Protein AF-A0A7J3U585-F1 (afdb_monomer)

Mean predicted aligned error: 8.25 Å

Solvent-accessible surface area (backbone atoms only — not comparable to full-atom values): 34153 Å² total; per-residue (Å²): 134,62,57,58,41,41,47,62,63,80,45,92,69,81,43,78,47,71,68,51,44,17,52,74,71,71,50,56,66,86,88,65,71,84,74,54,84,87,72,52,59,100,45,72,67,41,52,50,38,51,52,51,52,53,53,33,52,50,50,47,40,60,58,49,44,60,36,47,47,58,43,27,67,72,39,69,39,57,64,89,54,48,35,78,46,56,58,50,58,47,50,41,48,32,18,45,59,42,20,58,75,73,72,68,51,80,72,45,77,38,31,53,34,72,43,23,69,64,49,64,82,36,50,69,44,47,59,46,26,15,55,41,25,72,76,74,42,53,75,76,43,42,58,49,41,53,58,29,86,79,30,65,76,58,71,49,48,17,55,44,51,22,24,84,85,78,72,37,68,36,52,36,64,64,68,61,47,68,38,30,14,66,76,68,44,71,33,30,42,26,70,31,8,47,28,42,29,42,26,26,92,52,44,51,48,50,43,24,54,46,70,32,35,15,51,84,15,38,47,77,18,41,59,94,48,84,51,75,46,70,24,48,29,56,38,70,44,69,73,62,72,70,65,58,51,29,65,47,82,57,80,55,92,86,59,91,62,44,35,29,37,25,22,35,65,48,93,60,83,11,42,50,24,54,40,47,50,56,54,51,56,50,47,53,50,42,54,58,50,37,75,75,44,58,75,70,59,23,52,51,37,51,43,38,44,54,44,46,51,58,55,49,70,47,61,31,42,67,41,17,58,38,41,81,45,72,34,51,40,62,24,61,59,23,17,24,38,36,26,37,52,50,30,50,54,53,47,51,47,50,51,54,39,47,76,70,56,42,47,63,38,39,28,48,69,47,32,42,29,30,36,19,22,36,15,34,46,69,72,52,17,61,42,64,73,48,86,39,77,74,76,44,66,66,34,56,66,70,61,54,51,53,50,47,50,53,48,27,55,53,51,17,60,78,45,73,25,83,86,53,54,56,48,77,45,80,36,50,25,37,35,35,57,40,73,72,30,35,39,39,36,37,73,54,96,71,36,71,44,77,46,78,44,34,65,67,77,58,47,63,70,42,40,44,45,46,56,55,51,47,51,59,42,50,53,55,35,44,57,78,47,30,48,59,90,47,68,69,58,34,23,53,47,43,55,48,38,49,50,51,44,45,54,52,50,60,76,68,55,70,72,82,81,58,59,73,70,33,52,34,23,46,46,77,44,49,32,41,88,74,48,71,55,40,96,87,67,46,77,25,71,69,21,54,39,32,49,37,43,28,76,74,78,45,84,53,89,55,74,44,55,45,53,21,32,52,34,72,57,60,46,64,91,62,79,85,74,58,78,48,68,79,64,29,61,39,19,52,39,53,53,92,73,59,87,55,78,84,45,46,31,64,68,58,56,54,52,25,36,53,51,46,52,26,64,50,70,68,46,80,86,70,55,101,59,91,80,82,62,78,79,78,76,116

Radius of gyration: 28.23 Å; Cα contacts (8 Å, |Δi|>4): 1096; chains: 1; bounding box: 74×62×76 Å

Sequence (634 aa):
FDTYQAARKFYTLDEYTLGGTAAFLGVNIEGRLNLTPQEMDVDDRTMLYNRQDVLEQEAIAMYLLQQAMPLAFTTGLPFEILLPSGATRMWDYMAMVRAARQKKIMPATCRAFGIASRIGSMGSTKAEIAEAARKEGSKDMMRVAKYGDEMPDWVEYPYLIFDQQTKGIAYHFPGGMTIKPDRDANSHFVPWYEVIVADVGAMYPTILRAVNAGADTVRIAREGEEADDWIWLKKVPEKFMQAGFKMREATEDFIDKGIMIGVKISDESGLVNLAMKGIMNFIGKIKAEMKKAEGEEKRRLAMIYQSLKGARNAGTHGILSAPRVSCRQFNLWGAALITTKGQHILSDTLQILNGRGARVVYGDTDGIYIACSRSASRKLADALGVDAGEEKWIIKPDKALEAIEFCNEKWREELDYREFELEPEEHDAMIFVKHKNYLIFDVKDGKVNMVTKGNNFKGSDKPDIARIVLKDIMLDVLKENASWDGEEEARESVKKSIKRITMEKVASLDIEKFGMDAFTLVQSIQPPSRYKSNPNGSQSVYGKRAEAIESLLGKINVRRKFKFVVTKKPLPGIKNPTKSGVKPIHFMYPIELLKDRNELDMEWYTDLIKNFIQGAFGLPDLDTKEQYGLDRWM

Foldseek 3Di:
DDLLLLCVLQDDFLFSDLQRLCVVVVNADPPADDDDPVRDDPDPSNVVNVVRSVSSVVVSCVVSCLQVVLLCVLQVHDCVDPSNDDLLVSLQSLLVVCCVVPVVDDFFWALLLVLLVPQVVQDQALVSSLVSCVVPNDPRNNSARNDGPSHQPCSNPSCCQAPPPVRHHQWAFDAFDKAKLVPHQVQFLFKFFWKKKQFQLQQQLQLCLLQLQFSVFKDFAFLPDDFPDKFWTQGGDPVVVVSRTDKDFDDDPLDPGGIITGMGGDPDRHSLSVSSVSLVVVLVVLVVVLVVDDDPSVVSSVSNNSSSSVSNNSSGLVSQPRSRDGHRTPDNRSSRSSRRVLSVLVVVLVVLCVVLQWRFNIGDRGITMTRFWQAQDPLLCQLLVHDRDDTHTSHDPVSSVVSQVVSLVVCCVVSVNNPGGRDMDIFRIKHHQTVQWIWTWHADPSHTDIDTTDPLQDDLQFFQLLVVLVVVLVSQLCRQSRGDDDSVVSSVSSLVSSLVSLVVCLVPDPLVPDDPSRQKHKDKAAFLVPDDDDPVRHGDLSSLLNVLVCVVPNGHHGITMFIWGFFPDFRPPDDPQDQALAHRSRRTHGPVPDPDPNRGDSVSVSSNSLVSSCSSNVNQPSDPDDRDDPVVVD

Structure (mmCIF, N/CA/C/O backbone):
data_AF-A0A7J3U585-F1
#
_entry.id   AF-A0A7J3U585-F1
#
loop_
_atom_site.group_PDB
_atom_site.id
_atom_site.type_symbol
_atom_site.label_atom_id
_atom_site.label_alt_id
_atom_site.label_comp_id
_atom_site.label_asym_id
_atom_site.label_entity_id
_atom_site.label_seq_id
_atom_site.pdbx_PDB_ins_code
_atom_site.Cartn_x
_atom_site.Cartn_y
_atom_site.Cartn_z
_atom_site.occupancy
_atom_site.B_iso_or_equiv
_atom_site.auth_seq_id
_atom_site.auth_comp_id
_atom_site.auth_asym_id
_atom_site.auth_atom_id
_atom_site.pdbx_PDB_model_num
ATOM 1 N N . PHE A 1 1 ? 9.612 -27.846 5.583 1.00 89.38 1 PHE A N 1
ATOM 2 C CA . PHE A 1 1 ? 8.660 -26.717 5.546 1.00 89.38 1 PHE A CA 1
ATOM 3 C C . PHE A 1 1 ? 8.821 -25.908 6.825 1.00 89.38 1 PHE A C 1
ATOM 5 O O . PHE A 1 1 ? 8.585 -26.445 7.896 1.00 89.38 1 PHE A O 1
ATOM 12 N N . ASP A 1 2 ? 9.305 -24.670 6.732 1.00 92.00 2 ASP A N 1
ATOM 13 C CA . ASP A 1 2 ? 9.551 -23.808 7.897 1.00 92.00 2 ASP A CA 1
ATOM 14 C C . ASP A 1 2 ? 8.301 -22.949 8.172 1.00 92.00 2 ASP A C 1
ATOM 16 O O . ASP A 1 2 ? 7.977 -22.045 7.394 1.00 92.00 2 ASP A O 1
ATOM 20 N N . THR A 1 3 ? 7.582 -23.252 9.259 1.00 93.19 3 THR A N 1
ATOM 21 C CA . THR A 1 3 ? 6.341 -22.559 9.653 1.00 93.19 3 THR A CA 1
ATOM 22 C C . THR A 1 3 ? 6.581 -21.103 10.036 1.00 93.19 3 THR A C 1
ATOM 24 O O . THR A 1 3 ? 5.725 -20.263 9.767 1.00 93.19 3 THR A O 1
ATOM 27 N N . TYR A 1 4 ? 7.757 -20.765 10.570 1.00 91.56 4 TYR A N 1
ATOM 28 C CA . TYR A 1 4 ? 8.129 -19.389 10.888 1.00 91.56 4 TYR A CA 1
ATOM 29 C C . TYR A 1 4 ? 8.282 -18.556 9.610 1.00 91.56 4 TYR A C 1
ATOM 31 O O . TYR A 1 4 ? 7.716 -17.463 9.501 1.00 91.56 4 TYR A O 1
ATOM 39 N N . GLN A 1 5 ? 8.996 -19.075 8.606 1.00 93.06 5 GLN A N 1
ATOM 40 C CA . GLN A 1 5 ? 9.134 -18.384 7.318 1.00 93.06 5 GLN A CA 1
ATOM 41 C C . GLN A 1 5 ? 7.795 -18.302 6.578 1.00 93.06 5 GLN A C 1
ATOM 43 O O . GLN A 1 5 ? 7.487 -17.265 5.990 1.00 93.06 5 GLN A O 1
ATOM 48 N N . ALA A 1 6 ? 6.977 -19.357 6.635 1.00 93.38 6 ALA A N 1
ATOM 49 C CA . ALA A 1 6 ? 5.643 -19.347 6.044 1.00 93.38 6 ALA A CA 1
ATOM 50 C C . ALA A 1 6 ? 4.718 -18.320 6.712 1.00 93.38 6 ALA A C 1
ATOM 52 O O . ALA A 1 6 ? 4.112 -17.508 6.013 1.00 93.38 6 ALA A O 1
ATOM 53 N N . ALA A 1 7 ? 4.667 -18.273 8.044 1.00 92.50 7 ALA A N 1
ATOM 54 C CA . ALA A 1 7 ? 3.859 -17.298 8.768 1.00 92.50 7 ALA A CA 1
ATOM 55 C C . ALA A 1 7 ? 4.276 -15.862 8.416 1.00 92.50 7 ALA A C 1
ATOM 57 O O . ALA A 1 7 ? 3.423 -15.029 8.123 1.00 92.50 7 ALA A O 1
ATOM 58 N N . ARG A 1 8 ? 5.583 -15.581 8.334 1.00 89.62 8 ARG A N 1
ATOM 59 C CA . ARG A 1 8 ? 6.107 -14.266 7.917 1.00 89.62 8 ARG A CA 1
ATOM 60 C C . ARG A 1 8 ? 5.810 -13.898 6.467 1.00 89.62 8 ARG A C 1
ATOM 62 O O . ARG A 1 8 ? 5.813 -12.714 6.137 1.00 89.62 8 ARG A O 1
ATOM 69 N N . LYS A 1 9 ? 5.622 -14.888 5.592 1.00 90.31 9 LYS A N 1
ATOM 70 C CA . LYS A 1 9 ? 5.304 -14.662 4.179 1.00 90.31 9 LYS A CA 1
ATOM 71 C C . LYS A 1 9 ? 3.864 -14.191 3.995 1.00 90.31 9 LYS A C 1
ATOM 73 O O . LYS A 1 9 ? 3.620 -13.348 3.135 1.00 90.31 9 LYS A O 1
ATOM 78 N N . PHE A 1 10 ? 2.940 -14.746 4.776 1.00 88.19 10 PHE A N 1
ATOM 79 C CA . PHE A 1 10 ? 1.502 -14.542 4.589 1.00 88.19 10 PHE A CA 1
ATOM 80 C C . PHE A 1 10 ? 0.869 -13.596 5.607 1.00 88.19 10 PHE A C 1
ATOM 82 O O . PHE A 1 10 ? -0.153 -12.981 5.309 1.00 88.19 10 PHE A O 1
ATOM 89 N N . TYR A 1 11 ? 1.481 -13.431 6.779 1.00 86.69 11 TYR A N 1
ATOM 90 C CA . TYR A 1 11 ? 0.903 -12.683 7.885 1.00 86.69 11 TYR A CA 1
ATOM 91 C C . TYR A 1 11 ? 1.859 -11.645 8.452 1.00 86.69 11 TYR A C 1
ATOM 93 O O . TYR A 1 11 ? 3.078 -11.789 8.411 1.00 86.69 11 TYR A O 1
ATOM 101 N N . THR A 1 12 ? 1.274 -10.591 9.021 1.00 81.25 12 THR A N 1
ATOM 102 C CA . THR A 1 12 ? 1.983 -9.616 9.852 1.00 81.25 12 THR A CA 1
ATOM 103 C C . THR A 1 12 ? 1.554 -9.834 11.296 1.00 81.25 12 THR A C 1
ATOM 105 O O . THR A 1 12 ? 0.574 -9.249 11.743 1.00 81.25 12 THR A O 1
ATOM 108 N N . LEU A 1 13 ? 2.263 -10.716 12.003 1.00 79.06 13 LEU A N 1
ATOM 109 C CA . LEU A 1 13 ? 1.930 -11.097 13.376 1.00 79.06 13 LEU A CA 1
ATOM 110 C C . LEU A 1 13 ? 2.667 -10.263 14.425 1.00 79.06 13 LEU A C 1
ATOM 112 O O . LEU A 1 13 ? 3.769 -9.735 14.202 1.00 79.06 13 LEU A O 1
ATOM 116 N N . ASP A 1 14 ? 2.056 -10.191 15.603 1.00 67.38 14 ASP A N 1
ATOM 117 C CA . ASP A 1 14 ? 2.628 -9.613 16.818 1.00 67.38 14 ASP A CA 1
ATOM 118 C C . ASP A 1 14 ? 3.685 -10.488 17.474 1.00 67.38 14 ASP A C 1
ATOM 120 O O . ASP A 1 14 ? 4.517 -9.990 18.216 1.00 67.38 14 ASP A O 1
ATOM 124 N N . GLU A 1 15 ? 3.752 -11.762 17.139 1.00 73.00 15 GLU A N 1
ATOM 125 C CA . GLU A 1 15 ? 4.887 -12.622 17.424 1.00 73.00 15 GLU A CA 1
ATOM 126 C C . GLU A 1 15 ? 4.826 -13.822 16.483 1.00 73.00 15 GLU A C 1
ATOM 128 O O . GLU A 1 15 ? 3.757 -14.209 16.025 1.00 73.00 15 GLU A O 1
ATOM 133 N N . TYR A 1 16 ? 5.987 -14.389 16.171 1.00 83.56 16 TYR A N 1
ATOM 134 C CA . TYR A 1 16 ? 6.099 -15.588 15.334 1.00 83.56 16 TYR A CA 1
ATOM 135 C C . TYR A 1 16 ? 6.640 -16.765 16.153 1.00 83.56 16 TYR A C 1
ATOM 137 O O . TYR A 1 16 ? 7.357 -17.617 15.633 1.00 83.56 16 TYR A O 1
ATOM 145 N N . THR A 1 17 ? 6.378 -16.759 17.462 1.00 84.38 17 THR A N 1
ATOM 146 C CA . THR A 1 17 ? 6.597 -17.921 18.329 1.00 84.38 17 THR A CA 1
ATOM 147 C C . THR A 1 17 ? 5.601 -19.017 17.947 1.00 84.38 17 THR A C 1
ATOM 149 O O . THR A 1 17 ? 4.585 -18.737 17.300 1.00 84.38 17 THR A O 1
ATOM 152 N N . LEU A 1 18 ? 5.885 -20.263 18.335 1.00 87.00 18 LEU A N 1
ATOM 153 C CA . LEU A 1 18 ? 4.995 -21.388 18.054 1.00 87.00 18 LEU A CA 1
ATOM 154 C C . LEU A 1 18 ? 3.594 -21.136 18.634 1.00 87.00 18 LEU A C 1
ATOM 156 O O . LEU A 1 18 ? 2.630 -21.060 17.878 1.00 87.00 18 LEU A O 1
ATOM 160 N N . GLY A 1 19 ? 3.514 -20.867 19.942 1.00 83.56 19 GLY A N 1
ATOM 161 C CA . GLY A 1 19 ? 2.247 -20.587 20.623 1.00 83.56 19 GLY A CA 1
ATOM 162 C C . GLY A 1 19 ? 1.527 -19.343 20.091 1.00 83.56 19 GLY A C 1
ATOM 163 O O . GLY A 1 19 ? 0.316 -19.375 19.891 1.00 83.56 19 GLY A O 1
ATOM 164 N N . GLY A 1 20 ? 2.255 -18.266 19.776 1.00 81.88 20 GLY A N 1
ATOM 165 C CA . GLY A 1 20 ? 1.643 -17.059 19.215 1.00 81.88 20 GLY A CA 1
ATOM 166 C C . GLY A 1 20 ? 1.058 -17.272 17.816 1.00 81.88 20 GLY A C 1
ATOM 167 O O . GLY A 1 20 ? -0.018 -16.762 17.501 1.00 81.88 20 GLY A O 1
ATOM 168 N N . THR A 1 21 ? 1.723 -18.085 16.992 1.00 89.81 21 THR A N 1
ATOM 169 C CA . THR A 1 21 ? 1.209 -18.470 15.670 1.00 89.81 21 THR A CA 1
ATOM 170 C C . THR A 1 21 ? 0.021 -19.427 15.798 1.00 89.81 21 THR A C 1
ATOM 172 O O . THR A 1 21 ? -0.971 -19.251 15.092 1.00 89.81 21 THR A O 1
ATOM 175 N N . ALA A 1 22 ? 0.084 -20.396 16.719 1.00 89.25 22 ALA A N 1
ATOM 176 C CA . ALA A 1 22 ? -1.003 -21.338 16.981 1.00 89.25 22 ALA A CA 1
ATOM 177 C C . ALA A 1 22 ? -2.280 -20.613 17.428 1.00 89.25 22 ALA A C 1
ATOM 179 O O . ALA A 1 22 ? -3.349 -20.844 16.865 1.00 89.25 22 ALA A O 1
ATOM 180 N N . ALA A 1 23 ? -2.157 -19.680 18.376 1.00 84.69 23 ALA A N 1
ATOM 181 C CA . ALA A 1 23 ? -3.274 -18.881 18.871 1.00 84.69 23 ALA A CA 1
ATOM 182 C C . ALA A 1 23 ? -3.882 -17.994 17.774 1.00 84.69 23 ALA A C 1
ATOM 184 O O . ALA A 1 23 ? -5.100 -17.945 17.628 1.00 84.69 23 ALA A O 1
ATOM 185 N N . PHE A 1 24 ? -3.049 -17.339 16.953 1.00 85.69 24 PHE A N 1
ATOM 186 C CA . PHE A 1 24 ? -3.532 -16.527 15.828 1.00 85.69 24 PHE A CA 1
ATOM 187 C C . PHE A 1 24 ? -4.348 -17.347 14.819 1.00 85.69 24 PHE A C 1
ATOM 189 O O . PHE A 1 24 ? -5.358 -16.871 14.301 1.00 85.69 24 PHE A O 1
ATOM 196 N N . LEU A 1 25 ? -3.913 -18.575 14.537 1.00 88.06 25 LEU A N 1
ATOM 197 C CA . LEU A 1 25 ? -4.603 -19.473 13.613 1.00 88.06 25 LEU A CA 1
ATOM 198 C C . LEU A 1 25 ? -5.779 -20.224 14.260 1.00 88.06 25 LEU A C 1
ATOM 200 O O . LEU A 1 25 ? -6.534 -20.876 13.539 1.00 88.06 25 LEU A O 1
ATOM 204 N N . GLY A 1 26 ? -5.953 -20.125 15.583 1.00 87.56 26 GLY A N 1
ATOM 205 C CA . GLY A 1 26 ? -6.977 -20.855 16.334 1.00 87.56 26 GLY A CA 1
ATOM 206 C C . GLY A 1 26 ? -6.727 -22.364 16.387 1.00 87.56 26 GLY A C 1
ATOM 207 O O . GLY A 1 26 ? -7.676 -23.140 16.347 1.00 87.56 26 GLY A O 1
ATOM 208 N N . VAL A 1 27 ? -5.457 -22.778 16.416 1.00 88.88 27 VAL A N 1
ATOM 209 C CA . VAL A 1 27 ? -5.022 -24.190 16.449 1.00 88.88 27 VAL A CA 1
ATOM 210 C C . VAL A 1 27 ? -4.200 -24.528 17.697 1.00 88.88 27 VAL A C 1
ATOM 212 O O . VAL A 1 27 ? -3.494 -25.533 17.730 1.00 88.88 27 VAL A O 1
ATOM 215 N N . ASN A 1 28 ? -4.243 -23.665 18.713 1.00 87.44 28 ASN A N 1
ATOM 216 C CA . ASN A 1 28 ? -3.561 -23.890 19.983 1.00 87.44 28 ASN A CA 1
ATOM 217 C C . ASN A 1 28 ? -4.185 -25.053 20.764 1.00 87.44 28 ASN A C 1
ATOM 219 O O . ASN A 1 28 ? -5.383 -25.321 20.669 1.00 87.44 28 ASN A O 1
ATOM 223 N N . ILE A 1 29 ? -3.368 -25.709 21.583 1.00 87.94 29 ILE A N 1
ATOM 224 C CA . ILE A 1 29 ? -3.806 -26.830 22.420 1.00 87.94 29 ILE A CA 1
ATOM 225 C C . ILE A 1 29 ? -4.372 -26.302 23.743 1.00 87.94 29 ILE A C 1
ATOM 227 O O . ILE A 1 29 ? -3.768 -25.448 24.397 1.00 87.94 29 ILE A O 1
ATOM 231 N N . GLU A 1 30 ? -5.533 -26.810 24.153 1.00 85.44 30 GLU A N 1
ATOM 232 C CA . GLU A 1 30 ? -6.112 -26.513 25.465 1.00 85.44 30 GLU A CA 1
ATOM 233 C C . GLU A 1 30 ? -5.232 -27.092 26.587 1.00 85.44 30 GLU A C 1
ATOM 235 O O . GLU A 1 30 ? -4.750 -28.221 26.497 1.00 85.44 30 GLU A O 1
ATOM 240 N N . GLY A 1 31 ? -4.980 -26.310 27.641 1.00 82.94 31 GLY A N 1
ATOM 241 C CA . GLY A 1 31 ? -4.105 -26.736 28.741 1.00 82.94 31 GLY A CA 1
ATOM 242 C C . GLY A 1 31 ? -2.624 -26.848 28.358 1.00 82.94 31 GLY A C 1
ATOM 243 O O . GLY A 1 31 ? -1.883 -27.631 28.956 1.00 82.94 31 GLY A O 1
ATOM 244 N N . ARG A 1 32 ? -2.178 -26.091 27.347 1.00 82.88 32 ARG A N 1
ATOM 245 C CA . ARG A 1 32 ? -0.777 -26.067 26.919 1.00 82.88 32 ARG A CA 1
ATOM 246 C C . ARG A 1 32 ? 0.176 -25.728 28.065 1.00 82.88 32 ARG A C 1
ATOM 248 O O . ARG A 1 32 ? 0.066 -24.678 28.701 1.00 82.88 32 ARG A O 1
ATOM 255 N N . LEU A 1 33 ? 1.154 -26.605 28.269 1.00 86.31 33 LEU A N 1
ATOM 256 C CA . LEU A 1 33 ? 2.268 -26.373 29.173 1.00 86.31 33 LEU A CA 1
ATOM 257 C C . LEU A 1 33 ? 3.195 -25.314 28.575 1.00 86.31 33 LEU A C 1
ATOM 259 O O . LEU A 1 33 ? 3.492 -25.328 27.383 1.00 86.31 33 LEU A O 1
ATOM 263 N N . ASN A 1 34 ? 3.678 -24.413 29.422 1.00 82.81 34 ASN A N 1
ATOM 264 C CA . ASN A 1 34 ? 4.747 -23.483 29.089 1.00 82.81 34 ASN A CA 1
ATOM 265 C C . ASN A 1 34 ? 5.865 -23.719 30.097 1.00 82.81 34 ASN A C 1
ATOM 267 O O . ASN A 1 34 ? 5.655 -23.510 31.289 1.00 82.81 34 ASN A O 1
ATOM 271 N N . LEU A 1 35 ? 7.008 -24.208 29.620 1.00 79.19 35 LEU A N 1
ATOM 272 C CA . LEU A 1 35 ? 8.178 -24.477 30.450 1.00 79.19 35 LEU A CA 1
ATOM 273 C C . LEU A 1 35 ? 9.300 -23.519 30.062 1.00 79.19 35 LEU A C 1
ATOM 275 O O . LEU A 1 35 ? 9.616 -23.348 28.882 1.00 79.19 35 LEU A O 1
ATOM 279 N N . THR A 1 36 ? 9.918 -22.899 31.056 1.00 76.44 36 THR A N 1
ATOM 280 C CA . THR A 1 36 ? 11.198 -22.207 30.899 1.00 76.44 36 THR A CA 1
ATOM 281 C C . THR A 1 36 ? 12.340 -23.226 30.822 1.00 76.44 36 THR A C 1
ATOM 283 O O . THR A 1 36 ? 12.191 -24.344 31.316 1.00 76.44 36 THR A O 1
ATOM 286 N N . PRO A 1 37 ? 13.511 -22.879 30.253 1.00 79.31 37 PRO A N 1
ATOM 287 C CA . PRO A 1 37 ? 14.656 -23.793 30.217 1.00 79.31 37 PRO A CA 1
ATOM 288 C C . PRO A 1 37 ? 15.079 -24.339 31.590 1.00 79.31 37 PRO A C 1
ATOM 290 O O . PRO A 1 37 ? 15.661 -25.412 31.655 1.00 79.31 37 PRO A O 1
ATOM 293 N N . GLN A 1 38 ? 14.803 -23.608 32.675 1.00 82.69 38 GLN A N 1
ATOM 294 C CA . GLN A 1 38 ? 15.085 -24.021 34.052 1.00 82.69 38 GLN A CA 1
ATOM 295 C C . GLN A 1 38 ? 14.053 -25.007 34.616 1.00 82.69 38 GLN A C 1
ATOM 297 O O . GLN A 1 38 ? 14.359 -25.720 35.564 1.00 82.69 38 GLN A O 1
ATOM 302 N N . GLU A 1 39 ? 12.838 -25.024 34.066 1.00 81.75 39 GLU A N 1
ATOM 303 C CA . GLU A 1 39 ? 11.774 -25.962 34.440 1.00 81.75 39 GLU A CA 1
ATOM 304 C C . GLU A 1 39 ? 11.808 -27.255 33.619 1.00 81.75 39 GLU A C 1
ATOM 306 O O . GLU A 1 39 ? 11.045 -28.172 33.914 1.00 81.75 39 GLU A O 1
ATOM 311 N N . MET A 1 40 ? 12.638 -27.311 32.573 1.00 88.69 40 MET A N 1
ATOM 312 C CA . MET A 1 40 ? 12.808 -28.498 31.740 1.00 88.69 40 MET A CA 1
ATOM 313 C C . MET A 1 40 ? 13.749 -29.497 32.416 1.00 88.69 40 MET A C 1
ATOM 315 O O . MET A 1 40 ? 14.848 -29.135 32.836 1.00 88.69 40 MET A O 1
ATOM 319 N N . ASP A 1 41 ? 13.335 -30.760 32.445 1.00 93.06 41 ASP A N 1
ATOM 320 C CA . ASP A 1 41 ? 14.110 -31.892 32.959 1.00 93.06 41 ASP A CA 1
ATOM 321 C C . ASP A 1 41 ? 13.852 -33.143 32.094 1.00 93.06 41 ASP A C 1
ATOM 323 O O . ASP A 1 41 ? 13.056 -33.123 31.152 1.00 93.06 41 ASP A O 1
ATOM 327 N N . VAL A 1 42 ? 14.533 -34.252 32.367 1.00 92.56 42 VAL A N 1
ATOM 328 C CA . VAL A 1 42 ? 14.285 -35.538 31.697 1.00 92.56 42 VAL A CA 1
ATOM 329 C C . VAL A 1 42 ? 13.113 -36.253 32.380 1.00 92.56 42 VAL A C 1
ATOM 331 O O . VAL A 1 42 ? 13.292 -37.256 33.068 1.00 92.56 42 VAL A O 1
ATOM 334 N N . ASP A 1 43 ? 11.906 -35.711 32.207 1.00 94.19 43 ASP A N 1
ATOM 335 C CA . ASP A 1 43 ? 10.684 -36.178 32.868 1.00 94.19 43 ASP A CA 1
ATOM 336 C C . ASP A 1 43 ? 9.438 -36.171 31.957 1.00 94.19 43 ASP A C 1
ATOM 338 O O . ASP A 1 43 ? 9.429 -35.630 30.845 1.00 94.19 43 ASP A O 1
ATOM 342 N N . ASP A 1 44 ? 8.346 -36.775 32.440 1.00 95.88 44 ASP A N 1
ATOM 343 C CA . ASP A 1 44 ? 7.083 -36.869 31.695 1.00 95.88 44 ASP A CA 1
ATOM 344 C C . ASP A 1 44 ? 6.462 -35.494 31.408 1.00 95.88 44 ASP A C 1
ATOM 346 O O . ASP A 1 44 ? 5.780 -35.314 30.395 1.00 95.88 44 ASP A O 1
ATOM 350 N N . ARG A 1 45 ? 6.716 -34.500 32.269 1.00 94.69 45 ARG A N 1
ATOM 351 C CA . ARG A 1 45 ? 6.219 -33.128 32.096 1.00 94.69 45 ARG A CA 1
ATOM 352 C C . ARG A 1 45 ? 6.869 -32.471 30.882 1.00 94.69 45 ARG A C 1
ATOM 354 O O . ARG A 1 45 ? 6.168 -31.890 30.051 1.00 94.69 45 ARG A O 1
ATOM 361 N N . THR A 1 46 ? 8.184 -32.593 30.752 1.00 94.75 46 THR A N 1
ATOM 362 C CA . THR A 1 46 ? 8.947 -32.058 29.620 1.00 94.75 46 THR A CA 1
ATOM 363 C C . THR A 1 46 ? 8.636 -32.828 28.339 1.00 94.75 46 THR A C 1
ATOM 365 O O . THR A 1 46 ? 8.480 -32.224 27.274 1.00 94.75 46 THR A O 1
ATOM 368 N N . MET A 1 47 ? 8.436 -34.146 28.432 1.00 95.81 47 MET A N 1
ATOM 369 C CA . MET A 1 47 ? 7.982 -34.956 27.296 1.00 95.81 47 MET A CA 1
ATOM 370 C C . MET A 1 47 ? 6.580 -34.557 26.817 1.00 95.81 47 MET A C 1
ATOM 372 O O . MET A 1 47 ? 6.355 -34.462 25.607 1.00 95.81 47 MET A O 1
ATOM 376 N N . LEU A 1 48 ? 5.648 -34.268 27.731 1.00 94.69 48 LEU A N 1
ATOM 377 C CA . LEU A 1 48 ? 4.315 -33.767 27.389 1.00 94.69 48 LEU A CA 1
ATOM 378 C C . LEU A 1 48 ? 4.379 -32.380 26.737 1.00 94.69 48 LEU A C 1
ATOM 380 O O . LEU A 1 48 ? 3.728 -32.167 25.714 1.00 94.69 48 LEU A O 1
ATOM 384 N N . TYR A 1 49 ? 5.187 -31.464 27.278 1.00 92.44 49 TYR A N 1
ATOM 385 C CA . TYR A 1 49 ? 5.435 -30.147 26.680 1.00 92.44 49 TYR A CA 1
ATOM 386 C C . TYR A 1 49 ? 5.940 -30.265 25.232 1.00 92.44 49 TYR A C 1
ATOM 388 O O . TYR A 1 49 ? 5.360 -29.677 24.320 1.00 92.44 49 TYR A O 1
ATOM 396 N N . ASN A 1 50 ? 6.955 -31.101 24.998 1.00 93.88 50 ASN A N 1
ATOM 397 C CA . ASN A 1 50 ? 7.500 -31.335 23.659 1.00 93.88 50 ASN A CA 1
ATOM 398 C C . ASN A 1 50 ? 6.457 -31.977 22.721 1.00 93.88 50 ASN A C 1
ATOM 400 O O . ASN A 1 50 ? 6.304 -31.577 21.568 1.00 93.88 50 ASN A O 1
ATOM 404 N N . ARG A 1 51 ? 5.652 -32.923 23.220 1.00 95.06 51 ARG A N 1
ATOM 405 C CA . ARG A 1 51 ? 4.550 -33.509 22.441 1.00 95.06 51 ARG A CA 1
ATOM 406 C C . ARG A 1 51 ? 3.537 -32.453 21.997 1.00 95.06 51 ARG A C 1
ATOM 408 O O . ARG A 1 51 ? 3.082 -32.495 20.856 1.00 95.06 51 ARG A O 1
ATOM 415 N N . GLN A 1 52 ? 3.194 -31.514 22.876 1.00 94.25 52 GLN A N 1
ATOM 416 C CA . GLN A 1 52 ? 2.314 -30.393 22.544 1.00 94.25 52 GLN A CA 1
ATOM 417 C C . GLN A 1 52 ? 2.953 -29.458 21.504 1.00 94.25 52 GLN A C 1
ATOM 419 O O . GLN A 1 52 ? 2.257 -29.035 20.584 1.00 94.25 52 GLN A O 1
ATOM 424 N N . ASP A 1 53 ? 4.265 -29.198 21.580 1.00 93.44 53 ASP A N 1
ATOM 425 C CA . ASP A 1 53 ? 4.984 -28.429 20.551 1.00 93.44 53 ASP A CA 1
ATOM 426 C C . ASP A 1 53 ? 4.873 -29.078 19.167 1.00 93.44 53 ASP A C 1
ATOM 428 O O . ASP A 1 53 ? 4.571 -28.402 18.182 1.00 93.44 53 ASP A O 1
ATOM 432 N N . VAL A 1 54 ? 5.074 -30.395 19.082 1.00 94.94 54 VAL A N 1
ATOM 433 C CA . VAL A 1 54 ? 4.961 -31.136 17.816 1.00 94.94 54 VAL A CA 1
ATOM 434 C C . VAL A 1 54 ? 3.545 -31.044 17.242 1.00 94.94 54 VAL A C 1
ATOM 436 O O . VAL A 1 54 ? 3.396 -30.784 16.049 1.00 94.94 54 VAL A O 1
ATOM 439 N N . LEU A 1 55 ? 2.517 -31.203 18.078 1.00 94.50 55 LEU A N 1
ATOM 440 C CA . LEU A 1 55 ? 1.112 -31.134 17.659 1.00 94.50 55 LEU A CA 1
ATOM 441 C C . LEU A 1 55 ? 0.715 -29.732 17.162 1.00 94.50 55 LEU A C 1
ATOM 443 O O . LEU A 1 55 ? 0.075 -29.609 16.117 1.00 94.50 55 LEU A O 1
ATOM 447 N N . GLU A 1 56 ? 1.125 -28.663 17.852 1.00 93.88 56 GLU A N 1
ATOM 448 C CA . GLU A 1 56 ? 0.887 -27.294 17.369 1.00 93.88 56 GLU A CA 1
ATOM 449 C C . GLU A 1 56 ? 1.637 -27.021 16.064 1.00 93.88 56 GLU A C 1
ATOM 451 O O . GLU A 1 56 ? 1.086 -26.425 15.136 1.00 93.88 56 GLU A O 1
ATOM 456 N N . GLN A 1 57 ? 2.888 -27.476 15.969 1.00 95.31 57 GLN A N 1
ATOM 457 C CA . GLN A 1 57 ? 3.707 -27.305 14.774 1.00 95.31 57 GLN A CA 1
ATOM 458 C C . GLN A 1 57 ? 3.094 -28.026 13.567 1.00 95.31 57 GLN A C 1
ATOM 460 O O . GLN A 1 57 ? 3.088 -27.468 12.466 1.00 95.31 57 GLN A O 1
ATOM 465 N N . GLU A 1 58 ? 2.551 -29.230 13.760 1.00 95.31 58 GLU A N 1
ATOM 466 C CA . GLU A 1 58 ? 1.809 -29.975 12.740 1.00 95.31 58 GLU A CA 1
ATOM 467 C C . GLU A 1 58 ? 0.555 -29.210 12.295 1.00 95.31 58 GLU A C 1
ATOM 469 O O . GLU A 1 58 ? 0.367 -28.980 11.096 1.00 95.31 58 GLU A O 1
ATOM 474 N N . ALA A 1 59 ? -0.264 -28.742 13.240 1.00 92.62 59 ALA A N 1
ATOM 475 C CA . ALA A 1 59 ? -1.493 -28.014 12.933 1.00 92.62 59 ALA A CA 1
ATOM 476 C C . ALA A 1 59 ? -1.219 -26.702 12.173 1.00 92.62 59 ALA A C 1
ATOM 478 O O . ALA A 1 59 ? -1.866 -26.408 11.160 1.00 92.62 59 ALA A O 1
ATOM 479 N N . ILE A 1 60 ? -0.205 -25.941 12.600 1.00 94.81 60 ILE A N 1
ATOM 480 C CA . ILE A 1 60 ? 0.252 -24.733 11.901 1.00 94.81 60 ILE A CA 1
ATOM 481 C C . ILE A 1 60 ? 0.757 -25.083 10.498 1.00 94.81 60 ILE A C 1
ATOM 483 O O . ILE A 1 60 ? 0.425 -24.386 9.534 1.00 94.81 60 ILE A O 1
ATOM 487 N N . ALA A 1 61 ? 1.557 -26.143 10.356 1.00 95.25 61 ALA A N 1
ATOM 488 C CA . ALA A 1 61 ? 2.075 -26.563 9.059 1.00 95.25 61 ALA A CA 1
ATOM 489 C C . ALA A 1 61 ? 0.937 -26.903 8.091 1.00 95.25 61 ALA A C 1
ATOM 491 O O . ALA A 1 61 ? 0.932 -26.395 6.969 1.00 95.25 61 ALA A O 1
ATOM 492 N N . MET A 1 62 ? -0.058 -27.674 8.533 1.00 91.19 62 MET A N 1
ATOM 493 C CA . MET A 1 62 ? -1.228 -28.027 7.723 1.00 91.19 62 MET A CA 1
ATOM 494 C C . MET A 1 62 ? -2.013 -26.799 7.267 1.00 91.19 62 MET A C 1
ATOM 496 O O . MET A 1 62 ? -2.424 -26.725 6.107 1.00 91.19 62 MET A O 1
ATOM 500 N N . TYR A 1 63 ? -2.173 -25.806 8.141 1.00 89.56 63 TYR A N 1
ATOM 501 C CA . TYR A 1 63 ? -2.835 -24.554 7.788 1.00 89.56 63 TYR A CA 1
ATOM 502 C C . TYR A 1 63 ? -2.032 -23.763 6.743 1.00 89.56 63 TYR A C 1
ATOM 504 O O . TYR A 1 63 ? -2.552 -23.366 5.697 1.00 89.56 63 TYR A O 1
ATOM 512 N N . LEU A 1 64 ? -0.741 -23.538 6.999 1.00 92.38 64 LEU A N 1
ATOM 513 C CA . LEU A 1 64 ? 0.112 -22.710 6.143 1.00 92.38 64 LEU A CA 1
ATOM 514 C C . LEU A 1 64 ? 0.425 -23.375 4.797 1.00 92.38 64 LEU A C 1
ATOM 516 O O . LEU A 1 64 ? 0.626 -22.671 3.805 1.00 92.38 64 LEU A O 1
ATOM 520 N N . LEU A 1 65 ? 0.427 -24.708 4.722 1.00 91.88 65 LEU A N 1
ATOM 521 C CA . LEU A 1 65 ? 0.588 -25.444 3.466 1.00 91.88 65 LEU A CA 1
ATOM 522 C C . LEU A 1 65 ? -0.523 -25.117 2.463 1.00 91.88 65 LEU A C 1
ATOM 524 O O . LEU A 1 65 ? -0.232 -24.983 1.274 1.00 91.88 65 LEU A O 1
ATOM 528 N N . GLN A 1 66 ? -1.760 -24.903 2.921 1.00 85.94 66 GLN A N 1
ATOM 529 C CA . GLN A 1 66 ? -2.884 -24.540 2.047 1.00 85.94 66 GLN A CA 1
ATOM 530 C C . GLN A 1 66 ? -2.668 -23.196 1.331 1.00 85.94 66 GLN A C 1
ATOM 532 O O . GLN A 1 66 ? -3.157 -23.007 0.221 1.00 85.94 66 GLN A O 1
ATOM 537 N N . GLN A 1 67 ? -1.893 -22.283 1.925 1.00 87.12 67 GLN A N 1
ATOM 538 C CA . GLN A 1 67 ? -1.514 -20.999 1.316 1.00 87.12 67 GLN A CA 1
ATOM 539 C C . GLN A 1 67 ? -0.199 -21.074 0.539 1.00 87.12 67 GLN A C 1
ATOM 541 O O . GLN A 1 67 ? -0.045 -20.472 -0.527 1.00 87.12 67 GLN A O 1
ATOM 546 N N . ALA A 1 68 ? 0.767 -21.828 1.062 1.00 92.25 68 ALA A N 1
ATOM 547 C CA . ALA A 1 68 ? 2.085 -21.953 0.462 1.00 92.25 68 ALA A CA 1
ATOM 548 C C . ALA A 1 68 ? 2.063 -22.752 -0.841 1.00 92.25 68 ALA A C 1
ATOM 550 O O . ALA A 1 68 ? 2.744 -22.361 -1.790 1.00 92.25 68 ALA A O 1
ATOM 551 N N . MET A 1 69 ? 1.294 -23.843 -0.907 1.00 92.12 69 MET A N 1
ATOM 552 C CA . MET A 1 69 ? 1.241 -24.721 -2.080 1.00 92.12 69 MET A CA 1
ATOM 553 C C . MET A 1 69 ? 0.809 -23.989 -3.359 1.00 92.12 69 MET A C 1
ATOM 555 O O . MET A 1 69 ? 1.564 -24.045 -4.330 1.00 92.12 69 MET A O 1
ATOM 559 N N . PRO A 1 70 ? -0.325 -23.258 -3.400 1.00 89.12 70 PRO A N 1
ATOM 560 C CA . PRO A 1 70 ? -0.732 -22.538 -4.6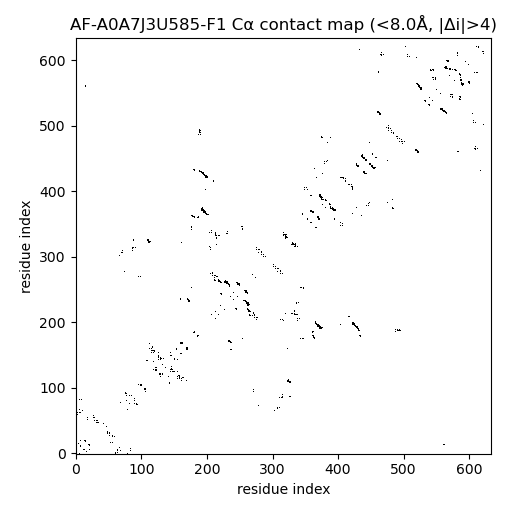07 1.00 89.12 70 PRO A CA 1
ATOM 561 C C . PRO A 1 70 ? 0.332 -21.559 -5.094 1.00 89.12 70 PRO A C 1
ATOM 563 O O . PRO A 1 70 ? 0.597 -21.464 -6.295 1.00 89.12 70 PRO A O 1
ATOM 566 N N . LEU A 1 71 ? 0.981 -20.855 -4.162 1.00 90.62 71 LEU A N 1
ATOM 567 C CA . LEU A 1 71 ? 2.049 -19.927 -4.494 1.00 90.62 71 LEU A CA 1
ATOM 568 C C . LEU A 1 71 ? 3.295 -20.662 -5.018 1.00 90.62 71 LEU A C 1
ATOM 570 O O . LEU A 1 71 ? 3.877 -20.230 -6.011 1.00 90.62 71 LEU A O 1
ATOM 574 N N . ALA A 1 72 ? 3.691 -21.784 -4.416 1.00 92.50 72 ALA A N 1
ATOM 575 C CA . ALA A 1 72 ? 4.807 -22.611 -4.883 1.00 92.50 72 ALA A CA 1
ATOM 576 C C . ALA A 1 72 ? 4.561 -23.179 -6.279 1.00 92.50 72 ALA A C 1
ATOM 578 O O . ALA A 1 72 ? 5.417 -23.027 -7.146 1.00 92.50 72 ALA A O 1
ATOM 579 N N . PHE A 1 73 ? 3.375 -23.727 -6.546 1.00 89.44 73 PHE A N 1
ATOM 580 C CA . PHE A 1 73 ? 3.026 -24.230 -7.875 1.00 89.44 73 PHE A CA 1
ATOM 581 C C . PHE A 1 73 ? 2.962 -23.117 -8.923 1.00 89.44 73 PHE A C 1
ATOM 583 O O . PHE A 1 73 ? 3.479 -23.279 -10.026 1.00 89.44 73 PHE A O 1
ATOM 590 N N . THR A 1 74 ? 2.389 -21.961 -8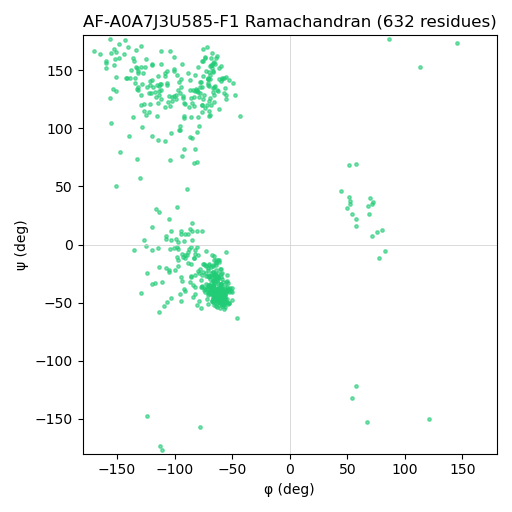.577 1.00 87.19 74 THR A N 1
ATOM 591 C CA . THR A 1 74 ? 2.288 -20.821 -9.504 1.00 87.19 74 THR A CA 1
ATOM 592 C C . THR A 1 74 ? 3.659 -20.240 -9.836 1.00 87.19 74 THR A C 1
ATOM 594 O O . THR A 1 74 ? 3.943 -19.892 -10.986 1.00 87.19 74 THR A O 1
ATOM 597 N N . THR A 1 75 ? 4.520 -20.126 -8.825 1.00 87.50 75 THR A N 1
ATOM 598 C CA . THR A 1 75 ? 5.851 -19.535 -8.984 1.00 87.50 75 THR A CA 1
ATOM 599 C C . THR A 1 75 ? 6.863 -20.528 -9.537 1.00 87.50 75 THR A C 1
ATOM 601 O O . THR A 1 75 ? 7.809 -20.108 -10.191 1.00 87.50 75 THR A O 1
ATOM 604 N N . GLY A 1 76 ? 6.659 -21.827 -9.311 1.00 88.06 76 GLY A N 1
ATOM 605 C CA . GLY A 1 76 ? 7.608 -22.899 -9.604 1.00 88.06 76 GLY A CA 1
ATOM 606 C C . GLY A 1 76 ? 8.763 -22.995 -8.601 1.00 88.06 76 GLY A C 1
ATOM 607 O O . GLY A 1 76 ? 9.735 -23.698 -8.865 1.00 88.06 76 GLY A O 1
ATOM 608 N N . LEU A 1 77 ? 8.700 -22.278 -7.473 1.00 91.44 77 LEU A N 1
ATOM 609 C CA . LEU A 1 77 ? 9.759 -22.276 -6.464 1.00 91.44 77 LEU A CA 1
ATOM 610 C C . LEU A 1 77 ? 9.491 -23.299 -5.350 1.00 91.44 77 LEU A C 1
ATOM 612 O O . LEU A 1 77 ? 8.385 -23.315 -4.805 1.00 91.44 77 LEU A O 1
ATOM 616 N N . PRO A 1 78 ? 10.506 -24.082 -4.932 1.00 93.50 78 PRO A N 1
ATOM 617 C CA . PRO A 1 78 ? 10.392 -24.938 -3.755 1.00 93.50 78 PRO A CA 1
ATOM 618 C C . PRO A 1 78 ? 10.276 -24.085 -2.484 1.00 93.50 78 PRO A C 1
ATOM 620 O O . PRO A 1 78 ? 10.741 -22.938 -2.450 1.00 93.50 78 PRO A O 1
ATOM 623 N N . PHE A 1 79 ? 9.665 -24.627 -1.428 1.00 94.75 79 PHE A N 1
ATOM 624 C CA . PHE A 1 79 ? 9.341 -23.874 -0.209 1.00 94.75 79 PHE A CA 1
ATOM 625 C C . PHE A 1 79 ? 10.565 -23.239 0.457 1.00 94.75 79 PHE A C 1
ATOM 627 O O . PHE A 1 79 ? 10.498 -22.091 0.899 1.00 94.75 79 PHE A O 1
ATOM 634 N N . GLU A 1 80 ? 11.695 -23.943 0.460 1.00 92.56 80 GLU A N 1
ATOM 635 C CA . GLU A 1 80 ? 12.974 -23.512 1.036 1.00 92.56 80 GLU A CA 1
ATOM 636 C C . GLU A 1 80 ? 13.481 -22.221 0.386 1.00 92.56 80 GLU A C 1
ATOM 638 O O . GLU A 1 80 ? 14.186 -21.429 1.010 1.00 92.56 80 GLU A O 1
ATOM 643 N N . ILE A 1 81 ? 13.105 -21.989 -0.875 1.00 92.69 81 ILE A N 1
ATOM 644 C CA . ILE A 1 81 ? 13.414 -20.760 -1.595 1.00 92.69 81 ILE A CA 1
ATOM 645 C C . ILE A 1 81 ? 12.254 -19.775 -1.478 1.00 92.69 81 ILE A C 1
ATOM 647 O O . ILE A 1 81 ? 12.486 -18.608 -1.171 1.00 92.69 81 ILE A O 1
ATOM 651 N N . LEU A 1 82 ? 11.018 -20.204 -1.723 1.00 92.81 82 LEU A N 1
ATOM 652 C CA . LEU A 1 82 ? 9.854 -19.326 -1.832 1.00 92.81 82 LEU A CA 1
ATOM 653 C C . LEU A 1 82 ? 9.551 -18.548 -0.546 1.00 92.81 82 LEU A C 1
ATOM 655 O O . LEU A 1 82 ? 9.322 -17.333 -0.603 1.00 92.81 82 LEU A O 1
ATOM 659 N N . LEU A 1 83 ? 9.508 -19.249 0.589 1.00 93.00 83 LEU A N 1
ATOM 660 C CA . LEU A 1 83 ? 9.061 -18.693 1.865 1.00 93.00 83 LEU A CA 1
ATOM 661 C C . LEU A 1 83 ? 9.987 -17.569 2.366 1.00 93.00 83 LEU A C 1
ATOM 663 O O . LEU A 1 83 ? 9.470 -16.493 2.662 1.00 93.00 83 LEU A O 1
ATOM 667 N N . PRO A 1 84 ? 11.330 -17.714 2.356 1.00 92.06 84 PRO A N 1
ATOM 668 C CA . PRO A 1 84 ? 12.224 -16.617 2.733 1.00 92.06 84 PRO A CA 1
ATOM 669 C C . PRO A 1 84 ? 12.452 -15.578 1.617 1.00 92.06 84 PRO A C 1
ATOM 671 O O . PRO A 1 84 ? 13.088 -14.550 1.855 1.00 92.06 84 PRO A O 1
ATOM 674 N N . SER A 1 85 ? 11.994 -15.821 0.381 1.00 88.19 85 SER A N 1
ATOM 675 C CA . SER A 1 85 ? 12.264 -14.922 -0.750 1.00 88.19 85 SER A CA 1
ATOM 676 C C . SER A 1 85 ? 11.381 -13.674 -0.765 1.00 88.19 85 SER A C 1
ATOM 678 O O . SER A 1 85 ? 10.163 -13.739 -0.592 1.00 88.19 85 SER A O 1
ATOM 680 N N . GLY A 1 86 ? 11.990 -12.535 -1.107 1.00 87.38 86 GLY A N 1
ATOM 681 C CA . GLY A 1 86 ? 11.266 -11.327 -1.507 1.00 87.38 86 GLY A CA 1
ATOM 682 C C . GLY A 1 86 ? 10.631 -11.448 -2.900 1.00 87.38 86 GLY A C 1
ATOM 683 O O . GLY A 1 86 ? 10.918 -12.377 -3.659 1.00 87.38 86 GLY A O 1
ATOM 684 N N . ALA A 1 87 ? 9.792 -10.472 -3.252 1.00 89.25 87 ALA A N 1
ATOM 685 C CA . ALA A 1 87 ? 9.036 -10.454 -4.506 1.00 89.25 87 ALA A CA 1
ATOM 686 C C . ALA A 1 87 ? 9.911 -10.559 -5.763 1.00 89.25 87 ALA A C 1
ATOM 688 O O . ALA A 1 87 ? 9.596 -11.323 -6.671 1.00 89.25 87 ALA A O 1
ATOM 689 N N . THR A 1 88 ? 11.039 -9.849 -5.795 1.00 89.75 88 THR A N 1
ATOM 690 C CA . THR A 1 88 ? 11.927 -9.800 -6.962 1.00 89.75 88 THR A CA 1
ATOM 691 C C . THR A 1 88 ? 12.437 -11.179 -7.369 1.00 89.75 88 THR A C 1
ATOM 693 O O . THR A 1 88 ? 12.399 -11.521 -8.543 1.00 89.75 88 THR A O 1
ATOM 696 N N . ARG A 1 89 ? 12.851 -12.014 -6.407 1.00 89.69 89 ARG A N 1
ATOM 697 C CA . ARG A 1 89 ? 13.360 -13.366 -6.694 1.00 89.69 89 ARG A CA 1
ATOM 698 C C . ARG A 1 89 ? 12.266 -14.296 -7.219 1.00 89.69 89 ARG A C 1
ATOM 700 O O . ARG A 1 89 ? 12.534 -15.133 -8.076 1.00 89.69 89 ARG A O 1
ATOM 707 N N . MET A 1 90 ? 11.052 -14.140 -6.700 1.00 91.69 90 MET A N 1
ATOM 708 C CA . MET A 1 90 ? 9.879 -14.896 -7.129 1.00 91.69 90 MET A CA 1
ATOM 709 C C . MET A 1 90 ? 9.520 -14.579 -8.584 1.00 91.69 90 MET A C 1
ATOM 711 O O . MET A 1 90 ? 9.393 -15.490 -9.400 1.00 91.69 90 MET A O 1
ATOM 715 N N . TRP A 1 91 ? 9.449 -13.292 -8.920 1.00 92.38 91 TRP A N 1
ATOM 716 C CA . TRP A 1 91 ? 9.157 -12.831 -10.276 1.00 92.38 91 TRP A CA 1
ATOM 717 C C . TRP A 1 91 ? 10.271 -13.132 -11.271 1.00 92.38 91 TRP A C 1
ATOM 719 O O . TRP A 1 91 ? 9.984 -13.582 -12.377 1.00 92.38 91 TRP A O 1
ATOM 729 N N . ASP A 1 92 ? 11.532 -12.979 -10.861 1.00 89.75 92 ASP A N 1
ATOM 730 C CA . ASP A 1 92 ? 12.684 -13.415 -11.648 1.00 89.75 92 ASP A CA 1
ATOM 731 C C . ASP A 1 92 ? 12.538 -14.885 -12.047 1.00 89.75 92 ASP A C 1
ATOM 733 O O . ASP A 1 92 ? 12.683 -15.219 -13.217 1.00 89.75 92 ASP A O 1
ATOM 737 N N . TYR A 1 93 ? 12.236 -15.773 -11.094 1.00 90.44 93 TYR A N 1
ATOM 738 C CA . TYR A 1 93 ? 12.113 -17.198 -11.388 1.00 90.44 93 TYR A CA 1
ATOM 739 C C . TYR A 1 93 ? 10.935 -17.486 -12.329 1.00 90.44 93 TYR A C 1
ATOM 741 O O . TYR A 1 93 ? 11.099 -18.197 -13.322 1.00 90.44 93 TYR A O 1
ATOM 749 N N . MET A 1 94 ? 9.773 -16.874 -12.079 1.00 91.12 94 MET A N 1
ATOM 750 C CA . MET A 1 94 ? 8.602 -17.014 -12.949 1.00 91.12 94 MET A CA 1
ATOM 751 C C . MET A 1 94 ? 8.891 -16.580 -14.388 1.00 91.12 94 MET A C 1
ATOM 753 O O . MET A 1 94 ? 8.539 -17.315 -15.316 1.00 91.12 94 MET A O 1
ATOM 757 N N . ALA A 1 95 ? 9.542 -15.427 -14.565 1.00 90.12 95 ALA A N 1
ATOM 758 C CA . ALA A 1 95 ? 9.963 -14.915 -15.864 1.00 90.12 95 ALA A CA 1
ATOM 759 C C . ALA A 1 95 ? 11.013 -15.832 -16.511 1.00 90.12 95 ALA A C 1
ATOM 761 O O . ALA A 1 95 ? 10.903 -16.143 -17.694 1.00 90.12 95 ALA A O 1
ATOM 762 N N . MET A 1 96 ? 11.974 -16.352 -15.740 1.00 88.00 96 MET A N 1
ATOM 763 C CA . MET A 1 96 ? 13.041 -17.225 -16.243 1.00 88.00 96 MET A CA 1
ATOM 764 C C . MET A 1 96 ? 12.547 -18.560 -16.797 1.00 88.00 96 MET A C 1
ATOM 766 O O . MET A 1 96 ? 13.081 -19.035 -17.798 1.00 88.00 96 MET A O 1
ATOM 770 N N . VAL A 1 97 ? 11.505 -19.151 -16.208 1.00 87.19 97 VAL A N 1
ATOM 771 C CA . VAL A 1 97 ? 10.878 -20.356 -16.777 1.00 87.19 97 VAL A CA 1
ATOM 772 C C . VAL A 1 97 ? 10.347 -20.076 -18.189 1.00 87.19 97 VAL A C 1
ATOM 774 O O . VAL A 1 97 ? 10.479 -20.918 -19.077 1.00 87.19 97 VAL A O 1
ATOM 777 N N . ARG A 1 98 ? 9.781 -18.885 -18.428 1.00 88.81 98 ARG A N 1
ATOM 778 C CA . ARG A 1 98 ? 9.309 -18.476 -19.762 1.00 88.81 98 ARG A CA 1
ATOM 779 C C . ARG A 1 98 ? 10.479 -18.084 -20.660 1.00 88.81 98 ARG A C 1
ATOM 781 O O . ARG A 1 98 ? 10.462 -18.435 -21.833 1.00 88.81 98 ARG A O 1
ATOM 788 N N . ALA A 1 99 ? 11.520 -17.465 -20.104 1.00 86.81 99 ALA A N 1
ATOM 789 C CA . ALA A 1 99 ? 12.745 -17.116 -20.818 1.00 86.81 99 ALA A CA 1
ATOM 790 C C . ALA A 1 99 ? 13.373 -18.349 -21.463 1.00 86.81 99 ALA A C 1
ATOM 792 O O . ALA A 1 99 ? 13.604 -18.360 -22.666 1.00 86.81 99 ALA A O 1
ATOM 793 N N . ALA A 1 100 ? 13.547 -19.420 -20.685 1.00 86.19 100 ALA A N 1
ATOM 794 C CA . ALA A 1 100 ? 14.135 -20.665 -21.161 1.00 86.19 100 ALA A CA 1
ATOM 795 C C . ALA A 1 100 ? 13.248 -21.394 -22.183 1.00 86.19 100 ALA A C 1
ATOM 797 O O . ALA A 1 100 ? 13.762 -21.952 -23.149 1.00 86.19 100 ALA A O 1
ATOM 798 N N . ARG A 1 101 ? 11.921 -21.408 -21.980 1.00 86.81 101 ARG A N 1
ATOM 799 C CA . ARG A 1 101 ? 11.000 -22.198 -22.820 1.00 86.81 101 ARG A CA 1
ATOM 800 C C . ARG A 1 101 ? 10.526 -21.482 -24.083 1.00 86.81 101 ARG A C 1
ATOM 802 O O . ARG A 1 101 ? 10.251 -22.166 -25.059 1.00 86.81 101 ARG A O 1
ATOM 809 N N . GLN A 1 102 ? 10.383 -20.158 -24.052 1.00 85.62 102 GLN A N 1
ATOM 810 C CA . GLN A 1 102 ? 9.737 -19.392 -25.126 1.00 85.62 102 GLN A CA 1
ATOM 811 C C . GLN A 1 102 ? 10.736 -18.550 -25.921 1.00 85.62 102 GLN A C 1
ATOM 813 O O . GLN A 1 102 ? 10.805 -18.699 -27.133 1.00 85.62 102 GLN A O 1
ATOM 818 N N . LYS A 1 103 ? 11.545 -17.719 -25.248 1.00 82.94 103 LYS A N 1
ATOM 819 C CA . LYS A 1 103 ? 12.472 -16.788 -25.924 1.00 82.94 103 LYS A CA 1
ATOM 820 C C . LYS A 1 103 ? 13.914 -17.296 -26.046 1.00 82.94 103 LYS A C 1
ATOM 822 O O . LYS A 1 103 ? 14.700 -16.720 -26.780 1.00 82.94 103 LYS A O 1
ATOM 827 N N . LYS A 1 104 ? 14.272 -18.367 -25.329 1.00 83.88 104 LYS A N 1
ATOM 828 C CA . LYS A 1 104 ? 15.638 -18.917 -25.224 1.00 83.88 104 LYS A CA 1
ATOM 829 C C . LYS A 1 104 ? 16.693 -17.870 -24.822 1.00 83.88 104 LYS A C 1
ATOM 831 O O . LYS A 1 104 ? 17.846 -17.965 -25.227 1.00 83.88 104 LYS A O 1
ATOM 836 N N . ILE A 1 105 ? 16.306 -16.911 -23.977 1.00 80.19 105 ILE A N 1
ATOM 837 C CA . ILE A 1 105 ? 17.198 -15.875 -23.433 1.00 80.19 105 ILE A CA 1
ATOM 838 C C . ILE A 1 105 ? 17.528 -16.137 -21.962 1.00 80.19 105 ILE A C 1
ATOM 840 O O . ILE A 1 105 ? 16.710 -16.673 -21.212 1.00 80.19 105 ILE A O 1
ATOM 844 N N . MET A 1 106 ? 18.724 -15.727 -21.530 1.00 77.12 106 MET A N 1
ATOM 845 C CA . MET A 1 106 ? 19.191 -15.894 -20.149 1.00 77.12 106 MET A CA 1
ATOM 846 C C . MET A 1 106 ? 19.796 -14.590 -19.598 1.00 77.12 106 MET A C 1
ATOM 848 O O . MET A 1 106 ? 21.017 -14.499 -19.446 1.00 77.12 106 MET A O 1
ATOM 852 N N . PRO A 1 107 ? 18.969 -13.574 -19.269 1.00 76.00 107 PRO A N 1
ATOM 853 C CA . PRO A 1 107 ? 19.472 -12.308 -18.752 1.00 76.00 107 PRO A CA 1
ATOM 854 C C . PRO A 1 107 ? 20.286 -12.499 -17.469 1.00 76.00 107 PRO A C 1
ATOM 856 O O . PRO A 1 107 ? 19.962 -13.321 -16.598 1.00 76.00 107 PRO A O 1
ATOM 859 N N . ALA A 1 108 ? 21.354 -11.718 -17.339 1.00 80.69 108 ALA A N 1
ATOM 860 C CA . ALA A 1 108 ? 22.251 -11.793 -16.201 1.00 80.69 108 ALA A CA 1
ATOM 861 C C . ALA A 1 108 ? 21.560 -11.338 -14.909 1.00 80.69 108 ALA A C 1
ATOM 863 O O . ALA A 1 108 ? 20.918 -10.292 -14.857 1.00 80.69 108 ALA A O 1
ATOM 864 N N . THR A 1 109 ? 21.733 -12.098 -13.827 1.00 87.56 109 THR A N 1
ATOM 865 C CA . THR A 1 109 ? 21.329 -11.630 -12.495 1.00 87.56 109 THR A CA 1
ATOM 866 C C . THR A 1 109 ? 22.346 -10.629 -11.984 1.00 87.56 109 THR A C 1
ATOM 868 O O . THR A 1 109 ? 23.515 -10.980 -11.806 1.00 87.56 109 THR A O 1
ATOM 871 N N . CYS A 1 110 ? 21.912 -9.405 -11.701 1.00 89.12 110 CYS A N 1
ATOM 872 C CA . CYS A 1 110 ? 22.802 -8.386 -11.169 1.00 89.12 110 CYS A CA 1
ATOM 873 C C . CYS A 1 110 ? 22.083 -7.373 -10.280 1.00 89.12 110 CYS A C 1
ATOM 875 O O . CYS A 1 110 ? 20.860 -7.267 -10.263 1.00 89.12 110 CYS A O 1
ATOM 877 N N . ARG A 1 111 ? 22.879 -6.611 -9.527 1.00 93.12 111 ARG A N 1
ATOM 878 C CA . ARG A 1 111 ? 22.441 -5.363 -8.897 1.00 93.12 111 ARG A CA 1
ATOM 879 C C . ARG A 1 111 ? 22.859 -4.230 -9.825 1.00 93.12 111 ARG A C 1
ATOM 881 O O . ARG A 1 111 ? 24.029 -3.848 -9.784 1.00 93.12 111 ARG A O 1
ATOM 888 N N . ALA A 1 112 ? 21.941 -3.730 -10.652 1.00 92.69 112 ALA A N 1
ATOM 889 C CA . ALA A 1 112 ? 22.244 -2.741 -11.691 1.00 92.69 112 ALA A CA 1
ATOM 890 C C . ALA A 1 112 ? 23.037 -1.540 -11.144 1.00 92.69 112 ALA A C 1
ATOM 892 O O . ALA A 1 112 ? 24.036 -1.148 -11.732 1.00 92.69 112 ALA A O 1
ATOM 893 N N . PHE A 1 113 ? 22.692 -1.052 -9.947 1.00 93.81 113 PHE A N 1
ATOM 894 C CA . PHE A 1 113 ? 23.405 0.028 -9.255 1.00 93.81 113 PHE A CA 1
ATOM 895 C C . PHE A 1 113 ? 24.895 -0.268 -9.038 1.00 93.81 113 PHE A C 1
ATOM 897 O O . PHE A 1 113 ? 25.747 0.577 -9.292 1.00 93.81 113 PHE A O 1
ATOM 904 N N . GLY A 1 114 ? 25.219 -1.477 -8.568 1.00 92.31 114 GLY A N 1
ATOM 905 C CA . GLY A 1 114 ? 26.600 -1.864 -8.276 1.00 92.31 114 GLY A CA 1
ATOM 906 C C . GLY A 1 114 ? 27.430 -2.156 -9.526 1.00 92.31 114 GLY A C 1
ATOM 907 O O . GLY A 1 114 ? 28.653 -2.066 -9.473 1.00 92.31 114 GLY A O 1
ATOM 908 N N . ILE A 1 115 ? 26.779 -2.514 -10.636 1.00 92.62 115 ILE A N 1
ATOM 909 C CA . ILE A 1 115 ? 27.445 -2.668 -11.934 1.00 92.62 115 ILE A CA 1
ATOM 910 C C . ILE A 1 115 ? 27.667 -1.295 -12.570 1.00 92.62 115 ILE A C 1
ATOM 912 O O . ILE A 1 115 ? 28.797 -0.980 -12.936 1.00 92.62 115 ILE A O 1
ATOM 916 N N . ALA A 1 116 ? 26.628 -0.455 -12.617 1.00 93.00 116 ALA A N 1
ATOM 917 C CA . ALA A 1 116 ? 26.671 0.902 -13.157 1.00 93.00 116 ALA A CA 1
ATOM 918 C C . ALA A 1 116 ? 27.783 1.754 -12.523 1.00 93.00 116 ALA A C 1
ATOM 920 O O . ALA A 1 116 ? 28.487 2.471 -13.230 1.00 93.00 116 ALA A O 1
ATOM 921 N N . SER A 1 117 ? 28.027 1.601 -11.216 1.00 91.88 117 SER A N 1
ATOM 922 C CA . SER A 1 117 ? 29.103 2.317 -10.519 1.00 91.88 117 SER A CA 1
ATOM 923 C C . SER A 1 117 ? 30.525 1.937 -10.959 1.00 91.88 117 SER A C 1
ATOM 925 O O . SER A 1 117 ? 31.476 2.558 -10.494 1.00 91.88 117 SER A O 1
ATOM 927 N N . ARG A 1 118 ? 30.696 0.884 -11.769 1.00 90.00 118 ARG A N 1
ATOM 928 C CA . ARG A 1 118 ? 32.004 0.354 -12.198 1.00 90.00 118 ARG A CA 1
ATOM 929 C C . ARG A 1 118 ? 32.221 0.442 -13.704 1.00 90.00 118 ARG A C 1
ATOM 931 O O . ARG A 1 118 ? 33.350 0.637 -14.125 1.00 90.00 118 ARG A O 1
ATOM 938 N N . ILE A 1 119 ? 31.160 0.309 -14.501 1.00 90.31 119 ILE A N 1
ATOM 939 C CA . ILE A 1 119 ? 31.272 0.280 -15.970 1.00 90.31 119 ILE A CA 1
ATOM 940 C C . ILE A 1 119 ? 31.333 1.669 -16.615 1.00 90.31 119 ILE A C 1
ATOM 942 O O . ILE A 1 119 ? 31.657 1.776 -17.790 1.00 90.31 119 ILE A O 1
ATOM 946 N N . GLY A 1 120 ? 31.051 2.743 -15.870 1.00 81.75 120 GLY A N 1
ATOM 947 C CA . GLY A 1 120 ? 30.965 4.098 -16.431 1.00 81.75 120 GLY A CA 1
ATOM 948 C C . GLY A 1 120 ? 32.248 4.648 -17.068 1.00 81.75 120 G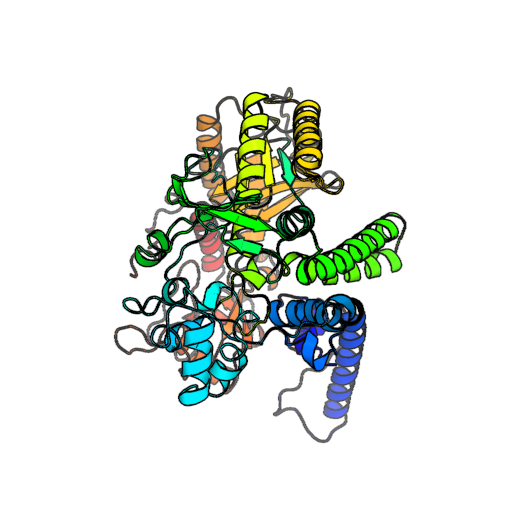LY A C 1
ATOM 949 O O . GLY A 1 120 ? 32.165 5.634 -17.791 1.00 81.75 120 GLY A O 1
ATOM 950 N N . SER A 1 121 ? 33.409 4.033 -16.818 1.00 82.38 121 SER A N 1
ATOM 951 C CA . SER A 1 121 ? 34.700 4.394 -17.424 1.00 82.38 121 SER A CA 1
ATOM 952 C C . SER A 1 121 ? 35.153 3.442 -18.538 1.00 82.38 121 SER A C 1
ATOM 954 O O . SER A 1 121 ? 36.268 3.583 -19.024 1.00 82.38 121 SER A O 1
ATOM 956 N N . MET A 1 122 ? 34.340 2.448 -18.909 1.00 87.56 122 MET A N 1
ATOM 957 C CA . MET A 1 122 ? 34.760 1.328 -19.768 1.00 87.56 122 MET A CA 1
ATOM 958 C C . MET A 1 122 ? 34.394 1.486 -21.247 1.00 87.56 122 MET A C 1
ATOM 960 O O . MET A 1 122 ? 34.719 0.614 -22.044 1.00 87.56 122 MET A O 1
ATOM 964 N N . GLY A 1 123 ? 33.714 2.568 -21.613 1.00 85.50 123 GLY A N 1
ATOM 965 C CA . GLY A 1 123 ? 33.274 2.831 -22.981 1.00 85.50 123 GLY A CA 1
ATOM 966 C C . GLY A 1 123 ? 31.928 3.544 -23.017 1.00 85.50 123 GLY A C 1
ATOM 967 O O . GLY A 1 123 ? 31.285 3.729 -21.979 1.00 85.50 123 GLY A O 1
ATOM 968 N N . SER A 1 124 ? 31.516 3.945 -24.216 1.00 84.56 124 SER A N 1
ATOM 969 C CA . SER A 1 124 ? 30.224 4.599 -24.471 1.00 84.56 124 SER A CA 1
ATOM 970 C C . SER A 1 124 ? 29.238 3.685 -25.198 1.00 84.56 124 SER A C 1
ATOM 972 O O . SER A 1 124 ? 28.034 3.915 -25.129 1.00 84.56 124 SER A O 1
ATOM 974 N N . THR A 1 125 ? 29.728 2.641 -25.871 1.00 88.50 125 THR A N 1
ATOM 975 C CA . THR A 1 125 ? 28.902 1.661 -26.593 1.00 88.50 125 THR A CA 1
ATOM 976 C C . THR A 1 125 ? 28.954 0.295 -25.912 1.00 88.50 125 THR A C 1
ATOM 978 O O . THR A 1 125 ? 29.939 -0.045 -25.244 1.00 88.50 125 THR A O 1
ATOM 981 N N . LYS A 1 126 ? 27.926 -0.544 -26.107 1.00 90.94 126 LYS A N 1
ATOM 982 C CA . LYS A 1 126 ? 27.947 -1.934 -25.604 1.00 90.94 126 LYS A CA 1
ATOM 983 C C . LYS A 1 126 ? 29.180 -2.718 -26.067 1.00 90.94 126 LYS A C 1
ATOM 985 O O . LYS A 1 126 ? 29.703 -3.521 -25.296 1.00 90.94 126 LYS A O 1
ATOM 990 N N . ALA A 1 127 ? 29.647 -2.495 -27.297 1.00 90.88 127 ALA A N 1
ATOM 991 C CA . ALA A 1 127 ? 30.813 -3.174 -27.860 1.00 90.88 127 ALA A CA 1
ATOM 992 C C . ALA A 1 127 ? 32.116 -2.795 -27.134 1.00 90.88 127 ALA A C 1
ATOM 994 O O . ALA A 1 127 ? 32.841 -3.685 -26.683 1.00 90.88 127 ALA A O 1
ATOM 995 N N . GLU A 1 128 ? 32.371 -1.497 -26.948 1.00 91.75 128 GLU A N 1
ATOM 996 C CA . GLU A 1 128 ? 33.538 -0.993 -26.206 1.00 91.75 128 GLU A CA 1
ATOM 997 C C . GLU A 1 128 ? 33.538 -1.501 -24.764 1.00 91.75 128 GLU A C 1
ATOM 999 O O . GLU A 1 128 ? 34.531 -2.055 -24.286 1.00 91.75 128 GLU A O 1
ATOM 1004 N N . ILE A 1 129 ? 32.384 -1.395 -24.096 1.00 92.25 129 ILE A N 1
ATOM 1005 C CA . ILE A 1 129 ? 32.215 -1.865 -22.721 1.00 92.25 129 ILE A CA 1
ATOM 1006 C C . ILE A 1 129 ? 32.460 -3.377 -22.643 1.00 92.25 129 ILE A C 1
ATOM 1008 O O . ILE A 1 129 ? 33.104 -3.835 -21.700 1.00 92.25 129 ILE A O 1
ATOM 1012 N N . ALA A 1 130 ? 32.003 -4.159 -23.632 1.00 92.00 130 ALA A N 1
ATOM 1013 C CA . ALA A 1 130 ? 32.251 -5.601 -23.691 1.00 92.00 130 ALA A CA 1
ATOM 1014 C C . ALA A 1 130 ? 33.738 -5.935 -23.751 1.00 92.00 130 ALA A C 1
ATOM 1016 O O . ALA A 1 130 ? 34.202 -6.853 -23.069 1.00 92.00 130 ALA A O 1
ATOM 1017 N N . GLU A 1 131 ? 34.473 -5.224 -24.600 1.00 92.25 131 GLU A N 1
ATOM 1018 C CA . GLU A 1 131 ? 35.896 -5.450 -24.802 1.00 92.25 131 GLU A CA 1
ATOM 1019 C C . GLU A 1 131 ? 36.698 -5.077 -23.553 1.00 92.25 131 GLU A C 1
ATOM 1021 O O . GLU A 1 131 ? 37.488 -5.891 -23.065 1.00 92.25 131 GLU A O 1
ATOM 1026 N N . ALA A 1 132 ? 36.444 -3.895 -22.988 1.00 91.44 132 ALA A N 1
ATOM 1027 C CA . ALA A 1 132 ? 37.080 -3.441 -21.756 1.00 91.44 132 ALA A CA 1
ATOM 1028 C C . ALA A 1 132 ? 36.761 -4.376 -20.580 1.00 91.44 132 ALA A C 1
ATOM 1030 O O . ALA A 1 132 ? 37.659 -4.796 -19.845 1.00 91.44 132 ALA A O 1
ATOM 1031 N N . ALA A 1 133 ? 35.500 -4.797 -20.443 1.00 90.62 133 ALA A N 1
ATOM 1032 C CA . ALA A 1 133 ? 35.097 -5.739 -19.409 1.00 90.62 133 ALA A CA 1
ATOM 1033 C C . ALA A 1 133 ? 35.836 -7.077 -19.526 1.00 90.62 133 ALA A C 1
ATOM 1035 O O . ALA A 1 133 ? 36.284 -7.606 -18.511 1.00 90.62 133 ALA A O 1
ATOM 1036 N N . ARG A 1 134 ? 36.008 -7.620 -20.739 1.00 89.19 134 ARG A N 1
ATOM 1037 C CA . ARG A 1 134 ? 36.742 -8.883 -20.952 1.00 89.19 134 ARG A CA 1
ATOM 1038 C C . ARG A 1 134 ? 38.208 -8.800 -20.527 1.00 89.19 134 ARG A C 1
ATOM 1040 O O . ARG A 1 134 ? 38.750 -9.825 -20.123 1.00 89.19 134 ARG A O 1
ATOM 1047 N N . LYS A 1 135 ? 38.824 -7.618 -20.607 1.00 88.00 135 LYS A N 1
ATOM 1048 C CA . LYS A 1 135 ? 40.227 -7.389 -20.228 1.00 88.00 135 LYS A CA 1
ATOM 1049 C C . LYS A 1 135 ? 40.393 -7.138 -18.726 1.00 88.00 135 LYS A C 1
ATOM 1051 O O . LYS A 1 135 ? 41.273 -7.726 -18.108 1.00 88.00 135 LYS A O 1
ATOM 1056 N N . GLU A 1 136 ? 39.540 -6.301 -18.135 1.00 85.44 136 GLU A N 1
ATOM 1057 C CA . GLU A 1 136 ? 39.779 -5.714 -16.800 1.00 85.44 136 GLU A CA 1
ATOM 1058 C C . GLU A 1 136 ? 38.617 -5.931 -15.810 1.00 85.44 136 GLU A C 1
ATOM 1060 O O . GLU A 1 136 ? 38.616 -5.446 -14.676 1.00 85.44 136 GLU A O 1
ATOM 1065 N N . GLY A 1 137 ? 37.586 -6.666 -16.222 1.00 81.94 137 GLY A N 1
ATOM 1066 C CA . GLY A 1 137 ? 36.335 -6.778 -15.494 1.00 81.94 137 GLY A CA 1
ATOM 1067 C C . GLY A 1 137 ? 36.328 -7.762 -14.335 1.00 81.94 137 GLY A C 1
ATOM 1068 O O . GLY A 1 137 ? 36.662 -8.938 -14.461 1.00 81.94 137 GLY A O 1
ATOM 1069 N N . SER A 1 138 ? 35.788 -7.314 -13.199 1.00 84.69 138 SER A N 1
ATOM 1070 C CA . SER A 1 138 ? 35.449 -8.216 -12.090 1.00 84.69 138 SER A CA 1
ATOM 1071 C C . SER A 1 138 ? 34.426 -9.286 -12.512 1.00 84.69 138 SER A C 1
ATOM 1073 O O . SER A 1 138 ? 33.580 -9.047 -13.375 1.00 84.69 138 SER A O 1
ATOM 1075 N N . LYS A 1 139 ? 34.431 -10.450 -11.844 1.00 84.38 139 LYS A N 1
ATOM 1076 C CA . LYS A 1 139 ? 33.533 -11.586 -12.147 1.00 84.38 139 LYS A CA 1
ATOM 1077 C C . LYS A 1 139 ? 32.050 -11.201 -12.229 1.00 84.38 139 LYS A C 1
ATOM 1079 O O . LYS A 1 139 ? 31.340 -11.691 -13.101 1.00 84.38 139 LYS A O 1
ATOM 1084 N N . ASP A 1 140 ? 31.582 -10.330 -11.337 1.00 81.69 140 ASP A N 1
ATOM 1085 C CA . ASP A 1 140 ? 30.182 -9.884 -11.322 1.00 81.69 140 ASP A CA 1
ATOM 1086 C C . ASP A 1 140 ? 29.848 -8.938 -12.474 1.00 81.69 140 ASP A C 1
ATOM 1088 O O . ASP A 1 140 ? 28.751 -8.995 -13.022 1.00 81.69 140 ASP A O 1
ATOM 1092 N N . MET A 1 141 ? 30.807 -8.113 -12.883 1.00 85.88 141 MET A N 1
ATOM 1093 C CA . MET A 1 141 ? 30.664 -7.231 -14.034 1.00 85.88 141 MET A CA 1
ATOM 1094 C C . MET A 1 141 ? 30.666 -8.028 -15.334 1.00 85.88 141 MET A C 1
ATOM 1096 O O . MET A 1 141 ? 29.780 -7.852 -16.160 1.00 85.88 141 MET A O 1
ATOM 1100 N N . MET A 1 142 ? 31.570 -9.001 -15.451 1.00 87.44 142 MET A N 1
ATOM 1101 C CA . MET A 1 142 ? 31.650 -9.924 -16.582 1.00 87.44 142 MET A CA 1
ATOM 1102 C C . MET A 1 142 ? 30.394 -10.772 -16.781 1.00 87.44 142 MET A C 1
ATOM 1104 O O . MET A 1 142 ? 30.163 -11.281 -17.871 1.00 87.44 142 MET A O 1
ATOM 1108 N N . ARG A 1 143 ? 29.554 -10.946 -15.759 1.00 85.19 143 ARG A N 1
ATOM 1109 C CA . ARG A 1 143 ? 28.258 -11.620 -15.929 1.00 85.19 143 ARG A CA 1
ATOM 1110 C C . ARG A 1 143 ? 27.269 -10.798 -16.741 1.00 85.19 143 ARG A C 1
ATOM 1112 O O . ARG A 1 143 ? 26.391 -11.399 -17.339 1.00 85.19 143 ARG A O 1
ATOM 1119 N N . VAL A 1 144 ? 27.398 -9.475 -16.737 1.00 86.88 144 VAL A N 1
ATOM 1120 C CA . VAL A 1 144 ? 26.472 -8.545 -17.397 1.00 86.88 144 VAL A CA 1
ATOM 1121 C C . VAL A 1 144 ? 27.109 -7.969 -18.652 1.00 86.88 144 VAL A C 1
ATOM 1123 O O . VAL A 1 144 ? 26.521 -8.017 -19.721 1.00 86.88 144 VAL A O 1
ATOM 1126 N N . ALA A 1 145 ? 28.337 -7.478 -18.526 1.00 85.94 145 ALA A N 1
ATOM 1127 C CA . ALA A 1 145 ? 28.970 -6.579 -19.471 1.00 85.94 145 ALA A CA 1
ATOM 1128 C C . ALA A 1 145 ? 29.911 -7.285 -20.462 1.00 85.94 145 ALA A C 1
ATOM 1130 O O . ALA A 1 145 ? 30.917 -6.709 -20.834 1.00 85.94 145 ALA A O 1
ATOM 1131 N N . LYS A 1 146 ? 29.649 -8.538 -20.874 1.00 83.81 146 LYS A N 1
ATOM 1132 C CA . LYS A 1 146 ? 30.529 -9.267 -21.825 1.00 83.81 146 LYS A CA 1
ATOM 1133 C C . LYS A 1 146 ? 29.875 -9.697 -23.139 1.00 83.81 146 LYS A C 1
ATOM 1135 O O . LYS A 1 146 ? 30.568 -10.265 -23.984 1.00 83.81 146 LYS A O 1
ATOM 1140 N N . TYR A 1 147 ? 28.571 -9.474 -23.295 1.00 82.06 147 TYR A N 1
ATOM 1141 C CA . TYR A 1 147 ? 27.759 -10.048 -24.374 1.00 82.06 147 TYR A CA 1
ATOM 1142 C C . TYR A 1 147 ? 27.425 -9.078 -25.522 1.00 82.06 147 TYR A C 1
ATOM 1144 O O . TYR A 1 147 ? 26.598 -9.407 -26.359 1.00 82.06 147 TYR A O 1
ATOM 1152 N N . GLY A 1 148 ? 28.066 -7.905 -25.591 1.00 83.81 148 GLY A N 1
ATOM 1153 C CA . GLY A 1 148 ? 27.808 -6.923 -26.654 1.00 83.81 148 GLY A CA 1
ATOM 1154 C C . GLY A 1 148 ? 26.335 -6.511 -26.705 1.00 83.81 148 GLY A C 1
ATOM 1155 O O . GLY A 1 148 ? 25.788 -6.050 -25.707 1.00 83.81 148 GLY A O 1
ATOM 1156 N N . ASP A 1 149 ? 25.685 -6.719 -27.845 1.00 80.94 149 ASP A N 1
ATOM 1157 C CA . ASP A 1 149 ? 24.312 -6.265 -28.100 1.00 80.94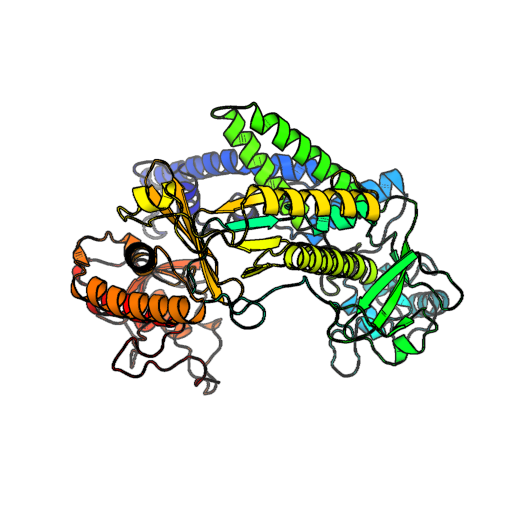 149 ASP A CA 1
ATOM 1158 C C . ASP A 1 149 ? 23.261 -6.892 -27.172 1.00 80.94 149 ASP A C 1
ATOM 1160 O O . ASP A 1 149 ? 22.273 -6.236 -26.833 1.00 80.94 149 ASP A O 1
ATOM 1164 N N . GLU A 1 150 ? 23.508 -8.108 -26.672 1.00 78.12 150 GLU A N 1
ATOM 1165 C CA . GLU A 1 150 ? 22.624 -8.810 -25.725 1.00 78.12 150 GLU A CA 1
ATOM 1166 C C . GLU A 1 150 ? 22.655 -8.216 -24.305 1.00 78.12 150 GLU A C 1
ATOM 1168 O O . GLU A 1 150 ? 21.916 -8.649 -23.414 1.00 78.12 150 GLU A O 1
ATOM 1173 N N . MET A 1 151 ? 23.528 -7.237 -24.048 1.00 86.44 151 MET A N 1
ATOM 1174 C CA . MET A 1 151 ? 23.548 -6.542 -22.767 1.00 86.44 151 MET A CA 1
ATOM 1175 C C . MET A 1 151 ? 22.270 -5.719 -22.555 1.00 86.44 151 MET A C 1
ATOM 1177 O O . MET A 1 151 ? 21.733 -5.149 -23.513 1.00 86.44 151 MET A O 1
ATOM 1181 N N . PRO A 1 152 ? 21.823 -5.561 -21.294 1.00 86.19 152 PRO A N 1
ATOM 1182 C CA . PRO A 1 152 ? 20.760 -4.622 -20.967 1.00 86.19 152 PRO A CA 1
ATOM 1183 C C . PRO A 1 152 ? 21.061 -3.220 -21.500 1.00 86.19 152 PRO A C 1
ATOM 1185 O O . PRO A 1 152 ? 22.197 -2.755 -21.428 1.00 86.19 152 PRO A O 1
ATOM 1188 N N . ASP A 1 153 ? 20.031 -2.532 -21.984 1.00 86.38 153 ASP A N 1
ATOM 1189 C CA . ASP A 1 153 ? 20.166 -1.221 -22.629 1.00 86.38 153 ASP A CA 1
ATOM 1190 C C . ASP A 1 153 ? 20.861 -0.182 -21.732 1.00 86.38 153 ASP A C 1
ATOM 1192 O O . ASP A 1 153 ? 21.713 0.582 -22.176 1.00 86.38 153 ASP A O 1
ATOM 1196 N N . TRP A 1 154 ? 20.611 -0.248 -20.421 1.00 89.81 154 TRP A N 1
ATOM 1197 C CA . TRP A 1 154 ? 21.194 0.677 -19.451 1.00 89.81 154 TRP A CA 1
ATOM 1198 C C . TRP A 1 154 ? 22.710 0.635 -19.308 1.00 89.81 154 TRP A C 1
ATOM 1200 O O . TRP A 1 154 ? 23.286 1.547 -18.709 1.00 89.81 154 TRP A O 1
ATOM 1210 N N . VAL A 1 155 ? 23.361 -0.389 -19.856 1.00 91.00 155 VAL A N 1
ATOM 1211 C CA . VAL A 1 155 ? 24.819 -0.493 -19.862 1.00 91.00 155 VAL A CA 1
ATOM 1212 C C . VAL A 1 155 ? 25.468 0.648 -20.655 1.00 91.00 155 VAL A C 1
ATOM 1214 O O . VAL A 1 155 ? 26.572 1.038 -20.295 1.00 91.00 155 VAL A O 1
ATOM 1217 N N . GLU A 1 156 ? 24.794 1.240 -21.647 1.00 89.94 156 GLU A N 1
ATOM 1218 C CA . GLU A 1 156 ? 25.323 2.390 -22.413 1.00 89.94 156 GLU A CA 1
ATOM 1219 C C . GLU A 1 156 ? 25.218 3.724 -21.662 1.00 89.94 156 GLU A C 1
ATOM 1221 O O . GLU A 1 156 ? 25.945 4.680 -21.932 1.00 89.94 156 GLU A O 1
ATOM 1226 N N . TYR A 1 157 ? 24.329 3.800 -20.674 1.00 91.38 157 TYR A N 1
ATOM 1227 C CA . TYR A 1 157 ? 24.101 5.006 -19.879 1.00 91.38 157 TYR A CA 1
ATOM 1228 C C . TYR A 1 157 ? 24.125 4.705 -18.372 1.00 91.38 157 TYR A C 1
ATOM 1230 O O . TYR A 1 157 ? 23.193 5.033 -17.631 1.00 91.38 157 TYR A O 1
ATOM 1238 N N . PRO A 1 158 ? 25.232 4.140 -17.852 1.00 92.12 158 PRO A N 1
ATOM 1239 C CA . PRO A 1 158 ? 25.332 3.740 -16.449 1.00 92.12 158 PRO A CA 1
ATOM 1240 C C . PRO A 1 158 ? 25.257 4.937 -15.491 1.00 92.12 158 PRO A C 1
ATOM 1242 O O . PRO A 1 158 ? 24.808 4.798 -14.353 1.00 92.12 158 PRO A O 1
ATOM 1245 N N . TYR A 1 159 ? 25.627 6.126 -15.973 1.00 91.75 159 TYR A N 1
ATOM 1246 C CA . TYR A 1 159 ? 25.537 7.398 -15.254 1.00 91.75 159 TYR A CA 1
ATOM 1247 C C . TYR A 1 159 ? 24.095 7.814 -14.924 1.00 91.75 159 TYR A C 1
ATOM 1249 O O . TYR A 1 159 ? 23.883 8.638 -14.040 1.00 91.75 159 TYR A O 1
ATOM 1257 N N . LEU A 1 160 ? 23.092 7.237 -15.593 1.00 92.56 160 LEU A N 1
ATOM 1258 C CA . LEU A 1 160 ? 21.691 7.410 -15.220 1.00 92.56 160 LEU A CA 1
ATOM 1259 C C . LEU A 1 160 ? 21.375 6.682 -13.905 1.00 92.56 160 LEU A C 1
ATOM 1261 O O . LEU A 1 160 ? 20.667 7.202 -13.046 1.00 92.56 160 LEU A O 1
ATOM 1265 N N . ILE A 1 161 ? 21.909 5.473 -13.729 1.00 93.56 161 ILE A N 1
ATOM 1266 C CA . ILE A 1 161 ? 21.633 4.627 -12.560 1.00 93.56 161 ILE A CA 1
ATOM 1267 C C . ILE A 1 161 ? 22.515 5.020 -11.374 1.00 93.56 161 ILE A C 1
ATOM 1269 O O . ILE A 1 161 ? 22.056 4.959 -10.230 1.00 93.56 161 ILE A O 1
ATOM 1273 N N . PHE A 1 162 ? 23.765 5.404 -11.636 1.00 93.69 162 PHE A N 1
ATOM 1274 C CA . PHE A 1 162 ? 24.744 5.769 -10.620 1.00 93.69 162 PHE A CA 1
ATOM 1275 C C . PHE A 1 162 ? 25.340 7.149 -10.897 1.00 93.69 162 PHE A C 1
ATOM 1277 O O . PHE A 1 162 ? 26.074 7.341 -11.864 1.00 93.69 162 PHE A O 1
ATOM 1284 N N . ASP A 1 163 ? 25.073 8.086 -9.995 1.00 90.81 163 ASP A N 1
ATOM 1285 C CA . ASP A 1 163 ? 25.709 9.397 -9.990 1.00 90.81 163 ASP A CA 1
ATOM 1286 C C . ASP A 1 163 ? 27.057 9.329 -9.258 1.00 90.81 163 ASP A C 1
ATOM 1288 O O . ASP A 1 163 ? 27.119 8.985 -8.075 1.00 90.81 163 ASP A O 1
ATOM 1292 N N . GLN A 1 164 ? 28.141 9.688 -9.951 1.00 85.62 164 GLN A N 1
ATOM 1293 C CA . GLN A 1 164 ? 29.489 9.699 -9.381 1.00 85.62 164 GLN A CA 1
ATOM 1294 C C . GLN A 1 164 ? 29.669 10.755 -8.282 1.00 85.62 164 GLN A C 1
ATOM 1296 O O . GLN A 1 164 ? 30.438 10.517 -7.349 1.00 85.62 164 GLN A O 1
ATOM 1301 N N . GLN A 1 165 ? 28.961 11.887 -8.357 1.00 86.62 165 GLN A N 1
ATOM 1302 C CA . GLN A 1 165 ? 29.109 12.986 -7.400 1.00 86.62 165 GLN A CA 1
ATOM 1303 C C . GLN A 1 165 ? 28.405 12.663 -6.082 1.00 86.62 165 GLN A C 1
ATOM 1305 O O . GLN A 1 165 ? 29.021 12.669 -5.017 1.00 86.62 165 GLN A O 1
ATOM 1310 N N . THR A 1 166 ? 27.116 12.326 -6.149 1.00 90.00 166 THR A N 1
ATOM 1311 C CA . THR A 1 166 ? 26.318 12.033 -4.948 1.00 90.00 166 THR A CA 1
ATOM 1312 C C . THR A 1 166 ? 26.469 10.595 -4.452 1.00 90.00 166 THR A C 1
ATOM 1314 O O . THR A 1 166 ? 26.005 10.271 -3.357 1.00 90.00 166 THR A O 1
ATOM 1317 N N . LYS A 1 167 ? 27.090 9.707 -5.247 1.00 89.94 167 LYS A N 1
ATOM 1318 C CA . LYS A 1 167 ? 27.097 8.244 -5.038 1.00 89.94 167 LYS A CA 1
ATOM 1319 C C . LYS A 1 167 ? 25.676 7.674 -4.901 1.00 89.94 167 LYS A C 1
ATOM 1321 O O . LYS A 1 167 ? 25.458 6.657 -4.234 1.00 89.94 167 LYS A O 1
ATOM 1326 N N . GLY A 1 168 ? 24.702 8.362 -5.499 1.00 91.94 168 GLY A N 1
ATOM 1327 C CA . GLY A 1 168 ? 23.271 8.094 -5.425 1.00 91.94 168 GLY A CA 1
ATOM 1328 C C . GLY A 1 168 ? 22.681 7.628 -6.755 1.00 91.94 168 GLY A C 1
ATOM 1329 O O . GLY A 1 168 ? 23.396 7.358 -7.717 1.00 91.94 168 GLY A O 1
ATOM 1330 N N . ILE A 1 169 ? 21.353 7.496 -6.790 1.00 92.56 169 ILE A N 1
ATOM 1331 C CA . ILE A 1 169 ? 20.604 7.265 -8.034 1.00 92.56 169 ILE A CA 1
ATOM 1332 C C . ILE A 1 169 ? 20.455 8.612 -8.750 1.00 92.56 169 ILE A C 1
ATOM 1334 O O . ILE A 1 169 ? 20.067 9.593 -8.115 1.00 92.56 169 ILE A O 1
ATOM 1338 N N . ALA A 1 170 ? 20.765 8.665 -10.048 1.00 92.69 170 ALA A N 1
ATOM 1339 C CA . ALA A 1 170 ? 20.812 9.925 -10.793 1.00 92.69 170 ALA A CA 1
ATOM 1340 C C . ALA A 1 170 ? 19.460 10.333 -11.415 1.00 92.69 170 ALA A C 1
ATOM 1342 O O . ALA A 1 170 ? 19.278 11.498 -11.776 1.00 92.69 170 ALA A O 1
ATOM 1343 N N . TYR A 1 171 ? 18.505 9.400 -11.504 1.00 93.06 171 TYR A N 1
ATOM 1344 C CA . TYR A 1 171 ? 17.153 9.634 -12.016 1.00 93.06 171 TYR A CA 1
ATOM 1345 C C . TYR A 1 171 ? 16.103 9.793 -10.908 1.00 93.06 171 TYR A C 1
ATOM 1347 O O . TYR A 1 171 ? 16.274 9.333 -9.777 1.00 93.06 171 TYR A O 1
ATOM 1355 N N . HIS A 1 172 ? 14.964 10.384 -11.264 1.00 92.00 172 HIS A N 1
ATOM 1356 C CA . HIS A 1 172 ? 13.742 10.340 -10.464 1.00 92.00 172 HIS A CA 1
ATOM 1357 C C . HIS A 1 172 ? 12.555 10.073 -11.388 1.00 92.00 172 HIS A C 1
ATOM 1359 O O . HIS A 1 172 ? 12.189 10.937 -12.181 1.00 92.00 172 HIS A O 1
ATOM 1365 N N . PHE A 1 173 ? 11.971 8.879 -11.289 1.00 87.88 173 PHE A N 1
ATOM 1366 C CA . PHE A 1 173 ? 10.712 8.560 -11.959 1.00 87.88 173 PHE A CA 1
ATOM 1367 C C . PHE A 1 173 ? 9.552 8.723 -10.966 1.00 87.88 173 PHE A C 1
ATOM 1369 O O . PHE A 1 173 ? 9.747 8.502 -9.766 1.00 87.88 173 PHE A O 1
ATOM 1376 N N . PRO A 1 174 ? 8.379 9.168 -11.430 1.00 86.19 174 PRO A N 1
ATOM 1377 C CA . PRO A 1 174 ? 7.231 9.441 -10.580 1.00 86.19 174 PRO A CA 1
ATOM 1378 C C . PRO A 1 174 ? 6.616 8.144 -10.024 1.00 86.19 174 PRO A C 1
ATOM 1380 O O . PRO A 1 174 ? 6.623 7.099 -10.678 1.00 86.19 174 PRO A O 1
ATOM 1383 N N . GLY A 1 175 ? 6.057 8.233 -8.812 1.00 86.19 175 GLY A N 1
ATOM 1384 C CA . GLY A 1 175 ? 5.186 7.198 -8.244 1.00 86.19 175 GLY A CA 1
ATOM 1385 C C . GLY A 1 175 ? 3.768 7.256 -8.825 1.00 86.19 175 GLY A C 1
ATOM 1386 O O . GLY A 1 175 ? 3.566 7.794 -9.909 1.00 86.19 175 GLY A O 1
ATOM 1387 N N . GLY A 1 176 ? 2.777 6.731 -8.101 1.00 86.00 176 GLY A N 1
ATOM 1388 C CA . GLY A 1 176 ? 1.366 6.903 -8.475 1.00 86.00 176 GLY A CA 1
ATOM 1389 C C . GLY A 1 176 ? 0.833 8.303 -8.159 1.00 86.00 176 GLY A C 1
ATOM 1390 O O . GLY A 1 176 ? 1.386 9.002 -7.304 1.00 86.00 176 GLY A O 1
ATOM 1391 N N . MET A 1 177 ? -0.240 8.692 -8.847 1.00 88.75 177 MET A N 1
ATOM 1392 C CA . MET A 1 177 ? -0.975 9.932 -8.587 1.00 88.75 177 MET A CA 1
ATOM 1393 C C . MET A 1 177 ? -1.714 9.834 -7.243 1.00 88.75 177 MET A C 1
ATOM 1395 O O . MET A 1 177 ? -2.149 8.758 -6.847 1.00 88.75 177 MET A O 1
ATOM 1399 N N . THR A 1 178 ? -1.832 10.946 -6.516 1.00 91.25 178 THR A N 1
ATOM 1400 C CA . THR A 1 178 ? -2.606 11.016 -5.265 1.00 91.25 178 THR A CA 1
ATOM 1401 C C . THR A 1 178 ? -3.322 12.351 -5.179 1.00 91.25 178 THR A C 1
ATOM 1403 O O . THR A 1 178 ? -2.711 13.365 -5.510 1.00 91.25 178 THR A O 1
ATOM 1406 N N . ILE A 1 179 ? -4.539 12.365 -4.640 1.00 92.88 179 ILE A N 1
ATOM 1407 C CA . ILE A 1 179 ? -5.299 13.584 -4.343 1.00 92.88 179 ILE A CA 1
ATOM 1408 C C . ILE A 1 179 ? -5.470 13.662 -2.828 1.00 92.88 179 ILE A C 1
ATOM 1410 O O . ILE A 1 179 ? -6.152 12.839 -2.208 1.00 92.88 179 ILE A O 1
ATOM 1414 N N . LYS A 1 180 ? -4.797 14.622 -2.198 1.00 94.56 180 LYS A N 1
ATOM 1415 C CA . LYS A 1 180 ? -4.767 14.772 -0.742 1.00 94.56 180 LYS A CA 1
ATOM 1416 C C . LYS A 1 180 ? -5.987 15.560 -0.262 1.00 94.56 180 LYS A C 1
ATOM 1418 O O . LYS A 1 180 ? -6.256 16.642 -0.786 1.00 94.56 180 LYS A O 1
ATOM 1423 N N . PRO A 1 181 ? -6.678 15.090 0.788 1.00 94.88 181 PRO A N 1
ATOM 1424 C CA . PRO A 1 181 ? -7.906 15.725 1.256 1.00 94.88 181 PRO A CA 1
ATOM 1425 C C . PRO A 1 181 ? -7.653 17.095 1.908 1.00 94.88 181 PRO A C 1
ATOM 1427 O O . PRO A 1 181 ? -8.518 17.963 1.885 1.00 94.88 181 PRO A O 1
ATOM 1430 N N . ASP A 1 182 ? -6.465 17.312 2.473 1.00 92.38 182 ASP A N 1
ATOM 1431 C CA . ASP A 1 182 ? -6.073 18.530 3.193 1.00 92.38 182 ASP A CA 1
ATOM 1432 C C . ASP A 1 182 ? -5.375 19.584 2.320 1.00 92.38 182 ASP A C 1
ATOM 1434 O O . ASP A 1 182 ? -5.147 20.698 2.781 1.00 92.38 182 ASP A O 1
ATOM 1438 N N . ARG A 1 183 ? -4.998 19.243 1.081 1.00 91.69 183 ARG A N 1
ATOM 1439 C CA . ARG A 1 183 ? -4.224 20.139 0.201 1.00 91.69 183 ARG A CA 1
ATOM 1440 C C . ARG A 1 183 ? -4.815 20.300 -1.186 1.00 91.69 183 ARG A C 1
ATOM 1442 O O . ARG A 1 183 ? -4.842 21.413 -1.689 1.00 91.69 183 ARG A O 1
ATOM 1449 N N . ASP A 1 184 ? -5.277 19.199 -1.770 1.00 92.75 184 ASP A N 1
ATOM 1450 C CA . ASP A 1 184 ? -5.649 19.161 -3.182 1.00 92.75 184 ASP A CA 1
ATOM 1451 C C . ASP A 1 184 ? -7.179 19.210 -3.327 1.00 92.75 184 ASP A C 1
ATOM 1453 O O . ASP A 1 184 ? -7.704 20.000 -4.101 1.00 92.75 184 ASP A O 1
ATOM 1457 N N . ALA A 1 185 ? -7.912 18.416 -2.532 1.00 94.31 185 ALA A N 1
ATOM 1458 C CA . ALA A 1 185 ? -9.375 18.317 -2.618 1.00 94.31 185 ALA A CA 1
ATOM 1459 C C . ALA A 1 185 ? -10.147 19.166 -1.593 1.00 94.31 185 ALA A C 1
ATOM 1461 O O . ALA A 1 185 ? -11.369 19.258 -1.698 1.00 94.31 185 ALA A O 1
ATOM 1462 N N . ASN A 1 186 ? -9.477 19.737 -0.585 1.00 95.62 186 ASN A N 1
ATOM 1463 C CA . ASN A 1 186 ? -10.088 20.480 0.530 1.00 95.62 186 ASN A CA 1
ATOM 1464 C C . ASN A 1 186 ? -11.263 19.755 1.237 1.00 95.62 186 ASN A C 1
ATOM 1466 O O . ASN A 1 186 ? -12.187 20.374 1.753 1.00 95.62 186 ASN A O 1
ATOM 1470 N N . SER A 1 187 ? -11.229 18.427 1.273 1.00 96.88 187 SER A N 1
ATOM 1471 C CA . SER A 1 187 ? -12.304 17.544 1.744 1.00 96.88 187 SER A CA 1
ATOM 1472 C C . SER A 1 187 ? -12.096 17.003 3.164 1.00 96.88 187 SER A C 1
ATOM 1474 O O . SER A 1 187 ? -12.927 16.257 3.686 1.00 96.88 187 SER A O 1
ATOM 1476 N N . HIS A 1 188 ? -10.961 17.332 3.784 1.00 96.75 188 HIS A N 1
ATOM 1477 C CA . HIS A 1 188 ? -10.636 16.935 5.150 1.00 96.75 188 HIS A CA 1
ATOM 1478 C C . HIS A 1 188 ? -11.668 17.442 6.175 1.00 96.75 188 HIS A C 1
ATOM 1480 O O . HIS A 1 188 ? -12.170 18.560 6.064 1.00 96.75 188 HIS A O 1
ATOM 1486 N N . PHE A 1 189 ? -11.938 16.620 7.194 1.00 97.38 189 PHE A N 1
ATOM 1487 C CA . PHE A 1 189 ? -12.885 16.853 8.292 1.00 97.38 189 PHE A CA 1
ATOM 1488 C C . PHE A 1 189 ? -14.338 17.114 7.876 1.00 97.38 189 PHE A C 1
ATOM 1490 O O . PHE A 1 189 ? -15.100 17.645 8.667 1.00 97.38 189 PHE A O 1
ATOM 1497 N N . VAL A 1 190 ? -14.754 16.695 6.686 1.00 98.00 190 VAL A N 1
ATOM 1498 C CA . VAL A 1 190 ? -16.165 16.707 6.275 1.00 98.00 190 VAL A CA 1
ATOM 1499 C C . VAL A 1 190 ? -16.685 15.263 6.284 1.00 98.00 190 VAL A C 1
ATOM 1501 O O . VAL A 1 190 ? -15.943 14.370 5.853 1.00 98.00 190 VAL A O 1
ATOM 1504 N N . PRO A 1 191 ? -17.905 14.990 6.789 1.00 97.31 191 PRO A N 1
ATOM 1505 C CA . PRO A 1 191 ? -18.524 13.685 6.640 1.00 97.31 191 PRO A CA 1
ATOM 1506 C C . PRO A 1 191 ? -19.131 13.594 5.241 1.00 97.31 191 PRO A C 1
ATOM 1508 O O . PRO A 1 191 ? -20.098 14.279 4.910 1.00 97.31 191 PRO A O 1
ATOM 1511 N N . TRP A 1 192 ? -18.513 12.774 4.401 1.00 98.00 192 TRP A N 1
ATOM 1512 C CA . TRP A 1 192 ? -18.981 12.501 3.050 1.00 98.00 192 TRP A CA 1
ATOM 1513 C C . TRP A 1 192 ? -19.870 11.271 3.073 1.00 98.00 192 TRP A C 1
ATOM 1515 O O . TRP A 1 192 ? -19.454 10.239 3.596 1.00 98.00 192 TRP A O 1
ATOM 1525 N N . TYR A 1 193 ? -21.071 11.388 2.516 1.00 97.50 193 TYR A N 1
ATOM 1526 C CA . TYR A 1 193 ? -22.078 10.332 2.534 1.00 97.50 193 TYR A CA 1
ATOM 1527 C C . TYR A 1 193 ? -22.245 9.719 1.152 1.00 97.50 193 TYR A C 1
ATOM 1529 O O . TYR A 1 193 ? -22.104 10.429 0.151 1.00 97.50 193 TYR A O 1
ATOM 1537 N N . GLU A 1 194 ? -22.553 8.421 1.117 1.00 96.31 194 GLU A N 1
ATOM 1538 C CA . GLU A 1 194 ? -22.689 7.641 -0.119 1.00 96.31 194 GLU A CA 1
ATOM 1539 C C . GLU A 1 194 ? -21.452 7.834 -1.010 1.00 96.31 194 GLU A C 1
ATOM 1541 O O . GLU A 1 194 ? -21.466 8.527 -2.030 1.00 96.31 194 GLU A O 1
ATOM 1546 N N . VAL A 1 195 ? -20.317 7.313 -0.548 1.00 97.56 195 VAL A N 1
ATOM 1547 C CA . VAL A 1 195 ? -19.035 7.475 -1.234 1.00 97.56 195 VAL A CA 1
ATOM 1548 C C . VAL A 1 195 ? -18.816 6.301 -2.174 1.00 97.56 195 VAL A C 1
ATOM 1550 O O . VAL A 1 195 ? -18.763 5.157 -1.732 1.00 97.56 195 VAL A O 1
ATOM 1553 N N . ILE A 1 196 ? -18.635 6.602 -3.458 1.00 97.25 196 ILE A N 1
ATOM 1554 C CA . ILE A 1 196 ? -18.285 5.620 -4.485 1.00 97.25 196 ILE A CA 1
ATOM 1555 C C . ILE A 1 196 ? -16.799 5.751 -4.789 1.00 97.25 196 ILE A C 1
ATOM 1557 O O . ILE A 1 196 ? -16.299 6.837 -5.091 1.00 97.25 196 ILE A O 1
ATOM 1561 N N . VAL A 1 197 ? -16.082 4.641 -4.712 1.00 95.12 197 VAL A N 1
ATOM 1562 C CA . VAL A 1 197 ? -14.666 4.538 -5.044 1.00 95.12 197 VAL A CA 1
ATOM 1563 C C . VAL A 1 197 ? -14.544 3.865 -6.399 1.00 95.12 197 VAL A C 1
ATOM 1565 O O . VAL A 1 197 ? -14.946 2.722 -6.552 1.00 95.12 197 VAL A O 1
ATOM 1568 N N . ALA A 1 198 ? -13.971 4.558 -7.376 1.00 92.94 198 ALA A N 1
ATOM 1569 C CA . ALA A 1 198 ? -13.561 3.960 -8.640 1.00 92.94 198 ALA A CA 1
ATOM 1570 C C . ALA A 1 198 ? -12.147 3.386 -8.466 1.00 92.94 198 ALA A C 1
ATOM 1572 O O . ALA A 1 198 ? -11.179 4.138 -8.601 1.00 92.94 198 ALA A O 1
ATOM 1573 N N . ASP A 1 199 ? -12.019 2.104 -8.103 1.00 88.69 199 ASP A N 1
ATOM 1574 C CA . ASP A 1 199 ? -10.733 1.441 -7.828 1.00 88.69 199 ASP A CA 1
ATOM 1575 C C . ASP A 1 199 ? -10.329 0.504 -8.968 1.00 88.69 199 ASP A C 1
ATOM 1577 O O . ASP A 1 199 ? -11.066 -0.401 -9.351 1.00 88.69 199 ASP A O 1
ATOM 1581 N N . VAL A 1 200 ? -9.116 0.639 -9.497 1.00 79.81 200 VAL A N 1
ATOM 1582 C CA . VAL A 1 200 ? -8.572 -0.385 -10.391 1.00 79.81 200 VAL A CA 1
ATOM 1583 C C . VAL A 1 200 ? -7.940 -1.470 -9.522 1.00 79.81 200 VAL A C 1
ATOM 1585 O O . VAL A 1 200 ? -6.741 -1.424 -9.226 1.00 79.81 200 VAL A O 1
ATOM 1588 N N . GLY A 1 201 ? -8.710 -2.507 -9.172 1.00 72.12 201 GLY A N 1
ATOM 1589 C CA . GLY A 1 201 ? -8.322 -3.557 -8.208 1.00 72.12 201 GLY A CA 1
ATOM 1590 C C . GLY A 1 201 ? -7.007 -4.315 -8.504 1.00 72.12 201 GLY A C 1
ATOM 1591 O O . GLY A 1 201 ? -6.541 -5.145 -7.701 1.00 72.12 201 GLY A O 1
ATOM 1592 N N . ALA A 1 202 ? -6.387 -4.067 -9.664 1.00 84.62 202 ALA A N 1
ATOM 1593 C CA . ALA A 1 202 ? -5.031 -4.460 -10.037 1.00 84.62 202 ALA A CA 1
ATOM 1594 C C . ALA A 1 202 ? -4.374 -3.486 -11.042 1.00 84.62 202 ALA A C 1
ATOM 1596 O O . ALA A 1 202 ? -3.823 -3.943 -12.043 1.00 84.62 202 ALA A O 1
ATOM 1597 N N . MET A 1 203 ? -4.385 -2.174 -10.784 1.00 90.19 203 MET A N 1
ATOM 1598 C CA . MET A 1 203 ? -3.959 -1.149 -11.752 1.00 90.19 203 MET A CA 1
ATOM 1599 C C . MET A 1 203 ? -2.645 -1.440 -12.479 1.00 90.19 203 MET A C 1
ATOM 1601 O O . MET A 1 203 ? -2.618 -1.628 -13.693 1.00 90.19 203 MET A O 1
ATOM 1605 N N . TYR A 1 204 ? -1.536 -1.526 -11.745 1.00 92.88 204 TYR A N 1
ATOM 1606 C CA . TYR A 1 204 ? -0.231 -1.735 -12.368 1.00 92.88 204 TYR A CA 1
ATOM 1607 C C . TYR A 1 204 ? -0.058 -3.114 -13.016 1.00 92.88 204 TYR A C 1
ATOM 1609 O O . TYR A 1 204 ? 0.549 -3.163 -14.084 1.00 92.88 204 TYR A O 1
ATOM 1617 N N . PRO A 1 205 ? -0.557 -4.231 -12.444 1.00 93.44 205 PRO A N 1
ATOM 1618 C CA . PRO A 1 205 ? -0.606 -5.501 -13.167 1.00 93.44 205 PRO A CA 1
ATOM 1619 C C . PRO A 1 205 ? -1.371 -5.421 -14.496 1.00 93.44 205 PRO A C 1
ATOM 1621 O O . PRO A 1 205 ? -0.883 -5.939 -15.499 1.00 93.44 205 PRO A O 1
ATOM 1624 N N . THR A 1 206 ? -2.525 -4.751 -14.513 1.00 92.69 206 THR A N 1
ATOM 1625 C CA . THR A 1 206 ? -3.362 -4.563 -15.706 1.00 92.69 206 THR A CA 1
ATOM 1626 C C . THR A 1 206 ? -2.656 -3.704 -16.751 1.00 92.69 206 THR A C 1
ATOM 1628 O O . THR A 1 206 ? -2.541 -4.120 -17.899 1.00 92.69 206 THR A O 1
ATOM 1631 N N . ILE A 1 207 ? -2.078 -2.566 -16.354 1.00 94.31 207 ILE A N 1
ATOM 1632 C CA . ILE A 1 207 ? -1.299 -1.708 -17.259 1.00 94.31 207 ILE A CA 1
ATOM 1633 C C . ILE A 1 207 ? -0.104 -2.476 -17.824 1.00 94.31 207 ILE A C 1
ATOM 1635 O O . ILE A 1 207 ? 0.103 -2.472 -19.030 1.00 94.31 207 ILE A O 1
ATOM 1639 N N . LEU A 1 208 ? 0.651 -3.198 -16.985 1.00 95.06 208 LEU A N 1
ATOM 1640 C CA . LEU A 1 208 ? 1.773 -4.030 -17.434 1.00 95.06 208 LEU A CA 1
ATOM 1641 C C . LEU A 1 208 ? 1.339 -5.048 -18.496 1.00 95.06 208 LEU A C 1
ATOM 1643 O O . LEU A 1 208 ? 2.092 -5.320 -19.438 1.00 95.06 208 LEU A O 1
ATOM 1647 N N . ARG A 1 209 ? 0.144 -5.631 -18.333 1.00 94.38 209 ARG A N 1
ATOM 1648 C CA . ARG A 1 209 ? -0.446 -6.561 -19.299 1.00 94.38 209 ARG A CA 1
ATOM 1649 C C . ARG A 1 209 ? -0.791 -5.875 -20.613 1.00 94.38 209 ARG A C 1
ATOM 1651 O O . ARG A 1 209 ? -0.394 -6.412 -21.646 1.00 94.38 209 ARG A O 1
ATOM 1658 N N . ALA A 1 210 ? -1.470 -4.735 -20.542 1.00 94.06 210 ALA A N 1
ATOM 1659 C CA . ALA A 1 210 ? -1.923 -3.964 -21.692 1.00 94.06 210 ALA A CA 1
ATOM 1660 C C . ALA A 1 210 ? -0.749 -3.438 -22.530 1.00 94.06 210 ALA A C 1
ATOM 1662 O O . ALA A 1 210 ? -0.633 -3.758 -23.703 1.00 94.06 210 ALA A O 1
ATOM 1663 N N . VAL A 1 211 ? 0.199 -2.733 -21.906 1.00 94.81 211 VAL A N 1
ATOM 1664 C CA . VAL A 1 211 ? 1.295 -2.049 -22.624 1.00 94.81 211 VAL A CA 1
ATOM 1665 C C . VAL A 1 211 ? 2.532 -2.926 -22.847 1.00 94.81 211 VAL A C 1
ATOM 1667 O O . VAL A 1 211 ? 3.596 -2.437 -23.212 1.00 94.81 211 VAL A O 1
ATOM 1670 N N . ASN A 1 212 ? 2.435 -4.225 -22.551 1.00 95.19 212 ASN A N 1
ATOM 1671 C CA . ASN A 1 212 ? 3.537 -5.182 -22.666 1.00 95.19 212 ASN A CA 1
ATOM 1672 C C . ASN A 1 212 ? 4.841 -4.754 -21.950 1.00 95.19 212 ASN A C 1
ATOM 1674 O O . ASN A 1 212 ? 5.950 -5.016 -22.420 1.00 95.19 212 ASN A O 1
ATOM 1678 N N . ALA A 1 213 ? 4.729 -4.116 -20.780 1.00 94.38 213 ALA A N 1
ATOM 1679 C CA . ALA A 1 213 ? 5.892 -3.613 -20.052 1.00 94.38 213 ALA A CA 1
ATOM 1680 C C . ALA A 1 213 ? 6.757 -4.751 -19.477 1.00 94.38 213 ALA A C 1
ATOM 1682 O O . ALA A 1 213 ? 6.296 -5.608 -18.717 1.00 94.38 213 ALA A O 1
ATOM 1683 N N . GLY A 1 214 ? 8.048 -4.737 -19.802 1.00 91.69 214 GLY A N 1
ATOM 1684 C CA . GLY A 1 214 ? 9.002 -5.763 -19.398 1.00 91.69 214 GLY A CA 1
ATOM 1685 C C . GLY A 1 214 ? 10.443 -5.368 -19.702 1.00 91.69 214 GLY A C 1
ATOM 1686 O O . GLY A 1 214 ? 10.713 -4.413 -20.429 1.00 91.69 214 GLY A O 1
ATOM 1687 N N . ALA A 1 215 ? 11.387 -6.112 -19.123 1.00 89.44 215 ALA A N 1
ATOM 1688 C CA . ALA A 1 215 ? 12.809 -5.839 -19.309 1.00 89.44 215 ALA A CA 1
ATOM 1689 C C . ALA A 1 215 ? 13.299 -6.136 -20.730 1.00 89.44 215 ALA A C 1
ATOM 1691 O O . ALA A 1 215 ? 14.237 -5.491 -21.190 1.00 89.44 215 ALA A O 1
ATOM 1692 N N . ASP A 1 216 ? 12.655 -7.095 -21.392 1.00 89.75 216 ASP A N 1
ATOM 1693 C CA . ASP A 1 216 ? 12.952 -7.575 -22.738 1.00 89.75 216 ASP A CA 1
ATOM 1694 C C . ASP A 1 216 ? 12.075 -6.939 -23.827 1.00 89.75 216 ASP A C 1
ATOM 1696 O O . ASP A 1 216 ? 12.191 -7.316 -24.988 1.00 89.75 216 ASP A O 1
ATOM 1700 N N . THR A 1 217 ? 11.190 -6.005 -23.468 1.00 92.69 217 THR A N 1
ATOM 1701 C CA . THR A 1 217 ? 10.209 -5.426 -24.401 1.00 92.69 217 THR A CA 1
ATOM 1702 C C . THR A 1 217 ? 10.271 -3.917 -24.510 1.00 92.69 217 THR A C 1
ATOM 1704 O O . THR A 1 217 ? 9.862 -3.399 -25.541 1.00 92.69 217 THR A O 1
ATOM 1707 N N . VAL A 1 218 ? 10.777 -3.209 -23.496 1.00 95.00 218 VAL A N 1
ATOM 1708 C CA . VAL A 1 218 ? 10.800 -1.741 -23.487 1.00 95.00 218 VAL A CA 1
ATOM 1709 C C . VAL A 1 218 ? 12.233 -1.224 -23.581 1.00 95.00 218 VAL A C 1
ATOM 1711 O O . VAL A 1 218 ? 13.075 -1.551 -22.738 1.00 95.00 218 VAL A O 1
ATOM 1714 N N . ARG A 1 219 ? 12.493 -0.365 -24.569 1.00 94.06 219 ARG A N 1
ATOM 1715 C CA . ARG A 1 219 ? 13.749 0.392 -24.726 1.00 94.06 219 ARG A CA 1
ATOM 1716 C C . ARG A 1 219 ? 13.466 1.859 -25.031 1.00 94.06 219 ARG A C 1
ATOM 1718 O O . ARG A 1 219 ? 12.344 2.212 -25.377 1.00 94.06 219 ARG A O 1
ATOM 1725 N N . ILE A 1 220 ? 14.482 2.709 -24.950 1.00 94.88 220 ILE A N 1
ATOM 1726 C CA . ILE A 1 220 ? 14.352 4.111 -25.366 1.00 94.88 220 ILE A CA 1
ATOM 1727 C C . ILE A 1 220 ? 14.342 4.210 -26.898 1.00 94.88 220 ILE A C 1
ATOM 1729 O O . ILE A 1 220 ? 15.032 3.445 -27.581 1.00 94.88 220 ILE A O 1
ATOM 1733 N N . ALA A 1 221 ? 13.571 5.159 -27.427 1.00 96.25 221 ALA A N 1
ATOM 1734 C CA . ALA A 1 221 ? 13.604 5.558 -28.829 1.00 96.25 221 ALA A CA 1
ATOM 1735 C C . ALA A 1 221 ? 14.757 6.547 -29.091 1.00 96.25 221 ALA A C 1
ATOM 1737 O O . ALA A 1 221 ? 14.936 7.529 -28.361 1.00 96.25 221 ALA A O 1
ATOM 1738 N N . ARG A 1 222 ? 15.542 6.313 -30.143 1.00 93.69 222 ARG A N 1
ATOM 1739 C CA . ARG A 1 222 ? 16.565 7.263 -30.622 1.00 93.69 222 ARG A CA 1
ATOM 1740 C C . ARG A 1 222 ? 15.894 8.450 -31.328 1.00 93.69 222 ARG A C 1
ATOM 1742 O O . ARG A 1 222 ? 14.750 8.339 -31.757 1.00 93.69 222 ARG A O 1
ATOM 1749 N N . GLU A 1 223 ? 16.595 9.574 -31.483 1.00 91.19 223 GLU A N 1
ATOM 1750 C CA . GLU A 1 223 ? 16.045 10.785 -32.134 1.00 91.19 223 GLU A CA 1
ATOM 1751 C C . GLU A 1 223 ? 15.429 10.530 -33.522 1.00 91.19 223 GLU A C 1
ATOM 1753 O O . GLU A 1 223 ? 14.388 11.101 -33.845 1.00 91.19 223 GLU A O 1
ATOM 1758 N N . GLY A 1 224 ? 16.027 9.634 -34.315 1.00 91.69 224 GLY A N 1
ATOM 1759 C CA . GLY A 1 224 ? 15.537 9.266 -35.648 1.00 91.69 224 GLY A CA 1
ATOM 1760 C C . GLY A 1 224 ? 14.385 8.252 -35.674 1.00 91.69 224 GLY A C 1
ATOM 1761 O O . GLY A 1 224 ? 13.915 7.913 -36.754 1.00 91.69 224 GLY A O 1
ATOM 1762 N N . GLU A 1 225 ? 13.938 7.739 -34.526 1.00 95.88 225 GLU A N 1
ATOM 1763 C CA . GLU A 1 225 ? 12.871 6.736 -34.446 1.00 95.88 225 GLU A CA 1
ATOM 1764 C C . GLU A 1 225 ? 11.523 7.368 -34.072 1.00 95.88 225 GLU A C 1
ATOM 1766 O O . GLU A 1 225 ? 11.445 8.346 -33.325 1.00 95.88 225 GLU A O 1
ATOM 1771 N N . GLU A 1 226 ? 10.419 6.791 -34.540 1.00 95.75 226 GLU A N 1
ATOM 1772 C CA . GLU A 1 226 ? 9.091 7.086 -33.993 1.00 95.75 226 GLU A CA 1
ATOM 1773 C C . GLU A 1 226 ? 8.880 6.325 -32.686 1.00 95.75 226 GLU A C 1
ATOM 1775 O O . GLU A 1 226 ? 9.090 5.112 -32.629 1.00 95.75 226 GLU A O 1
ATOM 1780 N N . ALA A 1 227 ? 8.503 7.054 -31.633 1.00 97.25 227 ALA A N 1
ATOM 1781 C CA . ALA A 1 227 ? 8.219 6.476 -30.328 1.00 97.25 227 ALA A CA 1
ATOM 1782 C C . ALA A 1 227 ? 6.844 5.801 -30.351 1.00 97.25 227 ALA A C 1
ATOM 1784 O O . ALA A 1 227 ? 5.890 6.397 -30.845 1.00 97.25 227 ALA A O 1
ATOM 1785 N N . ASP A 1 228 ? 6.755 4.598 -29.784 1.00 96.94 228 ASP A N 1
ATOM 1786 C CA . ASP A 1 228 ? 5.483 3.880 -29.623 1.00 96.94 228 ASP A CA 1
ATOM 1787 C C . ASP A 1 228 ? 4.682 4.456 -28.450 1.00 96.94 228 ASP A C 1
ATOM 1789 O O . ASP A 1 228 ? 3.457 4.446 -28.452 1.00 96.94 228 ASP A O 1
ATOM 1793 N N . ASP A 1 229 ? 5.385 4.980 -27.442 1.00 96.31 229 ASP A N 1
ATOM 1794 C CA . ASP A 1 229 ? 4.777 5.626 -26.285 1.00 96.31 229 ASP A CA 1
ATOM 1795 C C . ASP A 1 229 ? 5.747 6.608 -25.616 1.00 96.31 229 ASP A C 1
ATOM 1797 O O . ASP A 1 229 ? 6.923 6.710 -25.989 1.00 96.31 229 ASP A O 1
ATOM 1801 N N . TRP A 1 230 ? 5.268 7.309 -24.591 1.00 96.50 230 TRP A N 1
ATOM 1802 C CA . TRP A 1 230 ? 6.044 8.285 -23.836 1.00 96.50 230 TRP A CA 1
ATOM 1803 C C . TRP A 1 230 ? 6.052 7.970 -22.343 1.00 96.50 230 TRP A C 1
ATOM 1805 O O . TRP A 1 230 ? 5.021 7.696 -21.730 1.00 96.50 230 TRP A O 1
ATOM 1815 N N . ILE A 1 231 ? 7.235 8.067 -21.739 1.00 96.31 231 ILE A N 1
ATOM 1816 C CA . ILE A 1 231 ? 7.429 7.898 -20.299 1.00 96.31 231 ILE A CA 1
ATOM 1817 C C . ILE A 1 231 ? 7.876 9.205 -19.663 1.00 96.31 231 ILE A C 1
ATOM 1819 O O . ILE A 1 231 ? 8.663 9.957 -20.237 1.00 96.31 231 ILE A O 1
ATOM 1823 N N . TRP A 1 232 ? 7.420 9.445 -18.443 1.00 95.69 232 TRP A N 1
ATOM 1824 C CA . TRP A 1 232 ? 7.733 10.655 -17.702 1.00 95.69 232 TRP A CA 1
ATOM 1825 C C . TRP A 1 232 ? 8.843 10.416 -16.675 1.00 95.69 232 TRP A C 1
ATOM 1827 O O . TRP A 1 232 ? 8.728 9.537 -15.817 1.00 95.69 232 TRP A O 1
ATOM 1837 N N . LEU A 1 233 ? 9.891 11.247 -16.702 1.00 95.06 233 LEU A N 1
ATOM 1838 C CA . LEU A 1 233 ? 10.884 11.348 -15.630 1.00 95.06 233 LEU A CA 1
ATOM 1839 C C . LEU A 1 233 ? 10.970 12.773 -15.075 1.00 95.06 233 LEU A C 1
ATOM 1841 O O . LEU A 1 233 ? 11.192 13.731 -15.809 1.00 95.06 233 LEU A O 1
ATOM 1845 N N . LYS A 1 234 ? 10.914 12.902 -13.745 1.00 94.12 234 LYS A N 1
ATOM 1846 C CA . LYS A 1 234 ? 11.055 14.177 -13.017 1.00 94.12 234 LYS A CA 1
ATOM 1847 C C . LYS A 1 234 ? 12.484 14.715 -13.009 1.00 94.12 234 LYS A C 1
ATOM 1849 O O . LYS A 1 234 ? 12.699 15.896 -12.746 1.00 94.12 234 LYS A O 1
ATOM 1854 N N . LYS A 1 235 ? 13.467 13.829 -13.176 1.00 92.69 235 LYS A N 1
ATOM 1855 C CA . LYS A 1 235 ? 14.893 14.167 -13.206 1.00 92.69 235 LYS A CA 1
ATOM 1856 C C . LYS A 1 235 ? 15.659 13.135 -14.023 1.00 92.69 235 LYS A C 1
ATOM 1858 O O . LYS A 1 235 ? 15.530 11.936 -13.763 1.00 92.69 235 LYS A O 1
ATOM 1863 N N . VAL A 1 236 ? 16.526 13.627 -14.901 1.00 93.75 236 VAL A N 1
ATOM 1864 C CA . VAL A 1 236 ? 17.596 12.875 -15.565 1.00 93.75 236 VAL A CA 1
ATOM 1865 C C . VAL A 1 236 ? 18.899 13.690 -15.549 1.00 93.75 236 VAL A C 1
ATOM 1867 O O . VAL A 1 236 ? 18.841 14.911 -15.391 1.00 93.75 236 VAL A O 1
ATOM 1870 N N . PRO A 1 237 ? 20.076 13.058 -15.686 1.00 92.62 237 PRO A N 1
ATOM 1871 C CA . PRO A 1 237 ? 21.345 13.767 -15.849 1.00 92.62 237 PRO A CA 1
ATOM 1872 C C . PRO A 1 237 ? 21.435 14.523 -17.179 1.00 92.62 237 PRO A C 1
ATOM 1874 O O . PRO A 1 237 ? 20.954 14.041 -18.198 1.00 92.62 237 PRO A O 1
ATOM 1877 N N . GLU A 1 238 ? 22.161 15.640 -17.206 1.00 91.31 238 GLU A N 1
ATOM 1878 C CA . GLU A 1 238 ? 22.405 16.413 -18.434 1.00 91.31 238 GLU A CA 1
ATOM 1879 C C . GLU A 1 238 ? 23.094 15.593 -19.529 1.00 91.31 238 GLU A C 1
ATOM 1881 O O . GLU A 1 238 ? 22.665 15.602 -20.679 1.00 91.31 238 GLU A O 1
ATOM 1886 N N . LYS A 1 239 ? 24.076 14.767 -19.147 1.00 90.38 239 LYS A N 1
ATOM 1887 C CA . LYS A 1 239 ? 24.730 13.823 -20.063 1.00 90.38 239 LYS A CA 1
ATOM 1888 C C . LYS A 1 239 ? 23.734 12.881 -20.753 1.00 90.38 239 LYS A C 1
ATOM 1890 O O . LYS A 1 239 ? 23.960 12.493 -21.891 1.00 90.38 239 LYS A O 1
ATOM 1895 N N . PHE A 1 240 ? 22.641 12.515 -20.077 1.00 91.56 240 PHE A N 1
ATOM 1896 C CA . PHE A 1 240 ? 21.588 11.686 -20.667 1.00 91.56 240 PHE A CA 1
ATOM 1897 C C . PHE A 1 240 ? 20.760 12.477 -21.688 1.00 91.56 240 PHE A C 1
ATOM 1899 O O . PHE A 1 240 ? 20.412 11.946 -22.736 1.00 91.56 240 PHE A O 1
ATOM 1906 N N . MET A 1 241 ? 20.494 13.759 -21.417 1.00 90.00 241 MET A N 1
ATOM 1907 C CA . MET A 1 241 ? 19.759 14.636 -22.337 1.00 90.00 241 MET A CA 1
ATOM 1908 C C . MET A 1 241 ? 20.511 14.874 -23.656 1.00 90.00 241 MET A C 1
ATOM 1910 O O . MET A 1 241 ? 19.892 15.111 -24.683 1.00 90.00 241 MET A O 1
ATOM 1914 N N . GLN A 1 242 ? 21.839 14.761 -23.640 1.00 90.25 242 GLN A N 1
ATOM 1915 C CA . GLN A 1 242 ? 22.705 14.938 -24.812 1.00 90.25 242 GLN A CA 1
ATOM 1916 C C . GLN A 1 242 ? 22.990 13.624 -25.566 1.00 90.25 242 GLN A C 1
ATOM 1918 O O . GLN A 1 242 ? 23.766 13.617 -26.517 1.00 90.25 242 GLN A O 1
ATOM 1923 N N . ALA A 1 243 ? 22.402 12.497 -25.149 1.00 87.00 243 ALA A N 1
ATOM 1924 C CA . ALA A 1 243 ? 22.739 11.165 -25.663 1.00 87.00 243 ALA A CA 1
ATOM 1925 C C . ALA A 1 243 ? 21.970 10.746 -26.941 1.00 87.00 243 ALA A C 1
ATOM 1927 O O . ALA A 1 243 ? 22.001 9.570 -27.314 1.00 87.00 243 ALA A O 1
ATOM 1928 N N . GLY A 1 244 ? 21.289 11.683 -27.614 1.00 90.38 244 GLY A N 1
ATOM 1929 C CA . GLY A 1 244 ? 20.601 11.436 -28.890 1.00 90.38 244 GLY A CA 1
ATOM 1930 C C . GLY A 1 244 ? 19.321 10.601 -28.762 1.00 90.38 244 GLY A C 1
ATOM 1931 O O . GLY A 1 244 ? 19.037 9.739 -29.602 1.00 90.38 244 GLY A O 1
ATOM 1932 N N . PHE A 1 245 ? 18.563 10.804 -27.681 1.00 94.12 245 PHE A N 1
ATOM 1933 C CA . PHE A 1 245 ? 17.285 10.132 -27.443 1.00 94.12 245 PHE A CA 1
ATOM 1934 C C . PHE A 1 245 ? 16.102 11.028 -27.793 1.00 94.12 245 PHE A C 1
ATOM 1936 O O . PHE A 1 245 ? 16.159 12.247 -27.650 1.00 94.12 245 PHE A O 1
ATOM 1943 N N . LYS A 1 246 ? 14.988 10.418 -28.195 1.00 95.44 246 LYS A N 1
ATOM 1944 C CA . LYS A 1 246 ? 13.758 11.155 -28.466 1.00 95.44 246 LYS A CA 1
ATOM 1945 C C . LY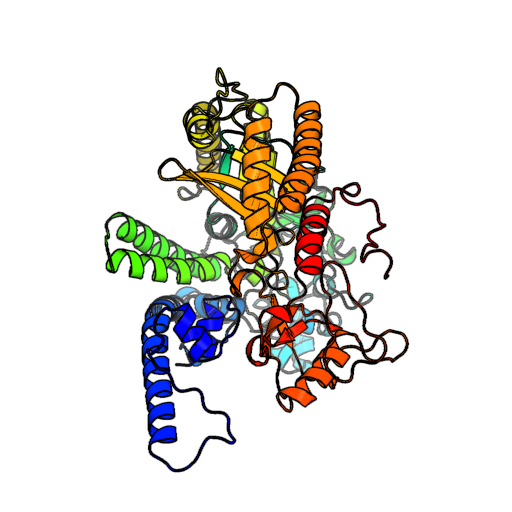S A 1 246 ? 13.168 11.671 -27.158 1.00 95.44 246 LYS A C 1
ATOM 1947 O O . LYS A 1 246 ? 12.710 10.890 -26.325 1.00 95.44 246 LYS A O 1
ATOM 1952 N N . MET A 1 247 ? 13.204 12.984 -26.971 1.00 95.81 247 MET A N 1
ATOM 1953 C CA . MET A 1 247 ? 12.769 13.653 -25.747 1.00 95.81 247 MET A CA 1
ATOM 1954 C C . MET A 1 247 ? 11.972 14.910 -26.081 1.00 95.81 247 MET A C 1
ATOM 1956 O O . MET A 1 247 ? 12.211 15.551 -27.104 1.00 95.81 247 MET A O 1
ATOM 1960 N N . ARG A 1 248 ? 11.032 15.268 -25.209 1.00 94.12 248 ARG A N 1
ATOM 1961 C CA . ARG A 1 248 ? 10.315 16.547 -25.261 1.00 94.12 248 ARG A CA 1
ATOM 1962 C C . ARG A 1 248 ? 10.029 17.066 -23.860 1.00 94.12 248 ARG A C 1
ATOM 1964 O O . ARG A 1 248 ? 10.097 16.319 -22.880 1.00 94.12 248 ARG A O 1
ATOM 1971 N N . GLU A 1 249 ? 9.689 18.345 -23.784 1.00 91.56 249 GLU A N 1
ATOM 1972 C CA . GLU A 1 249 ? 9.152 18.927 -22.561 1.00 91.56 249 GLU A CA 1
ATOM 1973 C C . GLU A 1 249 ? 7.858 18.210 -22.158 1.00 91.56 249 GLU A C 1
ATOM 1975 O O . GLU A 1 249 ? 7.057 17.793 -23.003 1.00 91.56 249 GLU A O 1
ATOM 1980 N N . ALA A 1 250 ? 7.703 18.009 -20.854 1.00 90.31 250 ALA A N 1
ATOM 1981 C CA . ALA A 1 250 ? 6.520 17.396 -20.288 1.00 90.31 250 ALA A CA 1
ATOM 1982 C C . ALA A 1 250 ? 5.468 18.479 -20.025 1.00 90.31 250 ALA A C 1
ATOM 1984 O O . ALA A 1 250 ? 5.720 19.408 -19.261 1.00 90.31 250 ALA A O 1
ATOM 1985 N N . THR A 1 251 ? 4.321 18.365 -20.691 1.00 89.12 251 THR A N 1
ATOM 1986 C CA . THR A 1 251 ? 3.271 19.401 -20.763 1.00 89.12 251 THR A CA 1
ATOM 1987 C C . THR A 1 251 ? 1.907 18.883 -20.313 1.00 89.12 251 THR A C 1
ATOM 1989 O O . THR A 1 251 ? 0.926 19.613 -20.365 1.00 89.12 251 THR A O 1
ATOM 1992 N N . GLU A 1 252 ? 1.820 17.610 -19.942 1.00 88.75 252 GLU A N 1
ATOM 1993 C CA . GLU A 1 252 ? 0.597 16.948 -19.514 1.00 88.75 252 GLU A CA 1
ATOM 1994 C C . GLU A 1 252 ? 0.128 17.469 -18.147 1.00 88.75 252 GLU A C 1
ATOM 1996 O O . GLU A 1 252 ? 0.937 17.667 -17.242 1.00 88.75 252 GLU A O 1
ATOM 2001 N N . ASP A 1 253 ? -1.187 17.611 -17.959 1.00 85.38 253 ASP A N 1
ATOM 2002 C CA . ASP A 1 253 ? -1.785 18.232 -16.763 1.00 85.38 253 ASP A CA 1
ATOM 2003 C C . ASP A 1 253 ? -1.417 17.546 -15.433 1.00 85.38 253 ASP A C 1
ATOM 2005 O O . ASP A 1 253 ? -1.445 18.167 -14.370 1.00 85.38 253 ASP A O 1
ATOM 2009 N N . PHE A 1 254 ? -1.064 16.257 -15.472 1.00 84.75 254 PHE A N 1
ATOM 2010 C CA . PHE A 1 254 ? -0.652 15.485 -14.295 1.00 84.75 254 PHE A CA 1
ATOM 2011 C C . PHE A 1 254 ? 0.841 15.615 -13.957 1.00 84.75 254 PHE A C 1
ATOM 2013 O O . PHE A 1 254 ? 1.310 15.034 -12.971 1.00 84.75 254 PHE A O 1
ATOM 2020 N N . ILE A 1 255 ? 1.611 16.348 -14.762 1.00 86.56 255 ILE A N 1
ATOM 2021 C CA . ILE A 1 255 ? 3.059 16.472 -14.623 1.00 86.56 255 ILE A CA 1
ATOM 2022 C C . ILE A 1 255 ? 3.418 17.772 -13.905 1.00 86.56 255 ILE A C 1
ATOM 2024 O O . ILE A 1 255 ? 3.067 18.862 -14.333 1.00 86.56 255 ILE A O 1
ATOM 2028 N N . ASP A 1 256 ? 4.183 17.661 -12.812 1.00 82.56 256 ASP A N 1
ATOM 2029 C CA . ASP A 1 256 ? 4.696 18.833 -12.090 1.00 82.56 256 ASP A CA 1
ATOM 2030 C C . ASP A 1 256 ? 5.967 19.404 -12.731 1.00 82.56 256 ASP A C 1
ATOM 2032 O O . ASP A 1 256 ? 6.149 20.617 -12.802 1.00 82.56 256 ASP A O 1
ATOM 2036 N N . LYS A 1 257 ? 6.888 18.529 -13.146 1.00 89.94 257 LYS A N 1
ATOM 2037 C CA . LYS A 1 257 ? 8.144 18.890 -13.813 1.00 89.94 257 LYS A CA 1
ATOM 2038 C C . LYS A 1 257 ? 8.785 17.690 -14.490 1.00 89.94 257 LYS A C 1
ATOM 2040 O O . LYS A 1 257 ? 8.560 16.544 -14.094 1.00 89.94 257 LYS A O 1
ATOM 2045 N N . GLY A 1 258 ? 9.724 17.958 -15.385 1.00 92.19 258 GLY A N 1
ATOM 2046 C CA . GLY A 1 258 ? 10.619 16.952 -15.938 1.00 92.19 258 GLY A CA 1
ATOM 2047 C C . GLY A 1 258 ? 10.501 16.867 -17.447 1.00 92.19 258 GLY A C 1
ATOM 2048 O O . GLY A 1 258 ? 10.215 17.860 -18.105 1.00 92.19 258 GLY A O 1
ATOM 2049 N N . ILE A 1 259 ? 10.754 15.677 -17.980 1.00 94.88 259 ILE A N 1
ATOM 2050 C CA . ILE A 1 259 ? 10.791 15.426 -19.418 1.00 94.88 259 ILE A CA 1
ATOM 2051 C C . ILE A 1 259 ? 9.989 14.181 -19.781 1.00 94.88 259 ILE A C 1
ATOM 2053 O O . ILE A 1 259 ? 9.894 13.237 -18.985 1.00 94.88 259 ILE A O 1
ATOM 2057 N N . MET A 1 260 ? 9.468 14.175 -21.004 1.00 96.25 260 MET A N 1
ATOM 2058 C CA . MET A 1 260 ? 8.931 12.979 -21.637 1.00 96.25 260 MET A CA 1
ATOM 2059 C C . MET A 1 260 ? 10.012 12.357 -22.511 1.00 96.25 260 MET A C 1
ATOM 2061 O O . MET A 1 260 ? 10.647 13.038 -23.318 1.00 96.25 260 MET A O 1
ATOM 2065 N N . ILE A 1 261 ? 10.219 11.057 -22.348 1.00 96.88 261 ILE A N 1
ATOM 2066 C CA . ILE A 1 261 ? 11.181 10.262 -23.110 1.00 96.88 261 ILE A CA 1
ATOM 2067 C C . ILE A 1 261 ? 10.384 9.281 -23.963 1.00 96.88 261 ILE A C 1
ATOM 2069 O O . ILE A 1 261 ? 9.514 8.576 -23.450 1.00 96.88 261 ILE A O 1
ATOM 2073 N N . GLY A 1 262 ? 10.662 9.244 -25.261 1.00 97.62 262 GLY A N 1
ATOM 2074 C CA . GLY A 1 262 ? 10.044 8.293 -26.175 1.00 97.62 262 GLY A CA 1
ATOM 2075 C C . GLY A 1 262 ? 10.574 6.883 -25.929 1.00 97.62 262 GLY A C 1
ATOM 2076 O O . GLY A 1 262 ? 11.780 6.685 -25.756 1.00 97.62 262 GLY A O 1
ATOM 2077 N N . VAL A 1 263 ? 9.689 5.891 -25.937 1.00 97.69 263 VAL A N 1
ATOM 2078 C CA . VAL A 1 263 ? 10.053 4.475 -25.823 1.00 97.69 263 VAL A CA 1
ATOM 2079 C C . VAL A 1 263 ? 9.609 3.688 -27.045 1.00 97.69 263 VAL A C 1
ATOM 2081 O O . VAL A 1 263 ? 8.667 4.064 -27.739 1.00 97.69 263 VAL A O 1
ATOM 2084 N N . LYS A 1 264 ? 10.310 2.584 -27.294 1.00 97.44 264 LYS A N 1
ATOM 2085 C CA . LYS A 1 264 ? 9.880 1.530 -28.208 1.00 97.44 264 LYS A CA 1
ATOM 2086 C C . LYS A 1 264 ? 9.431 0.320 -27.410 1.00 97.44 264 LYS A C 1
ATOM 2088 O O . LYS A 1 264 ? 10.091 -0.048 -26.429 1.00 97.44 264 LYS A O 1
ATOM 2093 N N . ILE A 1 265 ? 8.340 -0.288 -27.850 1.00 96.94 265 ILE A N 1
ATOM 2094 C CA . ILE A 1 265 ? 7.714 -1.439 -27.211 1.00 96.94 265 ILE A CA 1
ATOM 2095 C C . ILE A 1 265 ? 7.697 -2.581 -28.225 1.00 96.94 265 ILE A C 1
ATOM 2097 O O . ILE A 1 265 ? 7.318 -2.407 -29.374 1.00 96.94 265 ILE A O 1
ATOM 2101 N N . SER A 1 266 ? 8.154 -3.757 -27.810 1.00 94.44 266 SER A N 1
ATOM 2102 C CA . SER A 1 266 ? 8.099 -4.949 -28.654 1.00 94.44 266 SER A CA 1
ATOM 2103 C C . SER A 1 266 ? 6.658 -5.434 -28.828 1.00 94.44 266 SER A C 1
ATOM 2105 O O . SER A 1 266 ? 5.934 -5.582 -27.841 1.00 94.44 266 SER A O 1
ATOM 2107 N N . ASP A 1 267 ? 6.298 -5.791 -30.061 1.00 91.62 267 ASP A N 1
ATOM 2108 C CA . ASP A 1 267 ? 5.036 -6.474 -30.377 1.00 91.62 267 ASP A CA 1
ATOM 2109 C C . ASP A 1 267 ? 4.976 -7.894 -29.783 1.00 91.62 267 ASP A C 1
ATOM 2111 O O . ASP A 1 267 ? 3.905 -8.448 -29.526 1.00 91.62 267 ASP A O 1
ATOM 2115 N N . GLU A 1 268 ? 6.135 -8.508 -29.517 1.00 92.50 268 GLU A N 1
ATOM 2116 C CA . GLU A 1 268 ? 6.204 -9.818 -28.880 1.00 92.50 268 GLU A CA 1
ATOM 2117 C C . GLU A 1 268 ? 6.026 -9.716 -27.365 1.00 92.50 268 GLU A C 1
ATOM 2119 O O . GLU A 1 268 ? 6.722 -8.968 -26.671 1.00 92.50 268 GLU A O 1
ATOM 2124 N N . SER A 1 269 ? 5.163 -10.565 -26.803 1.00 92.00 269 SER A N 1
ATOM 2125 C CA . SER A 1 269 ? 4.923 -10.590 -25.358 1.00 92.00 269 SER A CA 1
ATOM 2126 C C . SER A 1 269 ? 6.211 -10.782 -24.547 1.00 92.00 269 SER A C 1
ATOM 2128 O O . SER A 1 269 ? 6.988 -11.715 -24.770 1.00 92.00 269 SER A O 1
ATOM 2130 N N . GLY A 1 270 ? 6.417 -9.907 -23.566 1.00 92.00 270 GLY A N 1
ATOM 2131 C CA . GLY A 1 270 ? 7.571 -9.926 -22.673 1.00 92.00 270 GLY A CA 1
ATOM 2132 C C . GLY A 1 270 ? 7.517 -11.037 -21.638 1.00 92.00 270 GLY A C 1
ATOM 2133 O O . GLY A 1 270 ? 6.451 -11.553 -21.294 1.00 92.00 270 GLY A O 1
ATOM 2134 N N . LEU A 1 271 ? 8.664 -11.388 -21.065 1.00 91.94 271 LEU A N 1
ATOM 2135 C CA . LEU A 1 271 ? 8.745 -12.486 -20.094 1.00 91.94 271 LEU A CA 1
ATOM 2136 C C . LEU A 1 271 ? 7.921 -12.230 -18.828 1.00 91.94 271 LEU A C 1
ATOM 2138 O O . LEU A 1 271 ? 7.230 -13.127 -18.334 1.00 91.94 271 LEU A O 1
ATOM 2142 N N . VAL A 1 272 ? 7.985 -11.002 -18.308 1.00 92.88 272 VAL A N 1
ATOM 2143 C CA . VAL A 1 272 ? 7.200 -10.577 -17.139 1.00 92.88 272 VAL A CA 1
ATOM 2144 C C . VAL A 1 272 ? 5.715 -10.532 -17.487 1.00 92.88 272 VAL A C 1
ATOM 2146 O O . VAL A 1 272 ? 4.891 -11.015 -16.714 1.00 92.88 272 VAL A O 1
ATOM 2149 N N . ASN A 1 273 ? 5.377 -10.036 -18.676 1.00 93.69 273 ASN A N 1
ATOM 2150 C CA . ASN A 1 273 ? 4.010 -9.967 -19.177 1.00 93.69 273 ASN A CA 1
ATOM 2151 C C . ASN A 1 273 ? 3.372 -11.369 -19.313 1.00 93.69 273 ASN A C 1
ATOM 2153 O O . ASN A 1 273 ? 2.241 -11.587 -18.867 1.00 93.69 273 ASN A O 1
ATOM 2157 N N . LEU A 1 274 ? 4.119 -12.351 -19.825 1.00 92.25 274 LEU A N 1
ATOM 2158 C CA . LEU A 1 274 ? 3.707 -13.757 -19.915 1.00 92.25 274 LEU A CA 1
ATOM 2159 C C . LEU A 1 274 ? 3.537 -14.410 -18.536 1.00 92.25 274 LEU A C 1
ATOM 2161 O O . LEU A 1 274 ? 2.594 -15.177 -18.316 1.00 92.25 274 LEU A O 1
ATOM 2165 N N . ALA A 1 275 ? 4.437 -14.118 -17.594 1.00 92.94 275 ALA A N 1
ATOM 2166 C CA . ALA A 1 275 ? 4.303 -14.566 -16.209 1.00 92.94 275 ALA A CA 1
ATOM 2167 C C . ALA A 1 275 ? 3.060 -13.954 -15.538 1.00 92.94 275 ALA A C 1
ATOM 2169 O O . ALA A 1 275 ? 2.306 -14.674 -14.878 1.00 92.94 275 ALA A O 1
ATOM 2170 N N . MET A 1 276 ? 2.806 -12.662 -15.775 1.00 94.00 276 MET A N 1
ATOM 2171 C CA . MET A 1 276 ? 1.635 -11.946 -15.270 1.00 94.00 276 MET A CA 1
ATOM 2172 C C . MET A 1 276 ? 0.328 -12.523 -15.824 1.00 94.00 276 MET A C 1
ATOM 2174 O O . MET A 1 276 ? -0.607 -12.757 -15.060 1.00 94.00 276 MET A O 1
ATOM 2178 N N . LYS A 1 277 ? 0.285 -12.864 -17.119 1.00 91.62 277 LYS A N 1
ATOM 2179 C CA . LYS A 1 277 ? -0.867 -13.546 -17.735 1.00 91.62 277 LYS A CA 1
ATOM 2180 C C . LYS A 1 277 ? -1.227 -14.825 -16.986 1.00 91.62 277 LYS A C 1
ATOM 2182 O O . LYS A 1 277 ? -2.387 -15.066 -16.674 1.00 91.62 277 LYS A O 1
ATOM 2187 N N . GLY A 1 278 ? -0.218 -15.641 -16.677 1.00 89.44 278 GLY A N 1
ATOM 2188 C CA . GLY A 1 278 ? -0.413 -16.909 -15.978 1.00 89.44 278 GLY A CA 1
ATOM 2189 C C . GLY A 1 278 ? -1.059 -16.733 -14.603 1.00 89.44 278 GLY A C 1
ATOM 2190 O O . GLY A 1 278 ? -2.036 -17.417 -14.298 1.00 89.44 278 GLY A O 1
ATOM 2191 N N . ILE A 1 279 ? -0.545 -15.805 -13.788 1.00 92.19 279 ILE A N 1
ATOM 2192 C CA . ILE A 1 279 ? -1.077 -15.581 -12.438 1.00 92.19 279 ILE A CA 1
ATOM 2193 C C . ILE A 1 279 ? -2.448 -14.894 -12.457 1.00 92.19 279 ILE A C 1
ATOM 2195 O O . ILE A 1 279 ? -3.316 -15.284 -11.680 1.00 92.19 279 ILE A O 1
ATOM 2199 N N . MET A 1 280 ? -2.684 -13.933 -13.358 1.00 91.12 280 MET A N 1
ATOM 2200 C CA . MET A 1 280 ? -3.987 -13.267 -13.485 1.00 91.12 280 MET A CA 1
ATOM 2201 C C . MET A 1 280 ? -5.075 -14.235 -13.951 1.00 91.12 280 MET A C 1
ATOM 2203 O O . MET A 1 280 ? -6.129 -14.292 -13.322 1.00 91.12 280 MET A O 1
ATOM 2207 N N . ASN A 1 281 ? -4.793 -15.080 -14.949 1.00 90.38 281 ASN A N 1
ATOM 2208 C CA . ASN A 1 281 ? -5.731 -16.113 -15.398 1.00 90.38 281 ASN A CA 1
ATOM 2209 C C . ASN A 1 281 ? -6.094 -17.082 -14.269 1.00 90.38 281 ASN A C 1
ATOM 2211 O O . ASN A 1 281 ? -7.249 -17.486 -14.138 1.00 90.38 281 ASN A O 1
ATOM 2215 N N . PHE A 1 282 ? -5.114 -17.470 -13.448 1.00 91.25 282 PHE A N 1
ATOM 2216 C CA . PHE A 1 282 ? -5.372 -18.365 -12.326 1.00 91.25 282 PHE A CA 1
ATOM 2217 C C . PHE A 1 282 ? -6.205 -17.679 -11.237 1.00 91.25 282 PHE A C 1
ATOM 2219 O O . PHE A 1 282 ? -7.187 -18.250 -10.775 1.00 91.25 282 PHE A O 1
ATOM 2226 N N . ILE A 1 283 ? -5.897 -16.423 -10.903 1.00 91.56 283 ILE A N 1
ATOM 2227 C CA . ILE A 1 283 ? -6.714 -15.610 -9.990 1.00 91.56 283 ILE A CA 1
ATOM 2228 C C . ILE A 1 283 ? -8.154 -15.470 -10.500 1.00 91.56 283 ILE A C 1
ATOM 2230 O O . ILE A 1 283 ? -9.083 -15.601 -9.706 1.00 91.56 283 ILE A O 1
ATOM 2234 N N . GLY A 1 284 ? -8.351 -15.235 -11.801 1.00 89.88 284 GLY A N 1
ATOM 2235 C CA . GLY A 1 284 ? -9.679 -15.137 -12.411 1.00 89.88 284 GLY A CA 1
ATOM 2236 C C . GLY A 1 284 ? -10.500 -16.414 -12.224 1.00 89.88 284 GLY A C 1
ATOM 2237 O O . GLY A 1 284 ? -11.654 -16.346 -11.801 1.00 89.88 284 GLY A O 1
ATOM 2238 N N . LYS A 1 285 ? -9.881 -17.585 -12.431 1.00 92.31 285 LYS A N 1
ATOM 2239 C CA . LYS A 1 285 ? -10.512 -18.890 -12.162 1.00 92.31 285 LYS A CA 1
ATOM 2240 C C . LYS A 1 285 ? -10.902 -19.049 -10.693 1.00 92.31 285 LYS A C 1
ATOM 2242 O O . LYS A 1 285 ? -12.056 -19.350 -10.408 1.00 92.31 285 LYS A O 1
ATOM 2247 N N . ILE A 1 286 ? -9.984 -18.752 -9.770 1.00 92.69 286 ILE A N 1
ATOM 2248 C CA . ILE A 1 286 ? -10.250 -18.841 -8.327 1.00 92.69 286 ILE A CA 1
ATOM 2249 C C . ILE A 1 286 ? -11.385 -17.897 -7.911 1.00 92.69 286 ILE A C 1
ATOM 2251 O O . ILE A 1 286 ? -12.266 -18.305 -7.159 1.00 92.69 286 ILE A O 1
ATOM 2255 N N . LYS A 1 287 ? -11.419 -16.656 -8.422 1.00 91.25 287 LYS A N 1
ATOM 2256 C CA . LYS A 1 287 ? -12.531 -15.721 -8.172 1.00 91.25 287 LYS A CA 1
ATOM 2257 C C . LYS A 1 287 ? -13.869 -16.309 -8.652 1.00 91.25 287 LYS A C 1
ATOM 2259 O O . LYS A 1 287 ? -14.860 -16.205 -7.934 1.00 91.25 287 LYS A O 1
ATOM 2264 N N . ALA A 1 288 ? -13.908 -16.918 -9.839 1.00 92.88 288 ALA A N 1
ATOM 2265 C CA . ALA A 1 288 ? -15.126 -17.504 -10.403 1.00 92.88 288 ALA A CA 1
ATOM 2266 C C . ALA A 1 288 ? -15.625 -18.726 -9.612 1.00 92.88 288 ALA A C 1
ATOM 2268 O O . ALA A 1 288 ? -16.825 -18.849 -9.372 1.00 92.88 288 ALA A O 1
ATOM 2269 N N . GLU A 1 289 ? -14.717 -19.599 -9.174 1.00 94.88 289 GLU A N 1
ATOM 2270 C CA . GLU A 1 289 ? -15.035 -20.749 -8.316 1.00 94.88 289 GLU A CA 1
ATOM 2271 C C . GLU A 1 289 ? -15.511 -20.288 -6.931 1.00 94.88 289 GLU A C 1
ATOM 2273 O O . GLU A 1 289 ? -16.539 -20.744 -6.435 1.00 94.88 289 GLU A O 1
ATOM 2278 N N . MET A 1 290 ? -14.847 -19.287 -6.345 1.00 93.94 290 MET A N 1
ATOM 2279 C CA . MET A 1 290 ? -15.186 -18.746 -5.024 1.00 93.94 290 MET A CA 1
ATOM 2280 C C . MET A 1 290 ? -16.581 -18.104 -4.974 1.00 93.94 290 MET A C 1
ATOM 2282 O O . MET A 1 290 ? -17.209 -18.107 -3.915 1.00 93.94 290 MET A O 1
ATOM 2286 N N . LYS A 1 291 ? -17.082 -17.565 -6.097 1.00 92.75 291 LYS A N 1
ATOM 2287 C CA . LYS A 1 291 ? -18.461 -17.049 -6.204 1.00 92.75 291 LYS A CA 1
ATOM 2288 C C . LYS A 1 291 ? -19.518 -18.154 -6.074 1.00 92.75 291 LYS A C 1
ATOM 2290 O O . LYS A 1 291 ? -20.631 -17.853 -5.663 1.00 92.75 291 LYS A O 1
ATOM 2295 N N . LYS A 1 292 ? -19.181 -19.397 -6.432 1.00 95.12 292 LYS A N 1
ATOM 2296 C CA . LYS A 1 292 ? -20.095 -20.554 -6.426 1.00 95.12 292 LYS A CA 1
ATOM 2297 C C . LYS A 1 292 ? -19.938 -21.441 -5.189 1.00 95.12 292 LYS A C 1
ATOM 2299 O O . LYS A 1 292 ? -20.850 -22.191 -4.871 1.00 95.12 292 LYS A O 1
ATOM 2304 N N . ALA A 1 293 ? -18.783 -21.382 -4.532 1.00 94.69 293 ALA A N 1
ATOM 2305 C CA . ALA A 1 293 ? -18.469 -22.210 -3.377 1.00 94.69 293 ALA A CA 1
ATOM 2306 C C . ALA A 1 293 ? -19.095 -21.679 -2.077 1.00 94.69 293 ALA A C 1
ATOM 2308 O O . ALA A 1 293 ? -19.242 -20.469 -1.877 1.00 94.69 293 ALA A O 1
ATOM 2309 N N . GLU A 1 294 ? -19.348 -22.592 -1.139 1.00 93.38 294 GLU A N 1
ATOM 2310 C CA . GLU A 1 294 ? -19.808 -22.307 0.224 1.00 93.38 294 GLU A CA 1
ATOM 2311 C C . GLU A 1 294 ? -18.934 -23.023 1.269 1.00 93.38 294 GLU A C 1
ATOM 2313 O O . GLU A 1 294 ? -18.048 -23.814 0.935 1.00 93.38 294 GLU A O 1
ATOM 2318 N N . GLY A 1 295 ? -19.137 -22.701 2.550 1.00 93.12 295 GLY A N 1
ATOM 2319 C CA . GLY A 1 295 ? -18.479 -23.379 3.669 1.00 93.12 295 GLY A CA 1
ATOM 2320 C C . GLY A 1 295 ? -16.946 -23.417 3.587 1.00 93.12 295 GLY A C 1
ATOM 2321 O O . GLY A 1 295 ? -16.279 -22.401 3.362 1.00 93.12 295 GLY A O 1
ATOM 2322 N N . GLU A 1 296 ? -16.379 -24.603 3.813 1.00 88.06 296 GLU A N 1
ATOM 2323 C CA . GLU A 1 296 ? -14.930 -24.819 3.866 1.00 88.06 296 GLU A CA 1
ATOM 2324 C C . GLU A 1 296 ? -14.245 -24.610 2.507 1.00 88.06 296 GLU A C 1
ATOM 2326 O O . GLU A 1 296 ? -13.145 -24.059 2.446 1.00 88.06 296 GLU A O 1
ATOM 2331 N N . GLU A 1 297 ? -14.898 -24.986 1.408 1.00 90.75 297 GLU A N 1
ATOM 2332 C CA . GLU A 1 297 ? -14.346 -24.817 0.062 1.00 90.75 297 GLU A CA 1
ATOM 2333 C C . GLU A 1 297 ? -14.146 -23.336 -0.267 1.00 90.75 297 GLU A C 1
ATOM 2335 O O . GLU A 1 297 ? -13.052 -22.925 -0.668 1.00 90.75 297 GLU A O 1
ATOM 2340 N N . LYS A 1 298 ? -15.157 -22.503 0.012 1.00 93.06 298 LYS A N 1
ATOM 2341 C CA . LYS A 1 298 ? -15.051 -21.046 -0.143 1.00 93.06 298 LYS A CA 1
ATOM 2342 C C . LYS A 1 298 ? -13.900 -20.476 0.683 1.00 93.06 298 LYS A C 1
ATOM 2344 O O . LYS A 1 298 ? -13.166 -19.609 0.205 1.00 93.06 298 LYS A O 1
ATOM 2349 N N . ARG A 1 299 ? -13.708 -20.980 1.908 1.00 88.12 299 ARG A N 1
ATOM 2350 C CA . ARG A 1 299 ? -12.607 -20.573 2.796 1.00 88.12 299 ARG A CA 1
ATOM 2351 C C . ARG A 1 299 ? -11.243 -20.915 2.194 1.00 88.12 299 ARG A C 1
ATOM 2353 O O . ARG A 1 299 ? -10.358 -20.058 2.186 1.00 88.12 299 ARG A O 1
ATOM 2360 N N . ARG A 1 300 ? -11.080 -22.125 1.648 1.00 86.75 300 ARG A N 1
ATOM 2361 C CA . ARG A 1 300 ? -9.842 -22.557 0.976 1.00 86.75 300 ARG A CA 1
ATOM 2362 C C . ARG A 1 300 ? -9.563 -21.717 -0.271 1.00 86.75 300 ARG A C 1
ATOM 2364 O O . ARG A 1 300 ? -8.457 -21.202 -0.416 1.00 86.75 300 ARG A O 1
ATOM 2371 N N . LEU A 1 301 ? -10.563 -21.493 -1.125 1.00 91.56 301 LEU A N 1
ATOM 2372 C CA . LEU A 1 301 ? -10.437 -20.639 -2.314 1.00 91.56 301 LEU A CA 1
ATOM 2373 C C . LEU A 1 301 ? -10.059 -19.196 -1.954 1.00 91.56 301 LEU A C 1
ATOM 2375 O O . LEU A 1 301 ? -9.184 -18.610 -2.593 1.00 91.56 301 LEU A O 1
ATOM 2379 N N . ALA A 1 302 ? -10.641 -18.642 -0.888 1.00 90.00 302 ALA A N 1
ATOM 2380 C CA . ALA A 1 302 ? -10.269 -17.323 -0.383 1.00 90.00 302 ALA A CA 1
ATOM 2381 C C . ALA A 1 302 ? -8.802 -17.275 0.081 1.00 90.00 302 ALA A C 1
ATOM 2383 O O . ALA A 1 302 ? -8.099 -16.309 -0.219 1.00 90.00 302 ALA A O 1
ATOM 2384 N N . MET A 1 303 ? -8.309 -18.321 0.755 1.00 85.88 303 MET A N 1
ATOM 2385 C CA . MET A 1 303 ? -6.896 -18.429 1.145 1.00 85.88 303 MET A CA 1
ATOM 2386 C C . MET A 1 303 ? -5.971 -18.478 -0.078 1.00 85.88 303 MET A C 1
ATOM 2388 O O . MET A 1 303 ? -5.006 -17.716 -0.135 1.00 85.88 303 MET A O 1
ATOM 2392 N N . ILE A 1 304 ? -6.302 -19.297 -1.083 1.00 89.62 304 ILE A N 1
ATOM 2393 C CA . ILE A 1 304 ? -5.563 -19.375 -2.355 1.00 89.62 304 ILE A CA 1
ATOM 2394 C C . ILE A 1 304 ? -5.513 -17.996 -3.025 1.00 89.62 304 ILE A C 1
ATOM 2396 O O . ILE A 1 304 ? -4.440 -17.518 -3.406 1.00 89.62 304 ILE A O 1
ATOM 2400 N N . TYR A 1 305 ? -6.665 -17.334 -3.139 1.00 91.00 305 TYR A N 1
ATOM 2401 C CA . TYR A 1 305 ? -6.775 -16.005 -3.730 1.00 91.00 305 TYR A CA 1
ATOM 2402 C C . TYR A 1 305 ? -5.878 -14.985 -3.023 1.00 91.00 305 TYR A C 1
ATOM 2404 O O . TYR A 1 305 ? -5.140 -14.266 -3.696 1.00 91.00 305 TYR A O 1
ATOM 2412 N N . GLN A 1 306 ? -5.885 -14.941 -1.686 1.00 87.38 306 GLN A N 1
ATOM 2413 C CA . GLN A 1 306 ? -5.045 -14.013 -0.919 1.00 87.38 306 GLN A CA 1
ATOM 2414 C C . GLN A 1 306 ? -3.550 -14.236 -1.186 1.00 87.38 306 GLN A C 1
ATOM 2416 O O . GLN A 1 306 ? -2.818 -13.273 -1.441 1.00 87.38 306 GLN A O 1
ATOM 2421 N N . SER A 1 307 ? -3.097 -15.494 -1.213 1.00 86.69 307 SER A N 1
ATOM 2422 C CA . SER A 1 307 ? -1.699 -15.836 -1.510 1.00 86.69 307 SER A CA 1
ATOM 2423 C C . SER A 1 307 ? -1.268 -15.370 -2.905 1.00 86.69 307 SER A C 1
ATOM 2425 O O . SER A 1 307 ? -0.167 -14.838 -3.077 1.00 86.69 307 SER A O 1
ATOM 2427 N N . LEU A 1 308 ? -2.139 -15.524 -3.906 1.00 90.25 308 LEU A N 1
ATOM 2428 C CA . LEU A 1 308 ? -1.858 -15.121 -5.286 1.00 90.25 308 LEU A CA 1
ATOM 2429 C C . LEU A 1 308 ? -1.985 -13.608 -5.498 1.00 90.25 308 LEU A C 1
ATOM 2431 O O . LEU A 1 308 ? -1.182 -13.032 -6.235 1.00 90.25 308 LEU A O 1
ATOM 2435 N N . LYS A 1 309 ? -2.940 -12.944 -4.833 1.00 89.38 309 LYS A N 1
ATOM 2436 C CA . LYS A 1 309 ? -3.150 -11.487 -4.910 1.00 89.38 309 LYS A CA 1
ATOM 2437 C C . LYS A 1 309 ? -1.884 -10.731 -4.509 1.00 89.38 309 LYS A C 1
ATOM 2439 O O . LYS A 1 309 ? -1.459 -9.825 -5.228 1.00 89.38 309 LYS A O 1
ATOM 2444 N N . GLY A 1 310 ? -1.246 -11.137 -3.408 1.00 85.88 310 GLY A N 1
ATOM 2445 C CA . GLY A 1 310 ? 0.019 -10.548 -2.963 1.00 85.88 310 GLY A CA 1
ATOM 2446 C C . GLY A 1 310 ? 1.143 -10.723 -3.989 1.00 85.88 310 GLY A C 1
ATOM 2447 O O . GLY A 1 310 ? 1.870 -9.775 -4.288 1.00 85.88 310 GLY A O 1
ATOM 2448 N N . ALA A 1 311 ? 1.251 -11.911 -4.588 1.00 89.00 311 ALA A N 1
ATOM 2449 C CA . ALA A 1 311 ? 2.253 -12.190 -5.612 1.00 89.00 311 ALA A CA 1
ATOM 2450 C C . ALA A 1 311 ? 2.028 -11.388 -6.903 1.00 89.00 311 ALA A C 1
ATOM 2452 O O . ALA A 1 311 ? 2.987 -10.806 -7.412 1.00 89.00 311 ALA A O 1
ATOM 2453 N N . ARG A 1 312 ? 0.778 -11.292 -7.379 1.00 92.19 312 ARG A N 1
ATOM 2454 C CA . ARG A 1 312 ? 0.366 -10.459 -8.522 1.00 92.19 312 ARG A CA 1
ATOM 2455 C C . ARG A 1 312 ? 0.749 -8.995 -8.305 1.00 92.19 312 ARG A C 1
ATOM 2457 O O . ARG A 1 312 ? 1.443 -8.418 -9.133 1.00 92.19 312 ARG A O 1
ATOM 2464 N N . ASN A 1 313 ? 0.347 -8.407 -7.178 1.00 88.12 313 ASN A N 1
ATOM 2465 C CA . ASN A 1 313 ? 0.577 -6.983 -6.897 1.00 88.12 313 ASN A CA 1
ATOM 2466 C C . ASN A 1 313 ? 2.063 -6.632 -6.766 1.00 88.12 313 ASN A C 1
ATOM 2468 O O . ASN A 1 313 ? 2.471 -5.511 -7.066 1.00 88.12 313 ASN A O 1
ATOM 2472 N N . ALA A 1 314 ? 2.885 -7.594 -6.352 1.00 86.31 314 ALA A N 1
ATOM 2473 C CA . ALA A 1 314 ? 4.320 -7.395 -6.269 1.00 86.31 314 ALA A CA 1
ATOM 2474 C C . ALA A 1 314 ? 5.023 -7.409 -7.643 1.00 86.31 314 ALA A C 1
ATOM 2476 O O . ALA A 1 314 ? 6.158 -6.955 -7.737 1.00 86.31 314 ALA A O 1
ATOM 2477 N N . GLY A 1 315 ? 4.374 -7.916 -8.696 1.00 84.88 315 GLY A N 1
ATOM 2478 C CA . GLY A 1 315 ? 4.930 -8.094 -10.042 1.00 84.88 315 GLY A CA 1
ATOM 2479 C C . GLY A 1 315 ? 4.767 -6.920 -10.982 1.00 84.88 315 GLY A C 1
ATOM 2480 O O . GLY A 1 315 ? 4.278 -7.100 -12.088 1.00 84.88 315 GLY A O 1
ATOM 2481 N N . THR A 1 316 ? 5.085 -5.717 -10.532 1.00 87.44 316 THR A N 1
ATOM 2482 C CA . THR A 1 316 ? 4.717 -4.476 -11.229 1.00 87.44 316 THR A CA 1
ATOM 2483 C C . THR A 1 316 ? 5.957 -3.633 -11.531 1.00 87.44 316 THR A C 1
ATOM 2485 O O . THR A 1 316 ? 7.046 -4.172 -11.729 1.00 87.44 316 THR A O 1
ATOM 2488 N N . HIS A 1 317 ? 5.840 -2.303 -11.525 1.00 89.19 317 HIS A N 1
ATOM 2489 C CA . HIS A 1 317 ? 6.982 -1.398 -11.653 1.00 89.19 317 HIS A CA 1
ATOM 2490 C C . HIS A 1 317 ? 8.082 -1.696 -10.612 1.00 89.19 317 HIS A C 1
ATOM 2492 O O . HIS A 1 317 ? 9.264 -1.592 -10.925 1.00 89.19 317 HIS A O 1
ATOM 2498 N N . GLY A 1 318 ? 7.725 -2.151 -9.402 1.00 90.00 318 GLY A N 1
ATOM 2499 C CA . GLY A 1 318 ? 8.677 -2.373 -8.309 1.00 90.00 318 GLY A CA 1
ATOM 2500 C C . GLY A 1 318 ? 9.745 -3.443 -8.577 1.00 90.00 318 GLY A C 1
ATOM 2501 O O . GLY A 1 318 ? 10.869 -3.309 -8.095 1.00 90.00 318 GLY A O 1
ATOM 2502 N N . ILE A 1 319 ? 9.442 -4.486 -9.361 1.00 91.31 319 ILE A N 1
ATOM 2503 C CA . ILE A 1 319 ? 10.455 -5.488 -9.759 1.00 91.31 319 ILE A CA 1
ATOM 2504 C C . ILE A 1 319 ? 11.349 -4.986 -10.896 1.00 91.31 319 ILE A C 1
ATOM 2506 O O . ILE A 1 319 ? 12.484 -5.444 -11.015 1.00 91.31 319 ILE A O 1
ATOM 2510 N N . LEU A 1 320 ? 10.856 -4.031 -11.690 1.00 92.69 320 LEU A N 1
ATOM 2511 C CA . LEU A 1 320 ? 11.570 -3.427 -12.812 1.00 92.69 320 LEU A CA 1
ATOM 2512 C C . LEU A 1 320 ? 12.460 -2.254 -12.356 1.00 92.69 320 LEU A C 1
ATOM 2514 O O . LEU A 1 320 ? 13.509 -2.009 -12.943 1.00 92.69 320 LEU A O 1
ATOM 2518 N N . SER A 1 321 ? 12.103 -1.562 -11.270 1.00 92.50 321 SER A N 1
ATOM 2519 C CA . SER A 1 321 ? 12.762 -0.333 -10.802 1.00 92.50 321 SER A CA 1
ATOM 2520 C C . SER A 1 321 ? 13.667 -0.508 -9.577 1.00 92.50 321 SER A C 1
ATOM 2522 O O . SER A 1 321 ? 13.898 0.459 -8.847 1.00 92.50 321 SER A O 1
ATOM 2524 N N . ALA A 1 322 ? 14.154 -1.720 -9.292 1.00 91.62 322 ALA A N 1
ATOM 2525 C CA . ALA A 1 322 ? 14.921 -2.028 -8.079 1.00 91.62 322 ALA A CA 1
ATOM 2526 C C . ALA A 1 322 ? 16.439 -2.172 -8.342 1.00 91.62 322 ALA A C 1
ATOM 2528 O O . ALA A 1 322 ? 16.976 -3.278 -8.243 1.00 91.62 322 ALA A O 1
ATOM 2529 N N . PRO A 1 323 ? 17.198 -1.083 -8.599 1.00 92.06 323 PRO A N 1
ATOM 2530 C CA . PRO A 1 323 ? 18.584 -1.176 -9.074 1.00 92.06 323 PRO A CA 1
ATOM 2531 C C . PRO A 1 323 ? 19.553 -1.743 -8.021 1.00 92.06 323 PRO A C 1
ATOM 2533 O O . PRO A 1 323 ? 20.643 -2.209 -8.349 1.00 92.06 323 PRO A O 1
ATOM 2536 N N . ARG A 1 324 ? 19.179 -1.707 -6.736 1.00 93.12 324 ARG A N 1
ATOM 2537 C CA . ARG A 1 324 ? 19.991 -2.224 -5.618 1.00 93.12 324 ARG A CA 1
ATOM 2538 C C . ARG A 1 324 ? 19.703 -3.687 -5.281 1.00 93.12 324 ARG A C 1
ATOM 2540 O O . ARG A 1 324 ? 20.453 -4.285 -4.507 1.00 93.12 324 ARG A O 1
ATOM 2547 N N . VAL A 1 325 ? 18.639 -4.261 -5.835 1.00 91.12 325 VAL A N 1
ATOM 2548 C CA . VAL A 1 325 ? 18.240 -5.649 -5.594 1.00 91.12 325 VAL A CA 1
ATOM 2549 C C . VAL A 1 325 ? 18.799 -6.518 -6.713 1.00 91.12 325 VAL A C 1
ATOM 2551 O O . VAL A 1 325 ? 18.840 -6.111 -7.868 1.00 91.12 325 VAL A O 1
ATOM 2554 N N . SER A 1 326 ? 19.282 -7.707 -6.355 1.00 88.88 326 SER A N 1
ATOM 2555 C CA . SER A 1 326 ? 19.784 -8.663 -7.339 1.00 88.88 326 SER A CA 1
ATOM 2556 C C . SER A 1 326 ? 18.610 -9.197 -8.155 1.00 88.88 326 SER A C 1
ATOM 2558 O O . SER A 1 326 ? 17.757 -9.889 -7.593 1.00 88.88 326 SER A O 1
ATOM 2560 N N . CYS A 1 327 ? 18.542 -8.849 -9.437 1.00 88.38 327 CYS A N 1
ATOM 2561 C CA . CYS A 1 327 ? 17.446 -9.234 -10.317 1.00 88.38 327 CYS A CA 1
ATOM 2562 C C . CYS A 1 327 ? 17.877 -9.323 -11.780 1.00 88.38 327 CYS A C 1
ATOM 2564 O O . CYS A 1 327 ? 18.984 -8.915 -12.144 1.00 88.38 327 CYS A O 1
ATOM 2566 N N . ARG A 1 328 ? 17.006 -9.895 -12.607 1.00 88.19 328 ARG A N 1
ATOM 2567 C CA . ARG A 1 328 ? 17.170 -9.975 -14.066 1.00 88.19 328 ARG A CA 1
ATOM 2568 C C . ARG A 1 328 ? 16.280 -8.994 -14.812 1.00 88.19 328 ARG A C 1
ATOM 2570 O O . ARG A 1 328 ? 16.569 -8.666 -15.952 1.00 88.19 328 ARG A O 1
ATOM 2577 N N . GLN A 1 329 ? 15.204 -8.557 -14.164 1.00 90.12 329 GLN A N 1
ATOM 2578 C CA . GLN A 1 329 ? 14.148 -7.769 -14.790 1.00 90.12 329 GLN A CA 1
ATOM 2579 C C . GLN A 1 329 ? 14.335 -6.254 -14.622 1.00 90.12 329 GLN A C 1
ATOM 2581 O O . GLN A 1 329 ? 13.406 -5.506 -14.894 1.00 90.12 329 GLN A O 1
ATOM 2586 N N . PHE A 1 330 ? 15.498 -5.774 -14.162 1.00 92.44 330 PHE A N 1
ATOM 2587 C CA . PHE A 1 330 ? 15.701 -4.333 -14.007 1.00 92.44 330 PHE A CA 1
ATOM 2588 C C . PHE A 1 330 ? 15.586 -3.617 -15.360 1.00 92.44 330 PHE A C 1
ATOM 2590 O O . PHE A 1 330 ? 16.406 -3.828 -16.254 1.00 92.44 330 PHE A O 1
ATOM 2597 N N . ASN A 1 331 ? 14.586 -2.748 -15.476 1.00 93.25 331 ASN A N 1
ATOM 2598 C CA . ASN A 1 331 ? 14.333 -1.896 -16.626 1.00 93.25 331 ASN A CA 1
ATOM 2599 C C . ASN A 1 331 ? 13.548 -0.664 -16.152 1.00 93.25 331 ASN A C 1
ATOM 2601 O O . ASN A 1 331 ? 12.356 -0.735 -15.845 1.00 93.25 331 ASN A O 1
ATOM 2605 N N . LEU A 1 332 ? 14.243 0.472 -16.061 1.00 94.12 332 LEU A N 1
ATOM 2606 C CA . LEU A 1 332 ? 13.655 1.736 -15.616 1.00 94.12 332 LEU A CA 1
ATOM 2607 C C . LEU A 1 332 ? 12.498 2.183 -16.519 1.00 94.12 332 LEU A C 1
ATOM 2609 O O . LEU A 1 332 ? 11.527 2.751 -16.034 1.00 94.12 332 LEU A O 1
ATOM 2613 N N . TRP A 1 333 ? 12.595 1.904 -17.814 1.00 94.88 333 TRP A N 1
ATOM 2614 C CA . TRP A 1 333 ? 11.663 2.371 -18.835 1.00 94.88 333 TRP A CA 1
ATOM 2615 C C . TRP A 1 333 ? 10.332 1.654 -18.739 1.00 94.88 333 TRP A C 1
ATOM 2617 O O . TRP A 1 333 ? 9.300 2.307 -18.660 1.00 94.88 333 TRP A O 1
ATOM 2627 N N . GLY A 1 334 ? 10.353 0.327 -18.615 1.00 94.88 334 GLY A N 1
ATOM 2628 C CA . GLY A 1 334 ? 9.153 -0.456 -18.340 1.00 94.88 334 GLY A CA 1
ATOM 2629 C C . GLY A 1 334 ? 8.504 -0.068 -17.009 1.00 94.88 334 GLY A C 1
ATOM 2630 O O . GLY A 1 334 ? 7.282 -0.006 -16.918 1.00 94.88 334 GLY A O 1
ATOM 2631 N N . ALA A 1 335 ? 9.300 0.256 -15.982 1.00 94.75 335 ALA A N 1
ATOM 2632 C CA . ALA A 1 335 ? 8.758 0.745 -14.715 1.00 94.75 335 ALA A CA 1
ATOM 2633 C C . ALA A 1 335 ? 8.067 2.110 -14.852 1.00 94.75 335 ALA A C 1
ATOM 2635 O O . ALA A 1 335 ? 6.960 2.282 -14.343 1.00 94.75 335 ALA A O 1
ATOM 2636 N N . ALA A 1 336 ? 8.717 3.058 -15.532 1.00 95.44 336 ALA A N 1
ATOM 2637 C CA . ALA A 1 336 ? 8.193 4.399 -15.761 1.00 95.44 336 ALA A CA 1
ATOM 2638 C C . ALA A 1 336 ? 6.966 4.376 -16.680 1.00 95.44 336 ALA A C 1
ATOM 2640 O O . ALA A 1 336 ? 6.001 5.068 -16.400 1.00 95.44 336 ALA A O 1
ATOM 2641 N N . LEU A 1 337 ? 6.945 3.521 -17.705 1.00 95.94 337 LEU A N 1
ATOM 2642 C CA . LEU A 1 337 ? 5.792 3.339 -18.589 1.00 95.94 337 LEU A CA 1
ATOM 2643 C C . LEU A 1 337 ? 4.531 2.964 -17.804 1.00 95.94 337 LEU A C 1
ATOM 2645 O O . LEU A 1 337 ? 3.478 3.572 -17.988 1.00 95.94 337 LEU A O 1
ATOM 2649 N N . ILE A 1 338 ? 4.658 2.020 -16.865 1.00 95.25 338 ILE A N 1
ATOM 2650 C CA . ILE A 1 338 ? 3.550 1.605 -15.999 1.00 95.25 338 ILE A CA 1
ATOM 2651 C C . ILE A 1 338 ? 3.051 2.774 -15.139 1.00 95.25 338 ILE A C 1
ATOM 2653 O O . ILE A 1 338 ? 1.841 2.975 -15.027 1.00 95.25 338 ILE A O 1
ATOM 2657 N N . THR A 1 339 ? 3.953 3.538 -14.510 1.00 94.19 339 THR A N 1
ATOM 2658 C CA . THR A 1 339 ? 3.535 4.633 -13.621 1.00 94.19 339 THR A CA 1
ATOM 2659 C C . THR A 1 339 ? 3.009 5.838 -14.393 1.00 94.19 339 THR A C 1
ATOM 2661 O O . THR A 1 339 ? 2.001 6.402 -13.979 1.00 94.19 339 THR A O 1
ATOM 2664 N N . THR A 1 340 ? 3.606 6.198 -15.532 1.00 94.94 340 THR A N 1
ATOM 2665 C CA . THR A 1 340 ? 3.135 7.281 -16.411 1.00 94.94 340 THR A CA 1
ATOM 2666 C C . THR A 1 340 ? 1.736 6.995 -16.941 1.00 94.94 340 THR A C 1
ATOM 2668 O O . THR A 1 340 ? 0.857 7.839 -16.778 1.00 94.94 340 THR A O 1
ATOM 2671 N N . LYS A 1 341 ? 1.481 5.794 -17.479 1.00 94.38 341 LYS A N 1
ATOM 2672 C CA . LYS A 1 341 ? 0.121 5.407 -17.891 1.00 94.38 341 LYS A CA 1
ATOM 2673 C C . LYS A 1 341 ? -0.848 5.411 -16.728 1.00 94.38 341 LYS A C 1
ATOM 2675 O O . LYS A 1 341 ? -1.973 5.867 -16.876 1.00 94.38 341 LYS A O 1
ATOM 2680 N N . GLY A 1 342 ? -0.391 4.969 -15.561 1.00 93.50 342 GLY A N 1
ATOM 2681 C CA . GLY A 1 342 ? -1.217 5.004 -14.373 1.00 93.50 342 GLY A CA 1
ATOM 2682 C C . GLY A 1 342 ? -1.668 6.414 -13.987 1.00 93.50 342 GLY A C 1
ATOM 2683 O O . GLY A 1 342 ? -2.840 6.636 -13.700 1.00 93.50 342 GLY A O 1
ATOM 2684 N N . GLN A 1 343 ? -0.754 7.382 -14.025 1.00 92.94 343 GLN A N 1
ATOM 2685 C CA . GLN A 1 343 ? -1.104 8.776 -13.763 1.00 92.94 343 GLN A CA 1
ATOM 2686 C C . GLN A 1 343 ? -2.026 9.359 -14.828 1.00 92.94 343 GLN A C 1
ATOM 2688 O O . GLN A 1 343 ? -2.956 10.076 -14.477 1.00 92.94 343 GLN A O 1
ATOM 2693 N N . HIS A 1 344 ? -1.809 9.016 -16.098 1.00 93.62 344 HIS A N 1
ATOM 2694 C CA . HIS A 1 344 ? -2.674 9.465 -17.182 1.00 93.62 344 HIS A CA 1
ATOM 2695 C C . HIS A 1 344 ? -4.115 8.972 -16.990 1.00 93.62 344 HIS A C 1
ATOM 2697 O O . HIS A 1 344 ? -5.033 9.785 -17.003 1.00 93.62 344 HIS A O 1
ATOM 2703 N N . ILE A 1 345 ? -4.294 7.679 -16.692 1.00 93.69 345 ILE A N 1
ATOM 2704 C CA . ILE A 1 345 ? -5.604 7.070 -16.411 1.00 93.69 345 ILE A CA 1
ATOM 2705 C C . ILE A 1 345 ? -6.322 7.787 -15.271 1.00 93.69 345 ILE A C 1
ATOM 2707 O O . ILE A 1 345 ? -7.483 8.167 -15.411 1.00 93.69 345 ILE A O 1
ATOM 2711 N N . LEU A 1 346 ? -5.637 8.005 -14.148 1.00 93.12 346 LEU A N 1
ATOM 2712 C CA . LEU A 1 346 ? -6.244 8.652 -12.984 1.00 93.12 346 LEU A CA 1
ATOM 2713 C C . LEU A 1 346 ? -6.540 10.132 -13.234 1.00 93.12 346 LEU A C 1
ATOM 2715 O O . LEU A 1 346 ? -7.587 10.621 -12.818 1.00 93.12 346 LEU A O 1
ATOM 2719 N N . SER A 1 347 ? -5.652 10.843 -13.926 1.00 93.19 347 SER A N 1
ATOM 2720 C CA . SER A 1 347 ? -5.844 12.256 -14.257 1.00 93.19 347 SER A CA 1
ATOM 2721 C C . SER A 1 347 ? -7.031 12.459 -15.190 1.00 93.19 347 SER A C 1
ATOM 2723 O O . SER A 1 347 ? -7.883 13.304 -14.932 1.00 93.19 347 SER A O 1
ATOM 2725 N N . ASP A 1 348 ? -7.115 11.660 -16.248 1.00 94.12 348 ASP A N 1
ATOM 2726 C CA . ASP A 1 348 ? -8.220 11.701 -17.200 1.00 94.12 348 ASP A CA 1
ATOM 2727 C C . ASP A 1 348 ? -9.546 11.297 -16.535 1.00 94.12 348 ASP A C 1
ATOM 2729 O O . ASP A 1 348 ? -10.542 12.011 -16.640 1.00 94.12 348 ASP A O 1
ATOM 2733 N N . THR A 1 349 ? -9.539 10.221 -15.736 1.00 94.12 349 THR A N 1
ATOM 2734 C CA . THR A 1 349 ? -10.716 9.795 -14.956 1.00 94.12 349 THR A CA 1
ATOM 2735 C C . THR A 1 349 ? -11.184 10.911 -14.018 1.00 94.12 349 THR A C 1
ATOM 2737 O O . THR A 1 349 ? -12.377 11.202 -13.948 1.00 94.12 349 THR A O 1
ATOM 2740 N N . LEU A 1 350 ? -10.260 11.592 -13.332 1.00 94.56 350 LEU A N 1
ATOM 2741 C CA . LEU A 1 350 ? -10.563 12.745 -12.482 1.00 94.56 350 LEU A CA 1
ATOM 2742 C C . LEU A 1 350 ? -11.219 13.884 -13.277 1.00 94.56 350 LEU A C 1
ATOM 2744 O O . LEU A 1 350 ? -12.217 14.447 -12.823 1.00 94.56 350 LEU A O 1
ATOM 2748 N N . GLN A 1 351 ? -10.672 14.231 -14.443 1.00 94.00 351 GLN A N 1
ATOM 2749 C CA . GLN A 1 351 ? -11.212 15.289 -15.301 1.00 94.00 351 GLN A CA 1
ATOM 2750 C C . GLN A 1 351 ? -12.624 14.952 -15.794 1.00 94.00 351 GLN A C 1
ATOM 2752 O O . GLN A 1 351 ? -13.513 15.801 -15.712 1.00 94.00 351 GLN A O 1
ATOM 2757 N N . ILE A 1 352 ? -12.859 13.711 -16.228 1.00 95.19 352 ILE A N 1
ATOM 2758 C CA . ILE A 1 352 ? -14.175 13.237 -16.679 1.00 95.19 352 ILE A CA 1
ATOM 2759 C C . ILE A 1 352 ? -15.193 13.289 -15.536 1.00 95.19 352 ILE A C 1
ATOM 2761 O O . ILE A 1 352 ? -16.295 13.813 -15.716 1.00 95.19 352 ILE A O 1
ATOM 2765 N N . LEU A 1 353 ? -14.831 12.783 -14.353 1.00 94.12 353 LEU A N 1
ATOM 2766 C CA . LEU A 1 353 ? -15.703 12.792 -13.178 1.00 94.12 353 LEU A CA 1
ATOM 2767 C C . LEU A 1 353 ? -16.077 14.224 -12.775 1.00 94.12 353 LEU A C 1
ATOM 2769 O O . LEU A 1 353 ? -17.263 14.536 -12.640 1.00 94.12 353 LEU A O 1
ATOM 2773 N N . ASN A 1 354 ? -15.091 15.117 -12.658 1.00 93.69 354 ASN A N 1
ATOM 2774 C CA . ASN A 1 354 ? -15.335 16.526 -12.339 1.00 93.69 354 ASN A CA 1
ATOM 2775 C C . ASN A 1 354 ? -16.191 17.213 -13.415 1.00 93.69 354 ASN A C 1
ATOM 2777 O O . ASN A 1 354 ? -17.125 17.944 -13.086 1.00 93.69 354 ASN A O 1
ATOM 2781 N N . GLY A 1 355 ? -15.926 16.945 -14.699 1.00 93.88 355 GLY A N 1
ATOM 2782 C CA . GLY A 1 355 ? -16.700 17.478 -15.824 1.00 93.88 355 GLY A CA 1
ATOM 2783 C C . GLY A 1 355 ? -18.164 17.024 -15.833 1.00 93.88 355 GLY A C 1
ATOM 2784 O O . GLY A 1 355 ? -19.025 17.733 -16.351 1.00 93.88 355 GLY A O 1
ATOM 2785 N N . ARG A 1 356 ? -18.470 15.882 -15.206 1.00 93.62 356 ARG A N 1
ATOM 2786 C CA . ARG A 1 356 ? -19.835 15.366 -15.001 1.00 93.62 356 ARG A CA 1
ATOM 2787 C C . ARG A 1 356 ? -20.475 15.823 -13.683 1.00 93.62 356 ARG A C 1
ATOM 2789 O O . ARG A 1 356 ? -21.549 15.342 -13.326 1.00 93.62 356 ARG A O 1
ATOM 2796 N N . GLY A 1 357 ? -19.846 16.760 -12.972 1.00 89.94 357 GLY A N 1
ATOM 2797 C CA . GLY A 1 357 ? -20.358 17.332 -11.725 1.00 89.94 357 GLY A CA 1
ATOM 2798 C C . GLY A 1 357 ? -20.125 16.465 -10.486 1.00 89.94 357 GLY A C 1
ATOM 2799 O O . GLY A 1 357 ? -20.715 16.734 -9.441 1.00 89.94 357 GLY A O 1
ATOM 2800 N N . ALA A 1 358 ? -19.284 15.431 -10.574 1.00 93.56 358 ALA A N 1
ATOM 2801 C CA . ALA A 1 358 ? -18.920 14.628 -9.416 1.00 93.56 358 ALA A CA 1
ATOM 2802 C C . ALA A 1 358 ? -18.004 15.422 -8.470 1.00 93.56 358 ALA A C 1
ATOM 2804 O O . ALA A 1 358 ? -17.112 16.151 -8.907 1.00 93.56 358 ALA A O 1
ATOM 2805 N N . ARG A 1 359 ? -18.181 15.245 -7.157 1.00 96.12 359 ARG A N 1
ATOM 2806 C CA . ARG A 1 359 ? -17.286 15.818 -6.146 1.00 96.12 359 ARG A CA 1
ATOM 2807 C C . ARG A 1 359 ? -16.243 14.784 -5.742 1.00 96.12 359 ARG A C 1
ATOM 2809 O O . ARG A 1 359 ? -16.505 13.930 -4.898 1.00 96.12 359 ARG A O 1
ATOM 2816 N N . VAL A 1 360 ? -15.044 14.876 -6.316 1.00 96.50 360 VAL A N 1
ATOM 2817 C CA . VAL A 1 360 ? -13.914 14.031 -5.901 1.00 96.50 360 VAL A CA 1
ATOM 2818 C C . VAL A 1 360 ? -13.349 14.518 -4.573 1.00 96.50 360 VAL A C 1
ATOM 2820 O O . VAL A 1 360 ? -12.974 15.682 -4.447 1.00 96.50 360 VAL A O 1
ATOM 2823 N N . VAL A 1 361 ? -13.270 13.632 -3.584 1.00 96.50 361 VAL A N 1
ATOM 2824 C CA . VAL A 1 361 ? -12.882 13.962 -2.201 1.00 96.50 361 VAL A CA 1
ATOM 2825 C C . VAL A 1 361 ? -11.556 13.338 -1.781 1.00 96.50 361 VAL A C 1
ATOM 2827 O O . VAL A 1 361 ? -10.929 13.813 -0.838 1.00 96.50 361 VAL A O 1
ATOM 2830 N N . TYR A 1 362 ? -11.084 12.308 -2.473 1.00 96.69 362 TYR A N 1
ATOM 2831 C CA . TYR A 1 362 ? -9.788 11.685 -2.215 1.00 96.69 362 TYR A CA 1
ATOM 2832 C C . TYR A 1 362 ? -9.325 10.901 -3.446 1.00 96.69 362 TYR A C 1
ATOM 2834 O O . TYR A 1 362 ? -10.133 10.515 -4.287 1.00 96.69 362 TYR A O 1
ATOM 2842 N N . GLY A 1 363 ? -8.022 10.659 -3.547 1.00 93.12 363 GLY A N 1
ATOM 2843 C CA . GLY A 1 363 ? -7.445 9.797 -4.570 1.00 93.12 363 GLY A CA 1
ATOM 2844 C C . GLY A 1 363 ? -6.167 9.144 -4.063 1.00 93.12 363 GLY A C 1
ATOM 2845 O O . GLY A 1 363 ? -5.294 9.825 -3.509 1.00 93.12 363 GLY A O 1
ATOM 2846 N N . ASP A 1 364 ? -6.052 7.835 -4.246 1.00 88.44 364 ASP A N 1
ATOM 2847 C CA . ASP A 1 364 ? -4.814 7.081 -4.031 1.00 88.44 364 ASP A CA 1
ATOM 2848 C C . ASP A 1 364 ? -4.268 6.585 -5.375 1.00 88.44 364 ASP A C 1
ATOM 2850 O O . ASP A 1 364 ? -4.808 6.893 -6.435 1.00 88.44 364 ASP A O 1
ATOM 2854 N N . THR A 1 365 ? -3.180 5.823 -5.330 1.00 83.62 365 THR A N 1
ATOM 2855 C CA . THR A 1 365 ? -2.444 5.385 -6.521 1.00 83.62 365 THR A CA 1
ATOM 2856 C C . THR A 1 365 ? -3.229 4.520 -7.504 1.00 83.62 365 THR A C 1
ATOM 2858 O O . THR A 1 365 ? -2.721 4.279 -8.596 1.00 83.62 365 THR A O 1
ATOM 2861 N N . ASP A 1 366 ? -4.386 4.015 -7.093 1.00 82.75 366 ASP A N 1
ATOM 2862 C CA . ASP A 1 366 ? -5.220 3.040 -7.787 1.00 82.75 366 ASP A CA 1
ATOM 2863 C C . ASP A 1 366 ? -6.716 3.375 -7.793 1.00 82.75 366 ASP A C 1
ATOM 2865 O O . ASP A 1 366 ? -7.456 2.714 -8.517 1.00 82.75 366 ASP A O 1
ATOM 2869 N N . GLY A 1 367 ? -7.157 4.439 -7.108 1.00 90.50 367 GLY A N 1
ATOM 2870 C CA . GLY A 1 367 ? -8.578 4.773 -7.097 1.00 90.50 367 GLY A CA 1
ATOM 2871 C C . GLY A 1 367 ? -8.939 6.204 -6.719 1.00 90.50 367 GLY A C 1
ATOM 2872 O O . GLY A 1 367 ? -8.192 6.906 -6.027 1.00 90.50 367 GLY A O 1
ATOM 2873 N N . ILE A 1 368 ? -10.118 6.622 -7.182 1.00 94.88 368 ILE A N 1
ATOM 2874 C CA . ILE A 1 368 ? -10.698 7.960 -7.002 1.00 94.88 368 ILE A CA 1
ATOM 2875 C C . ILE A 1 368 ? -11.991 7.847 -6.200 1.00 94.88 368 ILE A C 1
ATOM 2877 O O . ILE A 1 368 ? -12.852 7.031 -6.507 1.00 94.88 368 ILE A O 1
ATOM 2881 N N . TYR A 1 369 ? -12.129 8.685 -5.177 1.00 97.00 369 TYR A N 1
ATOM 2882 C CA . TYR A 1 369 ? -13.235 8.650 -4.226 1.00 97.00 369 TYR A CA 1
ATOM 2883 C C . TYR A 1 369 ? -14.177 9.808 -4.520 1.00 97.00 369 TYR A C 1
ATOM 2885 O O . TYR A 1 369 ? -13.767 10.974 -4.492 1.00 97.00 369 TYR A O 1
ATOM 2893 N N . ILE A 1 370 ? -15.436 9.481 -4.773 1.00 97.19 370 ILE A N 1
ATOM 2894 C CA . ILE A 1 370 ? -16.489 10.394 -5.198 1.00 97.19 370 ILE A CA 1
ATOM 2895 C C . ILE A 1 370 ? -17.526 10.467 -4.086 1.00 97.19 370 ILE A C 1
ATOM 2897 O O . ILE A 1 370 ? -18.100 9.449 -3.713 1.00 97.19 370 ILE A O 1
ATOM 2901 N N . ALA A 1 371 ? -17.786 11.661 -3.562 1.00 96.62 371 ALA A N 1
ATOM 2902 C CA . ALA A 1 371 ? -18.884 11.853 -2.626 1.00 96.62 371 ALA A CA 1
ATOM 2903 C C . ALA A 1 371 ? -20.193 12.111 -3.375 1.00 96.62 371 ALA A C 1
ATOM 2905 O O . ALA A 1 371 ? -20.268 13.045 -4.181 1.00 96.62 371 ALA A O 1
ATOM 2906 N N . CYS A 1 372 ? -21.227 11.320 -3.081 1.00 97.00 372 CYS A N 1
ATOM 2907 C CA . CYS A 1 372 ? -22.533 11.473 -3.717 1.00 97.00 372 CYS A CA 1
ATOM 2908 C C . CYS A 1 372 ? -23.482 12.356 -2.905 1.00 97.00 372 CYS A C 1
ATOM 2910 O O . CYS A 1 372 ? -24.285 13.065 -3.506 1.00 97.00 372 CYS A O 1
ATOM 2912 N N . SER A 1 373 ? -23.387 12.384 -1.572 1.00 96.50 373 SER A N 1
ATOM 2913 C CA . SER A 1 373 ? -24.361 13.075 -0.715 1.00 96.50 373 SER A CA 1
ATOM 2914 C C . SER A 1 373 ? -23.730 13.942 0.383 1.00 96.50 373 SER A C 1
ATOM 2916 O O . SER A 1 373 ? -22.619 13.694 0.865 1.00 96.50 373 SER A O 1
ATOM 2918 N N . ARG A 1 374 ? -24.482 14.974 0.788 1.00 96.69 374 ARG A N 1
ATOM 2919 C CA . ARG A 1 374 ? -24.225 15.834 1.959 1.00 96.69 374 ARG A CA 1
ATOM 2920 C C . ARG A 1 374 ? -25.008 15.415 3.202 1.00 96.69 374 ARG A C 1
ATOM 2922 O O . ARG A 1 374 ? -24.834 16.022 4.255 1.00 96.69 374 ARG A O 1
ATOM 2929 N N . SER A 1 375 ? -25.875 14.413 3.095 1.00 96.25 375 SER A N 1
ATOM 2930 C CA . SER A 1 375 ? -26.605 13.833 4.223 1.00 96.25 375 SER A CA 1
ATOM 2931 C C . SER A 1 375 ? -26.532 12.312 4.228 1.00 96.25 375 SER A C 1
ATOM 2933 O O . SER A 1 375 ? -26.421 11.678 3.176 1.00 96.25 375 SER A O 1
ATOM 2935 N N . ALA A 1 376 ? -26.576 11.738 5.429 1.00 95.75 376 ALA A N 1
ATOM 2936 C CA . ALA A 1 376 ? -26.644 10.304 5.640 1.00 95.75 376 ALA A CA 1
ATOM 2937 C C . ALA A 1 376 ? -27.859 9.723 4.913 1.00 95.75 376 ALA A C 1
ATOM 2939 O O . ALA A 1 376 ? -28.962 10.262 5.015 1.00 95.75 376 ALA A O 1
ATOM 2940 N N . SER A 1 377 ? -27.664 8.606 4.213 1.00 94.12 377 SER A N 1
ATOM 2941 C CA . SER A 1 377 ? -28.791 7.870 3.651 1.00 94.12 377 SER A CA 1
ATOM 2942 C C . SER A 1 377 ? -29.680 7.332 4.756 1.00 94.12 377 SER A C 1
ATOM 2944 O O . SER A 1 377 ? -29.256 7.160 5.904 1.00 94.12 377 SER A O 1
ATOM 2946 N N . ARG A 1 378 ? -30.923 7.004 4.403 1.00 92.56 378 ARG A N 1
ATOM 2947 C CA . ARG A 1 378 ? -31.895 6.470 5.363 1.00 92.56 378 ARG A CA 1
ATOM 2948 C C . ARG A 1 378 ? -31.357 5.260 6.132 1.00 92.56 378 ARG A C 1
ATOM 2950 O O . ARG A 1 378 ? -31.507 5.182 7.344 1.00 92.56 378 ARG A O 1
ATOM 2957 N N . LYS A 1 379 ? -30.646 4.367 5.438 1.00 94.12 379 LYS A N 1
ATOM 2958 C CA . LYS A 1 379 ? -29.986 3.190 6.021 1.00 94.12 379 LYS A CA 1
ATOM 2959 C C . LYS A 1 379 ? -28.995 3.569 7.127 1.00 94.12 379 LYS A C 1
ATOM 2961 O O . LYS A 1 379 ? -28.985 2.939 8.185 1.00 94.12 379 LYS A O 1
ATOM 2966 N N . LEU A 1 380 ? -28.153 4.574 6.885 1.00 95.25 380 LEU A N 1
ATOM 2967 C CA . LEU A 1 380 ? -27.177 5.050 7.862 1.00 95.25 380 LEU A CA 1
ATOM 2968 C C . LEU A 1 380 ? -27.842 5.841 8.993 1.00 95.25 380 LEU A C 1
ATOM 2970 O O . LEU A 1 380 ? -27.489 5.638 10.152 1.00 95.25 380 LEU A O 1
ATOM 2974 N N . ALA A 1 381 ? -28.818 6.689 8.673 1.00 94.62 381 ALA A N 1
ATOM 2975 C CA . ALA A 1 381 ? -29.578 7.473 9.641 1.00 94.62 381 ALA A CA 1
ATOM 2976 C C . ALA A 1 381 ? -30.318 6.573 10.649 1.00 94.62 381 ALA A C 1
ATOM 2978 O O . ALA A 1 381 ? -30.158 6.746 11.860 1.00 94.62 381 ALA A O 1
ATOM 2979 N N . ASP A 1 382 ? -31.004 5.532 10.163 1.00 94.50 382 ASP A N 1
ATOM 2980 C CA . ASP A 1 382 ? -31.689 4.531 10.990 1.00 94.50 382 ASP A CA 1
ATOM 2981 C C . ASP A 1 382 ? -30.700 3.792 11.910 1.00 94.50 382 ASP A C 1
ATOM 2983 O O . ASP A 1 382 ? -30.945 3.637 13.108 1.00 94.50 382 ASP A O 1
ATOM 2987 N N . ALA A 1 383 ? -29.542 3.379 11.380 1.00 95.38 383 ALA A N 1
ATOM 2988 C CA . ALA A 1 383 ? -28.502 2.696 12.155 1.00 95.38 383 ALA A CA 1
ATOM 2989 C C . ALA A 1 383 ? -27.824 3.605 13.202 1.00 95.38 383 ALA A C 1
ATOM 2991 O O . ALA A 1 383 ? -27.308 3.118 14.213 1.00 95.38 383 ALA A O 1
ATOM 2992 N N . LEU A 1 384 ? -27.804 4.918 12.961 1.00 94.00 384 LEU A N 1
ATOM 2993 C CA . LEU A 1 384 ? -27.305 5.936 13.887 1.00 94.00 384 LEU A CA 1
ATOM 2994 C C . LEU A 1 384 ? -28.367 6.395 14.898 1.00 94.00 384 LEU A C 1
ATOM 2996 O O . LEU A 1 384 ? -28.000 6.971 15.926 1.00 94.00 384 LEU A O 1
ATOM 3000 N N . GLY A 1 385 ? -29.649 6.119 14.641 1.00 94.25 385 GLY A N 1
ATOM 3001 C CA . GLY A 1 385 ? -30.774 6.574 15.457 1.00 94.25 385 GLY A CA 1
ATOM 3002 C C . GLY A 1 385 ? -31.036 8.076 15.330 1.00 94.25 385 GLY A C 1
ATOM 3003 O O . GLY A 1 385 ? -31.376 8.715 16.325 1.00 94.25 385 GLY A O 1
ATOM 3004 N N . VAL A 1 386 ? -30.829 8.644 14.140 1.00 92.31 386 VAL A N 1
ATOM 3005 C CA . VAL A 1 386 ? -31.024 10.075 13.853 1.00 92.31 386 VAL A CA 1
ATOM 3006 C C . VAL A 1 386 ? -31.969 10.267 12.673 1.00 92.31 386 VAL A C 1
ATOM 3008 O O . VAL A 1 386 ? -32.044 9.419 11.789 1.00 92.31 386 VAL A O 1
ATOM 3011 N N . ASP A 1 387 ? -32.664 11.400 12.644 1.00 84.88 387 ASP A N 1
ATOM 3012 C CA . ASP A 1 387 ? -33.407 11.840 11.465 1.00 84.88 387 ASP A CA 1
ATOM 3013 C C . ASP A 1 387 ? -32.495 12.730 10.611 1.00 84.88 387 ASP A C 1
ATOM 3015 O O . ASP A 1 387 ? -32.116 13.826 11.027 1.00 84.88 387 ASP A O 1
ATOM 3019 N N . ALA A 1 388 ? -32.088 12.230 9.444 1.00 71.25 388 ALA A N 1
ATOM 3020 C CA . ALA A 1 388 ? -31.235 12.969 8.514 1.00 71.25 388 ALA A CA 1
ATOM 3021 C C . ALA A 1 388 ? -32.033 13.865 7.544 1.00 71.25 388 ALA A C 1
ATOM 3023 O O . ALA A 1 388 ? -31.422 14.609 6.772 1.00 71.25 388 ALA A O 1
ATOM 3024 N N . GLY A 1 389 ? -33.373 13.829 7.593 1.00 80.06 389 GLY A N 1
ATOM 3025 C CA . GLY A 1 389 ? -34.240 14.528 6.648 1.00 80.06 389 GLY A CA 1
ATOM 3026 C C . GLY A 1 389 ? -34.153 13.965 5.224 1.00 80.06 389 GLY A C 1
ATOM 3027 O O . GLY A 1 389 ? -33.875 12.784 5.016 1.00 80.06 389 GLY A O 1
ATOM 3028 N N . GLU A 1 390 ? -34.418 14.813 4.227 1.00 83.12 390 GLU A N 1
ATOM 3029 C CA . GLU A 1 390 ? -34.289 14.439 2.813 1.00 83.12 390 GLU A CA 1
ATOM 3030 C C . GLU A 1 390 ? -32.819 14.318 2.373 1.00 83.12 390 GLU A C 1
ATOM 3032 O O . GLU A 1 390 ? -31.924 15.023 2.850 1.00 83.12 390 GLU A O 1
ATOM 3037 N N . GLU A 1 391 ? -32.566 13.424 1.416 1.00 85.81 391 GLU A N 1
ATOM 3038 C CA . GLU A 1 391 ? -31.230 13.189 0.869 1.00 85.81 391 GLU A CA 1
ATOM 3039 C C . GLU A 1 391 ? -30.736 14.391 0.050 1.00 85.81 391 GLU A C 1
ATOM 3041 O O . GLU A 1 391 ? -31.313 14.772 -0.973 1.00 85.81 391 GLU A O 1
ATOM 3046 N N . LYS A 1 392 ? -29.616 14.975 0.482 1.00 93.75 392 LYS A N 1
ATOM 3047 C CA . LYS A 1 392 ? -28.986 16.143 -0.139 1.00 93.75 392 LYS A CA 1
ATOM 3048 C C . LYS A 1 392 ? -27.918 15.696 -1.137 1.00 93.75 392 LYS A C 1
ATOM 3050 O O . LYS A 1 392 ? -26.718 15.765 -0.864 1.00 93.75 392 LYS A O 1
ATOM 3055 N N . TRP A 1 393 ? -28.365 15.231 -2.300 1.00 95.81 393 TRP A N 1
ATOM 3056 C CA . TRP A 1 393 ? -27.490 14.732 -3.363 1.00 95.81 393 TRP A CA 1
ATOM 3057 C C . TRP A 1 393 ? -26.597 15.831 -3.967 1.00 95.81 393 TRP A C 1
ATOM 3059 O O . TRP A 1 393 ? -27.076 16.870 -4.417 1.00 95.81 393 TRP A O 1
ATOM 3069 N N . ILE A 1 394 ? -25.294 15.559 -4.033 1.00 95.94 394 ILE A N 1
ATOM 3070 C CA . ILE A 1 394 ? -24.315 16.265 -4.872 1.00 95.94 394 ILE A CA 1
ATOM 3071 C C . ILE A 1 394 ? -24.407 15.713 -6.298 1.00 95.94 394 ILE A C 1
ATOM 3073 O O . ILE A 1 394 ? -24.600 16.452 -7.261 1.00 95.94 394 ILE A O 1
ATOM 3077 N N . ILE A 1 395 ? -24.317 14.389 -6.406 1.00 96.12 395 ILE A N 1
ATOM 3078 C CA . ILE A 1 395 ? -24.535 13.605 -7.617 1.00 96.12 395 ILE A CA 1
ATOM 3079 C C . ILE A 1 395 ? -25.267 12.327 -7.207 1.00 96.12 395 ILE A C 1
ATOM 3081 O O . ILE A 1 395 ? -25.023 11.790 -6.132 1.00 96.12 395 ILE A O 1
ATOM 3085 N N . LYS A 1 396 ? -26.194 11.844 -8.036 1.00 95.50 396 LYS A N 1
ATOM 3086 C CA . LYS A 1 396 ? -26.863 10.567 -7.756 1.00 95.50 396 LYS A CA 1
ATOM 3087 C C . LYS A 1 396 ? -25.882 9.398 -7.954 1.00 95.50 396 LYS A C 1
ATOM 3089 O O . LYS A 1 396 ? -25.145 9.451 -8.942 1.00 95.50 396 LYS A O 1
ATOM 3094 N N . PRO A 1 397 ? -25.924 8.341 -7.119 1.00 94.44 397 PRO A N 1
ATOM 3095 C CA . PRO A 1 397 ? -25.062 7.163 -7.248 1.00 94.44 397 PRO A CA 1
ATOM 3096 C C . PRO A 1 397 ? -25.049 6.576 -8.663 1.00 94.44 397 PRO A C 1
ATOM 3098 O O . PRO A 1 397 ? -23.981 6.430 -9.249 1.00 94.44 397 PRO A O 1
ATOM 3101 N N . ASP A 1 398 ? -26.224 6.389 -9.275 1.00 95.50 398 ASP A N 1
ATOM 3102 C CA . ASP A 1 398 ? -26.346 5.858 -10.642 1.00 95.50 398 ASP A CA 1
ATOM 3103 C C . ASP A 1 398 ? -25.565 6.688 -11.672 1.00 95.50 398 ASP A C 1
ATOM 3105 O O . ASP A 1 398 ? -24.883 6.141 -12.532 1.00 95.50 398 ASP A O 1
ATOM 3109 N N . LYS A 1 399 ? -25.580 8.022 -11.548 1.00 96.12 399 LYS A N 1
ATOM 3110 C CA . LYS A 1 399 ? -24.837 8.910 -12.457 1.00 96.12 399 LYS A CA 1
ATOM 3111 C C . LYS A 1 399 ? -23.327 8.826 -12.251 1.00 96.12 399 LYS A C 1
ATOM 3113 O O . LYS A 1 399 ? -22.567 8.983 -13.206 1.00 96.12 399 LYS A O 1
ATOM 3118 N N . ALA A 1 400 ? -22.884 8.625 -11.012 1.00 95.19 400 ALA A N 1
ATOM 3119 C CA . ALA A 1 400 ? -21.475 8.400 -10.721 1.00 95.19 400 ALA A CA 1
ATOM 3120 C C . ALA A 1 400 ? -21.016 7.043 -11.283 1.00 95.19 400 ALA A C 1
ATOM 3122 O O . ALA A 1 400 ? -19.967 6.984 -11.920 1.00 95.19 400 ALA A O 1
ATOM 3123 N N . LEU A 1 401 ? -21.829 5.990 -11.151 1.00 96.19 401 LEU A N 1
ATOM 3124 C CA . LEU A 1 401 ? -21.567 4.677 -11.750 1.00 96.19 401 LEU A CA 1
ATOM 3125 C C . LEU A 1 401 ? -21.541 4.732 -13.287 1.00 96.19 401 LEU A C 1
ATOM 3127 O O . LEU A 1 401 ? -20.621 4.195 -13.897 1.00 96.19 401 LEU A O 1
ATOM 3131 N N . GLU A 1 402 ? -22.472 5.448 -13.922 1.00 96.31 402 GLU A N 1
ATOM 3132 C CA . GLU A 1 402 ? -22.460 5.699 -15.374 1.00 96.31 402 GLU A CA 1
ATOM 3133 C C . GLU A 1 402 ? -21.188 6.431 -15.833 1.00 96.31 402 GLU A C 1
ATOM 3135 O O . GLU A 1 402 ? -20.662 6.175 -16.917 1.00 96.31 402 GLU A O 1
ATOM 3140 N N . ALA A 1 403 ? -20.679 7.367 -15.026 1.00 95.75 403 ALA A N 1
ATOM 3141 C CA . ALA A 1 403 ? -19.422 8.049 -15.315 1.00 95.75 403 ALA A CA 1
ATOM 3142 C C . ALA A 1 403 ? -18.215 7.110 -15.201 1.00 95.75 403 ALA A C 1
ATOM 3144 O O . ALA A 1 403 ? -17.315 7.184 -16.036 1.00 95.75 403 ALA A O 1
ATOM 3145 N N . ILE A 1 404 ? -18.212 6.215 -14.211 1.00 95.62 404 ILE A N 1
ATOM 3146 C CA . ILE A 1 404 ? -17.174 5.191 -14.052 1.00 95.62 404 ILE A CA 1
ATOM 3147 C C . ILE A 1 404 ? -17.201 4.214 -15.229 1.00 95.62 404 ILE A C 1
ATOM 3149 O O . ILE A 1 404 ? -16.143 3.925 -15.787 1.00 95.62 404 ILE A O 1
ATOM 3153 N N . GLU A 1 405 ? -18.378 3.757 -15.664 1.00 96.12 405 GLU A N 1
ATOM 3154 C CA . GLU A 1 405 ? -18.458 2.828 -16.796 1.00 96.12 405 GLU A CA 1
ATOM 3155 C C . GLU A 1 405 ? -18.032 3.482 -18.112 1.00 96.12 405 GLU A C 1
ATOM 3157 O O . GLU A 1 405 ? -17.314 2.870 -18.896 1.00 96.12 405 GLU A O 1
ATOM 3162 N N . PHE A 1 406 ? -18.346 4.762 -18.317 1.00 96.56 406 PHE A N 1
ATOM 3163 C CA . PHE A 1 406 ? -17.793 5.502 -19.451 1.00 96.56 406 PHE A CA 1
ATOM 3164 C C . PHE A 1 406 ? -16.253 5.529 -19.432 1.00 96.56 406 PHE A C 1
ATOM 3166 O O . PHE A 1 406 ? -15.612 5.333 -20.465 1.00 96.56 406 PHE A O 1
ATOM 3173 N N . CYS A 1 407 ? -15.641 5.748 -18.262 1.00 95.69 407 CYS A N 1
ATOM 3174 C CA . CYS A 1 407 ? -14.186 5.670 -18.123 1.00 95.69 407 CYS A CA 1
ATOM 3175 C C . CYS A 1 407 ? -13.666 4.252 -18.414 1.00 95.69 407 CYS A C 1
ATOM 3177 O O . CYS A 1 407 ? -12.622 4.112 -19.050 1.00 95.69 407 CYS A O 1
ATOM 3179 N N . ASN A 1 408 ? -14.389 3.205 -18.000 1.00 95.25 408 ASN A N 1
ATOM 3180 C CA . ASN A 1 408 ? -14.046 1.820 -18.324 1.00 95.25 408 ASN A CA 1
ATOM 3181 C C . ASN A 1 408 ? -14.029 1.568 -19.830 1.00 95.25 408 ASN A C 1
ATOM 3183 O O . ASN A 1 408 ? -13.053 1.019 -20.335 1.00 95.25 408 ASN A O 1
ATOM 3187 N N . GLU A 1 409 ? -15.081 1.963 -20.545 1.00 96.50 409 GLU A N 1
ATOM 3188 C CA . GLU A 1 409 ? -15.179 1.802 -22.000 1.00 96.50 409 GLU A CA 1
ATOM 3189 C C . GLU A 1 409 ? -14.030 2.517 -22.712 1.00 96.50 409 GLU A C 1
ATOM 3191 O O . GLU A 1 409 ? -13.278 1.877 -23.451 1.00 96.50 409 GLU A O 1
ATOM 3196 N N . LYS A 1 410 ? -13.811 3.798 -22.390 1.00 96.38 410 LYS A N 1
ATOM 3197 C CA . LYS A 1 410 ? -12.712 4.595 -22.948 1.00 96.38 410 LYS A CA 1
ATOM 3198 C C . LYS A 1 410 ? -11.356 3.914 -22.754 1.00 96.38 410 LYS A C 1
ATOM 3200 O O . LYS A 1 410 ? -10.600 3.741 -23.705 1.00 96.38 410 LYS A O 1
ATOM 3205 N N . TRP A 1 411 ? -11.034 3.506 -21.527 1.00 95.19 411 TRP A N 1
ATOM 3206 C CA . TRP A 1 411 ? -9.715 2.947 -21.227 1.00 95.19 411 TRP A CA 1
ATOM 3207 C C . TRP A 1 411 ? -9.531 1.512 -21.721 1.00 95.19 411 TRP A C 1
ATOM 3209 O O . TRP A 1 411 ? -8.403 1.126 -22.025 1.00 95.19 411 TRP A O 1
ATOM 3219 N N . ARG A 1 412 ? -10.603 0.725 -21.867 1.00 95.56 412 ARG A N 1
ATOM 3220 C CA . ARG A 1 412 ? -10.545 -0.574 -22.561 1.00 95.56 412 ARG A CA 1
ATOM 3221 C C . ARG A 1 412 ? -10.172 -0.395 -24.032 1.00 95.56 412 ARG A C 1
ATOM 3223 O O . ARG A 1 412 ? -9.399 -1.206 -24.539 1.00 95.56 412 ARG A O 1
ATOM 3230 N N . GLU A 1 413 ? -10.701 0.639 -24.687 1.00 96.38 413 GLU A N 1
ATOM 3231 C CA . GLU A 1 413 ? -10.381 0.981 -26.078 1.00 96.38 413 GLU A CA 1
ATOM 3232 C C . GLU A 1 413 ? -8.959 1.538 -26.212 1.00 96.38 413 GLU A C 1
ATOM 3234 O O . GLU A 1 413 ? -8.172 1.008 -26.993 1.00 96.38 413 GLU A O 1
ATOM 3239 N N . GLU A 1 414 ? -8.585 2.543 -25.414 1.00 94.88 414 GLU A N 1
ATOM 3240 C CA . GLU A 1 414 ? -7.260 3.178 -25.501 1.00 94.88 414 GLU A CA 1
ATOM 3241 C C . GLU A 1 414 ? -6.101 2.236 -25.144 1.00 94.88 414 GLU A C 1
ATOM 3243 O O . GLU A 1 414 ? -5.002 2.372 -25.683 1.00 94.88 414 GLU A O 1
ATOM 3248 N N . LEU A 1 415 ? -6.321 1.283 -24.234 1.00 93.19 415 LEU A N 1
ATOM 3249 C CA . LEU A 1 415 ? -5.316 0.282 -23.863 1.00 93.19 415 LEU A CA 1
ATOM 3250 C C . LEU A 1 415 ? -5.351 -0.975 -24.739 1.00 93.19 415 LEU A C 1
ATOM 3252 O O . LEU A 1 415 ? -4.515 -1.853 -24.525 1.00 93.19 415 LEU A O 1
ATOM 3256 N N . ASP A 1 416 ? -6.336 -1.104 -25.635 1.00 93.06 416 ASP A N 1
ATOM 3257 C CA . ASP A 1 416 ? -6.682 -2.361 -26.315 1.00 93.06 416 ASP A CA 1
ATOM 3258 C C . ASP A 1 416 ? -6.722 -3.555 -25.333 1.00 93.06 416 ASP A C 1
ATOM 3260 O O . ASP A 1 416 ? -6.141 -4.627 -25.534 1.00 93.06 416 ASP A O 1
ATOM 3264 N N . TYR A 1 417 ? -7.370 -3.350 -24.180 1.00 91.56 417 TYR A N 1
ATOM 3265 C CA . TYR A 1 417 ? -7.366 -4.315 -23.081 1.00 91.56 417 TYR A CA 1
ATOM 3266 C C . TYR A 1 417 ? -8.733 -4.429 -22.409 1.00 91.56 417 TYR A C 1
ATOM 3268 O O . TYR A 1 417 ? -9.055 -3.730 -21.452 1.00 91.56 417 TYR A O 1
ATOM 3276 N N . ARG A 1 418 ? -9.530 -5.399 -22.873 1.00 89.88 418 ARG A N 1
ATOM 3277 C CA . ARG A 1 418 ? -10.919 -5.623 -22.422 1.00 89.88 418 ARG A CA 1
ATOM 3278 C C . ARG A 1 418 ? -11.085 -5.925 -20.932 1.00 89.88 418 ARG A C 1
ATOM 3280 O O . ARG A 1 418 ? -12.161 -5.703 -20.398 1.00 89.88 418 ARG A O 1
ATOM 3287 N N . GLU A 1 419 ? -10.058 -6.463 -20.275 1.00 87.31 419 GLU A N 1
ATOM 3288 C CA . GLU A 1 419 ? -10.102 -6.766 -18.835 1.00 87.31 419 GLU A CA 1
ATOM 3289 C C . GLU A 1 419 ? -9.745 -5.548 -17.961 1.00 87.31 419 GLU A C 1
ATOM 3291 O O . GLU A 1 419 ? -9.616 -5.690 -16.745 1.00 87.31 419 GLU A O 1
ATOM 3296 N N . PHE A 1 420 ? -9.524 -4.364 -18.547 1.00 91.25 420 PHE A N 1
ATOM 3297 C CA . PHE A 1 420 ? -9.409 -3.134 -17.770 1.00 91.25 420 PHE A CA 1
ATOM 3298 C C . PHE A 1 420 ? -10.761 -2.794 -17.127 1.00 91.25 420 PHE A C 1
ATOM 3300 O O . PHE A 1 420 ? -11.797 -2.807 -17.795 1.00 91.25 420 PHE A O 1
ATOM 3307 N N . GLU A 1 421 ? -10.743 -2.504 -15.827 1.00 90.56 421 GLU A N 1
ATOM 3308 C CA . GLU A 1 421 ? -11.937 -2.182 -15.048 1.00 90.56 421 GLU A CA 1
ATOM 3309 C C . GLU A 1 421 ? -11.562 -1.353 -13.810 1.00 90.56 421 GLU A C 1
ATOM 3311 O O . GLU A 1 421 ? -10.698 -1.739 -13.018 1.00 90.56 421 GLU A O 1
ATOM 3316 N N . LEU A 1 422 ? -12.223 -0.209 -13.673 1.00 91.12 422 LEU A N 1
ATOM 3317 C CA . LEU A 1 422 ? -12.450 0.543 -12.449 1.00 91.12 422 LEU A CA 1
ATOM 3318 C C . LEU A 1 422 ? -13.625 -0.144 -11.741 1.00 91.12 422 LEU A C 1
ATOM 3320 O O . LEU A 1 422 ? -14.782 0.069 -12.104 1.00 91.12 422 LEU A O 1
ATOM 3324 N N . GLU A 1 423 ? -13.317 -1.019 -10.785 1.00 89.50 423 GLU A N 1
ATOM 3325 C CA . GLU A 1 423 ? -14.295 -1.707 -9.942 1.00 89.50 423 GLU A CA 1
ATOM 3326 C C . GLU A 1 423 ? -14.891 -0.670 -8.957 1.00 89.50 423 GLU A C 1
ATOM 3328 O O . GLU A 1 423 ? -14.137 -0.058 -8.192 1.00 89.50 423 GLU A O 1
ATOM 3333 N N . PRO A 1 424 ? -16.218 -0.427 -8.963 1.00 91.69 424 PRO A N 1
ATOM 3334 C CA . PRO A 1 424 ? -16.836 0.463 -7.991 1.00 91.69 424 PRO A CA 1
ATOM 3335 C C . PRO A 1 424 ? -16.923 -0.211 -6.611 1.00 91.69 424 PRO A C 1
ATOM 3337 O O . PRO A 1 424 ? -17.444 -1.321 -6.481 1.00 91.69 424 PRO A O 1
ATOM 3340 N N . GLU A 1 425 ? -16.451 0.473 -5.569 1.00 93.69 425 GLU A N 1
ATOM 3341 C CA . GLU A 1 425 ? -16.717 0.133 -4.165 1.00 93.69 425 GLU A CA 1
ATOM 3342 C C . GLU A 1 425 ? -17.603 1.215 -3.530 1.00 93.69 425 GLU A C 1
ATOM 3344 O O . GLU A 1 425 ? -17.385 2.404 -3.745 1.00 93.69 425 GLU A O 1
ATOM 3349 N N . GLU A 1 426 ? -18.596 0.819 -2.733 1.00 95.31 426 GLU A N 1
ATOM 3350 C CA . GLU A 1 426 ? -19.550 1.737 -2.096 1.00 95.31 426 GLU A CA 1
ATOM 3351 C C . GLU A 1 426 ? -19.362 1.768 -0.576 1.00 95.31 426 GLU A C 1
ATOM 3353 O O . GLU A 1 426 ? -19.189 0.724 0.065 1.00 95.31 426 GLU A O 1
ATOM 3358 N N . HIS A 1 427 ? -19.433 2.969 0.000 1.00 97.44 427 HIS A N 1
ATOM 3359 C CA . HIS A 1 427 ? -19.346 3.214 1.437 1.00 97.44 427 HIS A CA 1
ATOM 3360 C C . HIS A 1 427 ? -20.463 4.140 1.916 1.00 97.44 427 HIS A C 1
ATOM 3362 O O . HIS A 1 427 ? -20.690 5.194 1.320 1.00 97.44 427 HIS A O 1
ATOM 3368 N N . ASP A 1 428 ? -21.105 3.802 3.041 1.00 97.69 428 ASP A N 1
ATOM 3369 C CA . ASP A 1 428 ? -22.238 4.593 3.548 1.00 97.69 428 ASP A CA 1
ATOM 3370 C C . ASP A 1 428 ? -21.772 5.994 4.016 1.00 97.69 428 ASP A C 1
ATOM 3372 O O . ASP A 1 428 ? -22.428 7.002 3.738 1.00 97.69 428 ASP A O 1
ATOM 3376 N N . ALA A 1 429 ? -20.613 6.092 4.685 1.00 97.94 429 ALA A N 1
ATOM 3377 C CA . ALA A 1 429 ? -19.949 7.370 4.952 1.00 97.94 429 ALA A CA 1
ATOM 3378 C C . ALA A 1 429 ? -18.424 7.266 5.106 1.00 97.94 429 ALA A C 1
ATOM 3380 O O . ALA A 1 429 ? -17.877 6.252 5.552 1.00 97.94 429 ALA A O 1
ATOM 3381 N N . MET A 1 430 ? -17.721 8.365 4.823 1.00 98.38 430 MET A N 1
ATOM 3382 C CA . MET A 1 430 ? -16.283 8.499 5.051 1.00 98.38 430 MET A CA 1
ATOM 3383 C C . MET A 1 430 ? -15.902 9.870 5.619 1.00 98.38 430 MET A C 1
ATOM 3385 O O . MET A 1 430 ? -16.435 10.901 5.217 1.00 98.38 430 MET A O 1
ATOM 3389 N N . ILE A 1 431 ? -14.910 9.890 6.515 1.00 98.12 431 ILE A N 1
ATOM 3390 C CA . ILE A 1 431 ? -14.268 11.123 6.999 1.00 98.12 431 ILE A CA 1
ATOM 3391 C C . ILE A 1 431 ? -12.775 11.051 6.696 1.00 98.12 431 ILE A C 1
ATOM 3393 O O . ILE A 1 431 ? -12.061 10.173 7.191 1.00 98.12 431 ILE A O 1
ATOM 3397 N N . PHE A 1 432 ? -12.283 12.012 5.917 1.00 96.88 432 PHE A N 1
ATOM 3398 C CA . PHE A 1 432 ? -10.864 12.141 5.595 1.00 96.88 432 PHE A CA 1
ATOM 3399 C C . PHE A 1 432 ? -10.170 13.103 6.557 1.00 96.88 432 PHE A C 1
ATOM 3401 O O . PHE A 1 432 ? -10.730 14.127 6.929 1.00 96.88 432 PHE A O 1
ATOM 3408 N N . VAL A 1 433 ? -8.930 12.801 6.944 1.00 94.06 433 VAL A N 1
ATOM 3409 C CA . VAL A 1 433 ? -8.126 13.677 7.816 1.00 94.06 433 VAL A CA 1
ATOM 3410 C C . VAL A 1 433 ? -6.926 14.219 7.053 1.00 94.06 433 VAL A C 1
ATOM 3412 O O . VAL A 1 433 ? -6.760 15.426 6.914 1.00 94.06 433 VAL A O 1
ATOM 3415 N N . LYS A 1 434 ? -6.089 13.315 6.541 1.00 92.00 434 LYS A N 1
ATOM 3416 C CA . LYS A 1 434 ? -4.896 13.605 5.730 1.00 92.00 434 LYS A CA 1
ATOM 3417 C C . LYS A 1 434 ? -4.687 12.469 4.737 1.00 92.00 434 LYS A C 1
ATOM 3419 O O . LYS A 1 434 ? -5.339 11.429 4.832 1.00 92.00 434 LYS A O 1
ATOM 3424 N N . HIS A 1 435 ? -3.739 12.624 3.815 1.00 90.56 435 HIS A N 1
ATOM 3425 C CA . HIS A 1 435 ? -3.355 11.544 2.903 1.00 90.56 435 HIS A CA 1
ATOM 3426 C C . HIS A 1 435 ? -3.132 10.213 3.647 1.00 90.56 435 HIS A C 1
ATOM 3428 O O . HIS A 1 435 ? -2.417 10.174 4.656 1.00 90.56 435 HIS A O 1
ATOM 3434 N N . LYS A 1 436 ? -3.776 9.140 3.165 1.00 89.69 436 LYS A N 1
ATOM 3435 C CA . LYS A 1 436 ? -3.782 7.791 3.761 1.00 89.69 436 LYS A CA 1
ATOM 3436 C C . LYS A 1 436 ? -4.286 7.702 5.205 1.00 89.69 436 LYS A C 1
ATOM 3438 O O . LYS A 1 436 ? -4.042 6.687 5.844 1.00 89.69 436 LYS A O 1
ATOM 3443 N N . ASN A 1 437 ? -4.974 8.721 5.725 1.00 91.94 437 ASN A N 1
ATOM 3444 C CA . ASN A 1 437 ? -5.559 8.735 7.066 1.00 91.94 437 ASN A CA 1
ATOM 3445 C C . ASN A 1 437 ? -7.038 9.131 6.990 1.00 91.94 437 ASN A C 1
ATOM 3447 O O . ASN A 1 437 ? -7.363 10.311 6.839 1.00 91.94 437 ASN A O 1
ATOM 3451 N N . TYR A 1 438 ? -7.920 8.138 7.081 1.00 94.94 438 TYR A N 1
ATOM 3452 C CA . TYR A 1 438 ? -9.366 8.314 6.952 1.00 94.94 438 TYR A CA 1
ATOM 3453 C C . TYR A 1 438 ? -10.147 7.212 7.679 1.00 94.94 438 TYR A C 1
ATOM 3455 O O . TYR A 1 438 ? -9.594 6.181 8.085 1.00 94.94 438 TYR A O 1
ATOM 3463 N N . LEU A 1 439 ? -11.435 7.467 7.869 1.00 96.94 439 LEU A N 1
ATOM 3464 C CA . LEU A 1 439 ? -12.400 6.619 8.559 1.00 96.94 439 LEU A CA 1
ATOM 3465 C C . LEU A 1 439 ? -13.502 6.239 7.571 1.00 96.94 439 LEU A C 1
ATOM 3467 O O . LEU A 1 439 ? -13.972 7.103 6.836 1.00 96.94 439 LEU A O 1
ATOM 3471 N N . ILE A 1 440 ? -13.890 4.969 7.568 1.00 97.56 440 ILE A N 1
ATOM 3472 C CA . ILE A 1 440 ? -15.013 4.425 6.797 1.00 97.56 440 ILE A CA 1
ATOM 3473 C C . ILE A 1 440 ? -16.080 3.979 7.790 1.00 97.56 440 ILE A C 1
ATOM 3475 O O . ILE A 1 440 ? -15.742 3.340 8.792 1.00 97.56 440 ILE A O 1
ATOM 3479 N N . PHE A 1 441 ? -17.338 4.284 7.505 1.00 97.88 441 PHE A N 1
ATOM 3480 C CA . PHE A 1 441 ? -18.499 3.876 8.281 1.00 97.88 441 PHE A CA 1
ATOM 3481 C C . PHE A 1 441 ? -19.462 3.153 7.344 1.00 97.88 441 PHE A C 1
ATOM 3483 O O . PHE A 1 441 ? -20.048 3.786 6.476 1.00 97.88 441 PHE A O 1
ATOM 3490 N N . ASP A 1 442 ? -19.622 1.845 7.543 1.00 97.75 442 ASP A N 1
ATOM 3491 C CA . ASP A 1 442 ? -20.540 1.019 6.754 1.00 97.75 442 ASP A CA 1
ATOM 3492 C C . ASP A 1 442 ? -21.562 0.348 7.672 1.00 97.75 442 ASP A C 1
ATOM 3494 O O . ASP A 1 442 ? -21.212 -0.205 8.720 1.00 97.75 442 ASP A O 1
ATOM 3498 N N . VAL A 1 443 ? -22.823 0.334 7.268 1.00 96.62 443 VAL A N 1
ATOM 3499 C CA . VAL A 1 443 ? -23.911 -0.351 7.959 1.00 96.62 443 VAL A CA 1
ATOM 3500 C C . VAL A 1 443 ? -23.920 -1.824 7.563 1.00 96.62 443 VAL A C 1
ATOM 3502 O O . VAL A 1 443 ? -24.123 -2.175 6.398 1.00 96.62 443 VAL A O 1
ATOM 3505 N N . LYS A 1 444 ? -23.748 -2.698 8.559 1.00 93.75 444 LYS A N 1
ATOM 3506 C CA . LYS A 1 444 ? -23.859 -4.159 8.440 1.00 93.75 444 LYS A CA 1
ATOM 3507 C C . LYS A 1 444 ? -24.792 -4.673 9.527 1.00 93.75 444 LYS A C 1
ATOM 3509 O O . LYS A 1 444 ? -24.628 -4.315 10.690 1.00 93.75 444 LYS A O 1
ATOM 3514 N N . ASP A 1 445 ? -25.786 -5.470 9.143 1.00 91.44 445 ASP A N 1
ATOM 3515 C CA . ASP A 1 445 ? -26.786 -6.036 10.062 1.00 91.44 445 ASP A CA 1
ATOM 3516 C C . ASP A 1 445 ? -27.463 -4.971 10.954 1.00 91.44 445 ASP A C 1
ATOM 3518 O O . ASP A 1 445 ? -27.634 -5.148 12.160 1.00 91.44 445 ASP A O 1
ATOM 3522 N N . GLY A 1 446 ? -27.784 -3.811 10.363 1.00 90.69 446 GLY A N 1
ATOM 3523 C CA . GLY A 1 446 ? -28.416 -2.679 11.054 1.00 90.69 446 GLY A CA 1
ATOM 3524 C C . GLY A 1 446 ? -27.508 -1.920 12.029 1.00 90.69 446 GLY A C 1
ATOM 3525 O O . GLY A 1 446 ? -27.987 -1.055 12.755 1.00 90.69 446 GLY A O 1
ATOM 3526 N N . LYS A 1 447 ? -26.204 -2.222 12.072 1.00 93.81 447 LYS A N 1
ATOM 3527 C CA . LYS A 1 447 ? -25.229 -1.550 12.940 1.00 93.81 447 LYS A CA 1
ATOM 3528 C C . LYS A 1 447 ? -24.1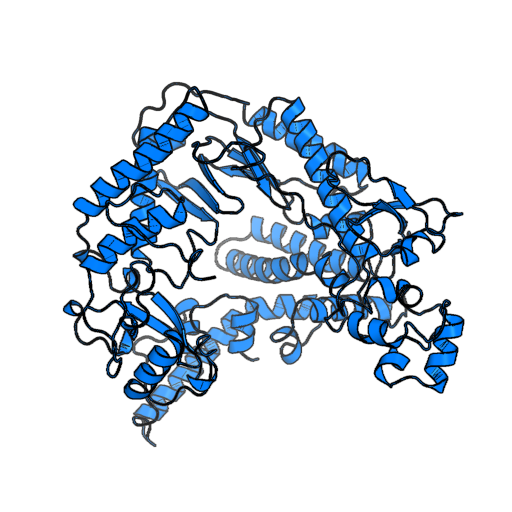28 -0.890 12.128 1.00 93.81 447 LYS A C 1
ATOM 3530 O O . LYS A 1 447 ? -23.611 -1.466 11.173 1.00 93.81 447 LYS A O 1
ATOM 3535 N N . VAL A 1 448 ? -23.707 0.293 12.565 1.00 95.69 448 VAL A N 1
ATOM 3536 C CA . VAL A 1 448 ? -22.582 1.001 11.949 1.00 95.69 448 VAL A CA 1
ATOM 3537 C C . VAL A 1 448 ? -21.265 0.355 12.378 1.00 95.69 448 VAL A C 1
ATOM 3539 O O . VAL A 1 448 ? -20.914 0.291 13.563 1.00 95.69 448 VAL A O 1
ATOM 3542 N N . ASN A 1 449 ? -20.508 -0.121 11.399 1.00 95.50 449 ASN A N 1
ATOM 3543 C CA . ASN A 1 449 ? -19.158 -0.617 11.574 1.00 95.50 449 ASN A CA 1
ATOM 3544 C C . ASN A 1 449 ? -18.151 0.429 11.092 1.00 95.50 449 ASN A C 1
ATOM 3546 O O . ASN A 1 449 ? -18.171 0.829 9.933 1.00 95.50 449 ASN A O 1
ATOM 3550 N N . MET A 1 450 ? -17.237 0.834 11.975 1.00 94.94 450 MET A N 1
ATOM 3551 C CA . MET A 1 450 ? -16.188 1.796 11.645 1.00 94.94 450 MET A CA 1
ATOM 3552 C C . MET A 1 450 ? -14.875 1.076 11.336 1.00 94.94 450 MET A C 1
ATOM 3554 O O . MET A 1 450 ? -14.378 0.292 12.150 1.00 94.94 450 MET A O 1
ATOM 3558 N N . VAL A 1 451 ? -14.267 1.399 10.198 1.00 93.88 451 VAL A N 1
ATOM 3559 C CA . VAL A 1 451 ? -12.933 0.938 9.806 1.00 93.88 451 VAL A CA 1
ATOM 3560 C C . VAL A 1 451 ? -11.996 2.134 9.698 1.00 93.88 451 VAL A C 1
ATOM 3562 O O . VAL A 1 451 ? -12.248 3.089 8.974 1.00 93.88 451 VAL A O 1
ATOM 3565 N N . THR A 1 452 ? -10.860 2.069 10.389 1.00 91.81 452 THR A N 1
ATOM 3566 C CA . THR A 1 452 ? -9.799 3.076 10.267 1.00 91.81 452 THR A CA 1
ATOM 3567 C C . THR A 1 452 ? -8.828 2.703 9.145 1.00 91.81 452 THR A C 1
ATOM 3569 O O . THR A 1 452 ? -8.541 1.520 8.910 1.00 91.81 452 THR A O 1
ATOM 3572 N N . LYS A 1 453 ? -8.258 3.692 8.461 1.00 89.75 453 LYS A N 1
ATOM 3573 C CA . LYS A 1 453 ? -7.153 3.531 7.504 1.00 89.75 453 LYS A CA 1
ATOM 3574 C C . LYS A 1 453 ? -6.090 4.578 7.817 1.00 89.75 453 LYS A C 1
ATOM 3576 O O . LYS A 1 453 ? -6.425 5.732 8.046 1.00 89.75 453 LYS A O 1
ATOM 3581 N N . GLY A 1 454 ? -4.826 4.158 7.859 1.00 84.56 454 GLY A N 1
ATOM 3582 C CA . GLY A 1 454 ? -3.690 5.037 8.142 1.00 84.56 454 GLY A CA 1
ATOM 3583 C C . GLY A 1 454 ? -2.959 4.772 9.449 1.00 84.56 454 GLY A C 1
ATOM 3584 O O . GLY A 1 454 ? -3.523 4.277 10.428 1.00 84.56 454 GLY A O 1
ATOM 3585 N N . ASN A 1 455 ? -1.675 5.128 9.454 1.00 77.19 455 ASN A N 1
ATOM 3586 C CA . ASN A 1 455 ? -0.765 4.903 10.579 1.00 77.19 455 ASN A CA 1
ATOM 3587 C C . ASN A 1 455 ? -1.133 5.739 11.812 1.00 77.19 455 ASN A C 1
ATOM 3589 O O . ASN A 1 455 ? -0.802 5.350 12.932 1.00 77.19 455 ASN A O 1
ATOM 3593 N N . ASN A 1 456 ? -1.844 6.859 11.636 1.00 81.12 456 ASN A N 1
ATOM 3594 C CA . ASN A 1 456 ? -2.296 7.669 12.766 1.00 81.12 456 ASN A CA 1
ATOM 3595 C C . ASN A 1 456 ? -3.230 6.865 13.681 1.00 81.12 456 ASN A C 1
ATOM 3597 O O . ASN A 1 456 ? -3.109 6.946 14.907 1.00 81.12 456 ASN A O 1
ATOM 3601 N N . PHE A 1 457 ? -4.079 6.023 13.086 1.00 81.62 457 PHE A N 1
ATOM 3602 C CA . PHE A 1 457 ? -5.050 5.187 13.789 1.00 81.62 457 PHE A CA 1
ATOM 3603 C C . PHE A 1 457 ? -4.540 3.770 14.084 1.00 81.62 457 PHE A C 1
ATOM 3605 O O . PHE A 1 457 ? -4.977 3.156 15.056 1.00 81.62 457 PHE A O 1
ATOM 3612 N N . LYS A 1 458 ? -3.629 3.236 13.257 1.00 67.94 458 LYS A N 1
ATOM 3613 C CA . LYS A 1 458 ? -3.111 1.860 13.342 1.00 67.94 458 LYS A CA 1
ATOM 3614 C C . LYS A 1 458 ? -1.622 1.847 13.690 1.00 67.94 458 LYS A C 1
ATOM 3616 O O . LYS A 1 458 ? -0.775 1.831 12.802 1.00 67.94 458 LYS A O 1
ATOM 3621 N N . GLY A 1 459 ? -1.309 1.819 14.983 1.00 62.12 459 GLY A N 1
ATOM 3622 C CA . GLY A 1 459 ? 0.033 1.526 15.491 1.00 62.12 459 GLY A CA 1
ATOM 3623 C C . GLY A 1 459 ? -0.045 0.400 16.515 1.00 62.12 459 GLY A C 1
ATOM 3624 O O . GLY A 1 459 ? -0.751 0.547 17.505 1.00 62.12 459 GLY A O 1
ATOM 3625 N N . SER A 1 460 ? 0.657 -0.719 16.290 1.00 55.41 460 SER A N 1
ATOM 3626 C CA . SER A 1 460 ? 0.732 -1.839 17.256 1.00 55.41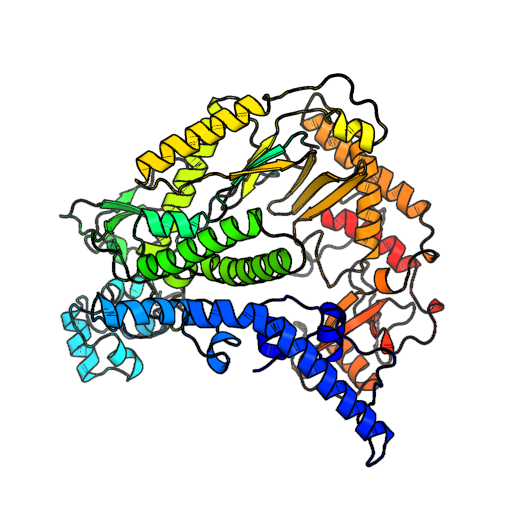 460 SER A CA 1
ATOM 3627 C C . SER A 1 460 ? 1.417 -1.440 18.570 1.00 55.41 460 SER A C 1
ATOM 3629 O O . SER A 1 460 ? 1.350 -2.134 19.577 1.00 55.41 460 SER A O 1
ATOM 3631 N N . ASP A 1 461 ? 2.115 -0.310 18.541 1.00 62.22 461 ASP A N 1
ATOM 3632 C CA . ASP A 1 461 ? 2.758 0.339 19.668 1.00 62.22 461 ASP A CA 1
ATOM 3633 C C . ASP A 1 461 ? 1.814 1.255 20.459 1.00 62.22 461 ASP A C 1
ATOM 3635 O O . ASP A 1 461 ? 2.295 2.025 21.293 1.00 62.22 461 ASP A O 1
ATOM 3639 N N . LYS A 1 462 ? 0.504 1.183 20.195 1.00 73.75 462 LYS A N 1
ATOM 3640 C CA . LYS A 1 462 ? -0.553 1.885 20.920 1.00 73.75 462 LYS A CA 1
ATOM 3641 C C . LYS A 1 462 ? -1.552 0.866 21.497 1.00 73.75 462 LYS A C 1
ATOM 3643 O O . LYS A 1 462 ? -1.877 -0.090 20.796 1.00 73.75 462 LYS A O 1
ATOM 3648 N N . PRO A 1 463 ? -2.058 1.080 22.722 1.00 81.38 463 PRO A N 1
ATOM 3649 C CA . PRO A 1 463 ? -3.107 0.251 23.312 1.00 81.38 463 PRO A CA 1
ATOM 3650 C C . PRO A 1 463 ? -4.416 0.272 22.517 1.00 81.38 463 PRO A C 1
ATOM 3652 O O . PRO A 1 463 ? -4.771 1.283 21.901 1.00 81.38 463 PRO A O 1
ATOM 3655 N N . ASP A 1 464 ? -5.175 -0.818 22.600 1.00 84.88 464 ASP A N 1
ATOM 3656 C CA . ASP A 1 464 ? -6.457 -0.980 21.907 1.00 84.88 464 ASP A CA 1
ATOM 3657 C C . ASP A 1 464 ? -7.566 -0.099 22.477 1.00 84.88 464 ASP A C 1
ATOM 3659 O O . ASP A 1 464 ? -8.438 0.330 21.721 1.00 84.88 464 ASP A O 1
ATOM 3663 N N . ILE A 1 465 ? -7.504 0.257 23.764 1.00 88.81 465 ILE A N 1
ATOM 3664 C CA . ILE A 1 465 ? -8.517 1.089 24.424 1.00 88.81 465 ILE A CA 1
ATOM 3665 C C . ILE A 1 465 ? -8.749 2.413 23.691 1.00 88.81 465 ILE A C 1
ATOM 3667 O O . ILE A 1 465 ? -9.892 2.809 23.480 1.00 88.81 465 ILE A O 1
ATOM 3671 N N . ALA A 1 466 ? -7.689 3.052 23.190 1.00 86.75 466 ALA A N 1
ATOM 3672 C CA . ALA A 1 466 ? -7.811 4.300 22.444 1.00 86.75 466 ALA A CA 1
ATOM 3673 C C . ALA A 1 466 ? -8.564 4.114 21.114 1.00 86.75 466 ALA A C 1
ATOM 3675 O O . ALA A 1 466 ? -9.295 5.003 20.685 1.00 86.75 466 ALA A O 1
ATOM 3676 N N . ARG A 1 467 ? -8.429 2.945 20.473 1.00 86.50 467 ARG A N 1
ATOM 3677 C CA . ARG A 1 467 ? -9.156 2.600 19.242 1.00 86.50 467 ARG A CA 1
ATOM 3678 C C . ARG A 1 467 ? -10.612 2.240 19.520 1.00 86.50 467 ARG A C 1
ATOM 3680 O O . ARG A 1 467 ? -11.471 2.585 18.712 1.00 86.50 467 ARG A O 1
ATOM 3687 N N . ILE A 1 468 ? -10.874 1.568 20.641 1.00 88.50 468 ILE A N 1
ATOM 3688 C CA . ILE A 1 468 ? -12.231 1.232 21.079 1.00 88.50 468 ILE A CA 1
ATOM 3689 C C . ILE A 1 468 ? -13.002 2.524 21.369 1.00 88.50 468 ILE A C 1
ATOM 3691 O O . ILE A 1 468 ? -14.034 2.762 20.754 1.00 88.50 468 ILE A O 1
ATOM 3695 N N . VAL A 1 469 ? -12.445 3.410 22.199 1.00 91.31 469 VAL A N 1
ATOM 3696 C CA . VAL A 1 469 ? -13.090 4.682 22.560 1.00 91.31 469 VAL A CA 1
ATOM 3697 C C . VAL A 1 469 ? -13.204 5.631 21.357 1.00 91.31 469 VAL A C 1
ATOM 3699 O O . VAL A 1 469 ? -14.218 6.310 21.212 1.00 91.31 469 VAL A O 1
ATOM 3702 N N . LEU A 1 470 ? -12.227 5.639 20.436 1.00 92.81 470 LEU A N 1
ATOM 3703 C CA . LEU A 1 470 ? -12.326 6.387 19.172 1.00 92.81 470 LEU A CA 1
ATOM 3704 C C . LEU A 1 470 ? -13.585 6.010 18.381 1.00 92.81 470 LEU A C 1
ATOM 3706 O O . LEU A 1 470 ? -14.203 6.891 17.790 1.00 92.81 470 LEU A O 1
ATOM 3710 N N . LYS A 1 471 ? -13.957 4.724 18.343 1.00 93.00 471 LYS A N 1
ATOM 3711 C CA . LYS A 1 471 ? -15.161 4.282 17.630 1.00 93.00 471 LYS A CA 1
ATOM 3712 C C . LYS A 1 471 ? -16.403 4.954 18.199 1.00 93.00 471 LYS A C 1
ATOM 3714 O O . LYS A 1 471 ? -17.175 5.522 17.435 1.00 93.00 471 LYS A O 1
ATOM 3719 N N . ASP A 1 472 ? -16.551 4.939 19.516 1.00 92.94 472 ASP A N 1
ATOM 3720 C CA . ASP A 1 472 ? -17.713 5.527 20.181 1.00 92.94 472 ASP A CA 1
ATOM 3721 C C . ASP A 1 472 ? -17.761 7.047 19.988 1.00 92.94 472 ASP A C 1
ATOM 3723 O O . ASP A 1 472 ? -18.817 7.590 19.671 1.00 92.94 472 ASP A O 1
ATOM 3727 N N . ILE A 1 473 ? -16.609 7.725 20.093 1.00 95.69 473 ILE A N 1
ATOM 3728 C CA . ILE A 1 473 ? -16.492 9.163 19.809 1.00 95.69 473 ILE A CA 1
ATOM 3729 C C . ILE A 1 473 ? -16.954 9.461 18.381 1.00 95.69 473 ILE A C 1
ATOM 3731 O O . ILE A 1 473 ? -17.791 10.332 18.170 1.00 95.69 473 ILE A O 1
ATOM 3735 N N . MET A 1 474 ? -16.424 8.742 17.390 1.00 97.00 474 MET A N 1
ATOM 3736 C CA . MET A 1 474 ? -16.686 9.058 15.987 1.00 97.00 474 MET A CA 1
ATOM 3737 C C . MET A 1 474 ? -18.103 8.706 15.535 1.00 97.00 474 MET A C 1
ATOM 3739 O O . MET A 1 474 ? -18.616 9.365 14.635 1.00 97.00 474 MET A O 1
ATOM 3743 N N . LEU A 1 475 ? -18.751 7.715 16.154 1.00 96.75 475 LEU A N 1
ATOM 3744 C CA . LEU A 1 475 ? -20.172 7.455 15.917 1.00 96.75 475 LEU A CA 1
ATOM 3745 C C . LEU A 1 475 ? -21.035 8.626 16.392 1.00 96.75 475 LEU A C 1
ATOM 3747 O O . LEU A 1 475 ? -21.935 9.038 15.667 1.00 96.75 475 LEU A O 1
ATOM 3751 N N . ASP A 1 476 ? -20.741 9.199 17.559 1.00 97.00 476 ASP A N 1
ATOM 3752 C CA . ASP A 1 476 ? -21.477 10.365 18.058 1.00 97.00 476 ASP A CA 1
ATOM 3753 C C . ASP A 1 476 ? -21.154 11.635 17.246 1.00 97.00 476 ASP A C 1
ATOM 3755 O O . ASP A 1 476 ? -22.055 12.419 16.952 1.00 97.00 476 ASP A O 1
ATOM 3759 N N . VAL A 1 477 ? -19.912 11.793 16.765 1.00 97.62 477 VAL A N 1
ATOM 3760 C CA . VAL A 1 477 ? -19.556 12.858 15.804 1.00 97.62 477 VAL A CA 1
ATOM 3761 C C . VAL A 1 477 ? -20.394 12.740 14.531 1.00 97.62 477 VAL A C 1
ATOM 3763 O O . VAL A 1 477 ? -20.891 13.749 14.035 1.00 97.62 477 VAL A O 1
ATOM 3766 N N . LEU A 1 478 ? -20.561 11.527 13.997 1.00 96.56 478 LEU A N 1
ATOM 3767 C CA . LEU A 1 478 ? -21.337 11.304 12.780 1.00 96.56 478 LEU A CA 1
ATOM 3768 C C . LEU A 1 478 ? -22.832 11.589 12.998 1.00 96.56 478 LEU A C 1
ATOM 3770 O O . LEU A 1 478 ? -23.451 12.201 12.135 1.00 96.56 478 LEU A O 1
ATOM 3774 N N . LYS A 1 479 ? -23.390 11.232 14.166 1.00 95.69 479 LYS A N 1
ATOM 3775 C CA . LYS A 1 479 ? -24.780 11.565 14.543 1.00 95.69 479 LYS A CA 1
ATOM 3776 C C . LYS A 1 479 ? -25.041 13.069 14.535 1.00 95.69 479 LYS A C 1
ATOM 3778 O O . LYS A 1 479 ? -26.048 13.510 13.997 1.00 95.69 479 LYS A O 1
ATOM 3783 N N . GLU A 1 480 ? -24.136 13.856 15.110 1.00 95.44 480 GLU A N 1
ATOM 3784 C CA . GLU A 1 480 ? -24.278 15.319 15.173 1.00 95.44 480 GLU A CA 1
ATOM 3785 C C . GLU A 1 480 ? -24.096 16.011 13.829 1.00 95.44 480 GLU A C 1
ATOM 3787 O O . GLU A 1 480 ? -24.551 17.136 13.646 1.00 95.44 480 GLU A O 1
ATOM 3792 N N . ASN A 1 481 ? -23.421 15.346 12.896 1.00 96.00 481 ASN A N 1
ATOM 3793 C CA . ASN A 1 481 ? -23.089 15.895 11.590 1.00 96.00 481 ASN A CA 1
ATOM 3794 C C . ASN A 1 481 ? -23.768 15.103 10.466 1.00 96.00 481 ASN A C 1
ATOM 3796 O O . ASN A 1 481 ? -23.223 15.021 9.364 1.00 96.00 481 ASN A O 1
ATOM 3800 N N . ALA A 1 482 ? -24.948 14.526 10.741 1.00 95.12 482 ALA A N 1
ATOM 3801 C CA . ALA A 1 482 ? -25.701 13.650 9.837 1.00 95.12 482 ALA A CA 1
ATOM 3802 C C . ALA A 1 482 ? -26.083 14.317 8.505 1.00 95.12 482 ALA A C 1
ATOM 3804 O O . ALA A 1 482 ? -26.341 13.628 7.521 1.00 95.12 482 ALA A O 1
ATOM 3805 N N . SER A 1 483 ? -26.099 15.649 8.453 1.00 95.50 483 SER A N 1
ATOM 3806 C CA . SER A 1 483 ? -26.204 16.418 7.216 1.00 95.50 483 SER A CA 1
ATOM 3807 C C . SER A 1 483 ? -25.455 17.746 7.315 1.00 95.50 483 SER A C 1
ATOM 3809 O O . SER A 1 483 ? -25.164 18.218 8.415 1.00 95.50 483 SER A O 1
ATOM 3811 N N . TRP A 1 484 ? -25.140 18.349 6.169 1.00 95.62 484 TRP A N 1
ATOM 3812 C CA . TRP A 1 484 ? -24.527 19.676 6.093 1.00 95.62 484 TRP A CA 1
ATOM 3813 C C . TRP A 1 484 ? -24.890 20.412 4.797 1.00 95.62 484 TRP A C 1
ATOM 3815 O O . TRP A 1 484 ? -25.275 19.796 3.801 1.00 95.62 484 TRP A O 1
ATOM 3825 N N . ASP A 1 485 ? -24.748 21.740 4.804 1.00 94.00 485 ASP A N 1
ATOM 3826 C CA . ASP A 1 485 ? -25.043 22.600 3.647 1.00 94.00 485 ASP A CA 1
ATOM 3827 C C . ASP A 1 485 ? -23.787 23.222 3.020 1.00 94.00 485 ASP A C 1
ATOM 3829 O O . ASP A 1 485 ? -23.720 23.364 1.794 1.00 94.00 485 ASP A O 1
ATOM 3833 N N . GLY A 1 486 ? -22.760 23.512 3.830 1.00 95.81 486 GLY A N 1
ATOM 3834 C CA . GLY A 1 486 ? -21.464 24.027 3.382 1.00 95.81 486 GLY A CA 1
ATOM 3835 C C . GLY A 1 486 ? -20.275 23.222 3.914 1.00 95.81 486 GLY A C 1
ATOM 3836 O O . GLY A 1 486 ? -20.235 22.865 5.088 1.00 95.81 486 GLY A O 1
ATOM 3837 N N . GLU A 1 487 ? -19.275 22.976 3.058 1.00 96.62 487 GLU A N 1
ATOM 3838 C CA . GLU A 1 487 ? -18.087 22.183 3.418 1.00 96.62 487 GLU A CA 1
ATOM 3839 C C . GLU A 1 487 ? -17.286 22.808 4.573 1.00 96.62 487 GLU A C 1
ATOM 3841 O O . GLU A 1 487 ? -16.817 22.088 5.449 1.00 96.62 487 GLU A O 1
ATOM 3846 N N . GLU A 1 488 ? -17.140 24.138 4.611 1.00 96.12 488 GLU A N 1
ATOM 3847 C CA . GLU A 1 488 ? -16.382 24.817 5.676 1.00 96.12 488 GLU A CA 1
ATOM 3848 C C . GLU A 1 488 ? -17.097 24.738 7.031 1.00 96.12 488 GLU A C 1
ATOM 3850 O O . GLU A 1 488 ? -16.473 24.488 8.060 1.00 96.12 488 GLU A O 1
ATOM 3855 N N . GLU A 1 489 ? -18.422 24.893 7.028 1.00 95.69 489 GLU A N 1
ATOM 3856 C CA . GLU A 1 489 ? -19.238 24.746 8.232 1.00 95.69 489 GLU A CA 1
ATOM 3857 C C . GLU A 1 489 ? -19.196 23.305 8.744 1.00 95.69 489 GLU A C 1
ATOM 3859 O O . GLU A 1 489 ? -18.926 23.084 9.925 1.00 95.69 489 GLU A O 1
ATOM 3864 N N . ALA A 1 490 ? -19.372 22.327 7.848 1.00 96.69 490 ALA A N 1
ATOM 3865 C CA . ALA A 1 490 ? -19.251 20.910 8.174 1.00 96.69 490 ALA A CA 1
ATOM 3866 C C . ALA A 1 490 ? -17.880 20.604 8.787 1.00 96.69 490 ALA A C 1
ATOM 3868 O O . ALA A 1 490 ? -17.787 19.921 9.807 1.00 96.69 490 ALA A O 1
ATOM 3869 N N . ARG A 1 491 ? -16.816 21.166 8.203 1.00 97.06 491 ARG A N 1
ATOM 3870 C CA . ARG A 1 491 ? -15.444 21.002 8.680 1.00 97.06 491 ARG A CA 1
ATOM 3871 C C . ARG A 1 491 ? -15.271 21.483 10.113 1.00 97.06 491 ARG A C 1
ATOM 3873 O O . ARG A 1 491 ? -14.716 20.768 10.952 1.00 97.06 491 ARG A 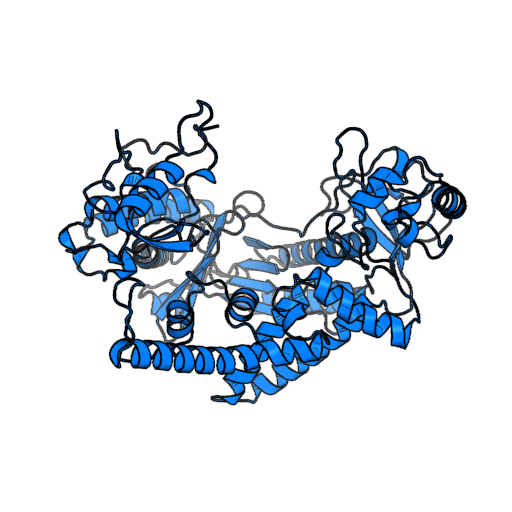O 1
ATOM 3880 N N . GLU A 1 492 ? -15.718 22.698 10.396 1.00 96.19 492 GLU A N 1
ATOM 3881 C CA . GLU A 1 492 ? -15.600 23.280 11.729 1.00 96.19 492 GLU A CA 1
ATOM 3882 C C . GLU A 1 492 ? -16.520 22.588 12.737 1.00 96.19 492 GLU A C 1
ATOM 3884 O O . GLU A 1 492 ? -16.115 22.375 13.883 1.00 96.19 492 GLU A O 1
ATOM 3889 N N . SER A 1 493 ? -17.711 22.166 12.311 1.00 96.88 493 SER A N 1
ATOM 3890 C CA . SER A 1 493 ? -18.640 21.387 13.129 1.00 96.88 493 SER A CA 1
ATOM 3891 C C . SER A 1 493 ? -18.031 20.045 13.540 1.00 96.88 493 SER A C 1
ATOM 3893 O O . SER A 1 493 ? -17.901 19.775 14.733 1.00 96.88 493 SER A O 1
ATOM 3895 N N . VAL A 1 494 ? -17.505 19.259 12.594 1.00 97.44 494 VAL A N 1
ATOM 3896 C CA . VAL A 1 494 ? -16.838 17.979 12.886 1.00 97.44 494 VAL A CA 1
ATOM 3897 C C . VAL A 1 494 ? -15.648 18.167 13.824 1.00 97.44 494 VAL A C 1
ATOM 3899 O O . VAL A 1 494 ? -15.516 17.423 14.798 1.00 97.44 494 VAL A O 1
ATOM 3902 N N . LYS A 1 495 ? -14.782 19.165 13.593 1.00 96.12 495 LYS A N 1
ATOM 3903 C CA . LYS A 1 495 ? -13.652 19.441 14.501 1.00 96.12 495 LYS A CA 1
ATOM 3904 C C . LYS A 1 495 ? -14.133 19.767 15.918 1.00 96.12 495 LYS A C 1
ATOM 3906 O O . LYS A 1 495 ? -13.533 19.288 16.882 1.00 96.12 495 LYS A O 1
ATOM 3911 N N . LYS A 1 496 ? -15.196 20.567 16.061 1.00 95.88 496 LYS A N 1
ATOM 3912 C CA . LYS A 1 496 ? -15.793 20.912 17.363 1.00 95.88 496 LYS A CA 1
ATOM 3913 C C . LYS A 1 496 ? -16.436 19.698 18.033 1.00 95.88 496 LYS A C 1
ATOM 3915 O O . LYS A 1 496 ? -16.160 19.474 19.211 1.00 95.88 496 LYS A O 1
ATOM 3920 N N . SER A 1 497 ? -17.209 18.892 17.303 1.00 97.06 497 SER A N 1
ATOM 3921 C CA . SER A 1 497 ? -17.811 17.650 17.803 1.00 97.06 497 SER A CA 1
ATOM 3922 C C . SER A 1 497 ? -16.737 16.674 18.277 1.00 97.06 497 SER A C 1
ATOM 3924 O O . SER A 1 497 ? -16.823 16.199 19.405 1.00 97.06 497 SER A O 1
ATOM 3926 N N . ILE A 1 498 ? -15.666 16.448 17.499 1.00 96.12 498 ILE A N 1
ATOM 3927 C CA . ILE A 1 498 ? -14.545 15.590 17.923 1.00 96.12 498 ILE A CA 1
ATOM 3928 C C . ILE A 1 498 ? -13.980 16.090 19.253 1.00 96.12 498 ILE A C 1
ATOM 3930 O O . ILE A 1 498 ? -13.816 15.295 20.177 1.00 96.12 498 ILE A O 1
ATOM 3934 N N . LYS A 1 499 ? -13.712 17.398 19.379 1.00 93.75 499 LYS A N 1
ATOM 3935 C CA . LYS A 1 499 ? -13.162 17.974 20.614 1.00 93.75 499 LYS A CA 1
ATOM 3936 C C . LYS A 1 499 ? -14.091 17.764 21.808 1.00 93.75 499 LYS A C 1
ATOM 3938 O O . LYS A 1 499 ? -13.674 17.206 22.822 1.00 93.75 499 LYS A O 1
ATOM 3943 N N . ARG A 1 500 ? -15.347 18.190 21.678 1.00 95.25 500 ARG A N 1
ATOM 3944 C CA . ARG A 1 500 ? -16.329 18.163 22.764 1.00 95.25 500 ARG A CA 1
ATOM 3945 C C . ARG A 1 500 ? -16.670 16.733 23.189 1.00 95.25 500 ARG A C 1
ATOM 3947 O O . ARG A 1 500 ? -16.551 16.415 24.368 1.00 95.25 500 ARG A O 1
ATOM 3954 N N . ILE A 1 501 ? -17.000 15.859 22.237 1.00 96.31 501 ILE A N 1
ATOM 3955 C CA . ILE A 1 501 ? -17.370 14.463 22.512 1.00 96.31 501 ILE A CA 1
ATOM 3956 C C . ILE A 1 501 ? -16.190 13.706 23.121 1.00 96.31 501 ILE A C 1
ATOM 3958 O O . ILE A 1 501 ? -16.385 12.914 24.038 1.00 96.31 501 ILE A O 1
ATOM 3962 N N . THR A 1 502 ? -14.956 13.964 22.674 1.00 93.75 502 THR A N 1
ATOM 3963 C CA . THR A 1 502 ? -13.771 13.356 23.303 1.00 93.75 502 THR A CA 1
ATOM 3964 C C . THR A 1 502 ? -13.690 13.723 24.781 1.00 93.75 502 THR A C 1
ATOM 3966 O O . THR A 1 502 ? -13.522 12.834 25.612 1.00 93.75 502 THR A O 1
ATOM 3969 N N . MET A 1 503 ? -13.856 15.003 25.128 1.00 92.19 503 MET A N 1
ATOM 3970 C CA . MET A 1 503 ? -13.829 15.440 26.527 1.00 92.19 503 MET A CA 1
ATOM 3971 C C . MET A 1 503 ? -14.952 14.802 27.355 1.00 92.19 503 MET A C 1
ATOM 3973 O O . MET A 1 503 ? -14.693 14.304 28.448 1.00 92.19 503 MET A O 1
ATOM 3977 N N . GLU A 1 504 ? -16.175 14.750 26.824 1.00 93.69 504 GLU A N 1
ATOM 3978 C CA . GLU A 1 504 ? -17.334 14.142 27.496 1.00 93.69 504 GLU A CA 1
ATOM 3979 C C . GLU A 1 504 ? -17.162 12.632 27.712 1.00 93.69 504 GLU A C 1
ATOM 3981 O O . GLU A 1 504 ? -17.392 12.122 28.814 1.00 93.69 504 GLU A O 1
ATOM 3986 N N . LYS A 1 505 ? -16.718 11.903 26.680 1.00 92.94 505 LYS A N 1
ATOM 3987 C CA . LYS A 1 505 ? -16.492 10.453 26.750 1.00 92.94 505 LYS A CA 1
ATOM 3988 C C . LYS A 1 505 ? -15.363 10.109 27.700 1.00 92.94 505 LYS A C 1
ATOM 3990 O O . LYS A 1 505 ? -15.505 9.170 28.468 1.00 92.94 505 LYS A O 1
ATOM 3995 N N . VAL A 1 506 ? -14.265 10.864 27.675 1.00 91.06 506 VAL A N 1
ATOM 3996 C CA . VAL A 1 506 ? -13.134 10.626 28.577 1.00 91.06 506 VAL A CA 1
ATOM 3997 C C . VAL A 1 506 ? -13.512 10.944 30.027 1.00 91.06 506 VAL A C 1
ATOM 3999 O O . VAL A 1 506 ? -13.157 10.177 30.916 1.00 91.06 506 VAL A O 1
ATOM 4002 N N . ALA A 1 507 ? -14.276 12.012 30.280 1.00 90.69 507 ALA A N 1
ATOM 4003 C CA . ALA A 1 507 ? -14.722 12.369 31.630 1.00 90.69 507 ALA A CA 1
ATOM 4004 C C . ALA A 1 507 ? -15.706 11.355 32.242 1.00 90.69 507 ALA A C 1
ATOM 4006 O O . ALA A 1 507 ? -15.729 11.179 33.457 1.00 90.69 507 ALA A O 1
ATOM 4007 N N . SER A 1 508 ? -16.511 10.690 31.410 1.00 91.56 508 SER A N 1
ATOM 4008 C CA . SER A 1 508 ? -17.488 9.675 31.832 1.00 91.56 508 SER A CA 1
ATOM 4009 C C . SER A 1 508 ? -16.995 8.230 31.665 1.00 91.56 508 SER A C 1
ATOM 4011 O O . SER A 1 508 ? -17.757 7.290 31.905 1.00 91.56 508 SER A O 1
ATOM 4013 N N . LEU A 1 509 ? -15.736 8.032 31.253 1.00 91.81 509 LEU A N 1
ATOM 4014 C CA . LEU A 1 509 ? -15.189 6.714 30.950 1.00 91.81 509 LEU A CA 1
ATOM 4015 C C . LEU A 1 509 ? -15.005 5.885 32.223 1.00 91.81 509 LEU A C 1
ATOM 4017 O O . LEU A 1 509 ? -14.130 6.153 33.044 1.00 91.81 509 LEU A O 1
ATOM 4021 N N . ASP A 1 510 ? -15.762 4.798 32.326 1.00 90.75 510 ASP A N 1
ATOM 4022 C CA . ASP A 1 510 ? -15.496 3.745 33.303 1.00 90.75 510 ASP A CA 1
ATOM 4023 C C . ASP A 1 510 ? -14.409 2.803 32.766 1.00 90.75 510 ASP A C 1
ATOM 4025 O O . ASP A 1 510 ? -14.684 1.764 32.156 1.00 90.75 510 ASP A O 1
ATOM 4029 N N . ILE A 1 511 ? -13.153 3.220 32.939 1.00 88.19 511 ILE A N 1
ATOM 4030 C CA . ILE A 1 511 ? -11.981 2.530 32.391 1.00 88.19 511 ILE A CA 1
ATOM 4031 C C . ILE A 1 511 ? -11.783 1.122 32.974 1.00 88.19 511 ILE A C 1
ATOM 4033 O O . ILE A 1 511 ? -11.181 0.261 32.330 1.00 88.19 511 ILE A O 1
ATOM 4037 N N . GLU A 1 512 ? -12.337 0.836 34.152 1.00 87.00 512 GLU A N 1
ATOM 4038 C CA . GLU A 1 512 ? -12.170 -0.463 34.808 1.00 87.00 512 GLU A CA 1
ATOM 4039 C C . GLU A 1 512 ? -12.956 -1.590 34.128 1.00 87.00 512 GLU A C 1
ATOM 4041 O O . GLU A 1 512 ? -12.599 -2.762 34.261 1.00 87.00 512 GLU A O 1
ATOM 4046 N N . LYS A 1 513 ? -13.965 -1.262 33.312 1.00 89.31 513 LYS A N 1
ATOM 4047 C CA . LYS A 1 513 ? -14.751 -2.254 32.559 1.00 89.31 513 LYS A CA 1
ATOM 4048 C C . LYS A 1 513 ? -13.965 -2.986 31.470 1.00 89.31 513 LYS A C 1
ATOM 4050 O O . LYS A 1 513 ? -14.407 -4.038 31.010 1.00 89.31 513 LYS A O 1
ATOM 4055 N N . PHE A 1 514 ? -12.825 -2.457 31.028 1.00 89.31 514 PHE A N 1
ATOM 4056 C CA . PHE A 1 514 ? -12.061 -3.051 29.930 1.00 89.31 514 PHE A CA 1
ATOM 4057 C C . PHE A 1 514 ? -11.170 -4.214 30.399 1.00 89.31 514 PHE A C 1
ATOM 4059 O O . PHE A 1 514 ? -10.634 -4.211 31.506 1.00 89.31 514 PHE A O 1
ATOM 4066 N N . GLY A 1 515 ? -10.994 -5.234 29.555 1.00 86.94 515 GLY A N 1
ATOM 4067 C CA . GLY A 1 515 ? -10.071 -6.350 29.806 1.00 86.94 515 GLY A CA 1
ATOM 4068 C C . GLY A 1 515 ? -8.596 -5.973 29.598 1.00 86.94 515 GLY A C 1
ATOM 4069 O O . GLY A 1 515 ? -8.293 -4.938 29.010 1.00 86.94 515 GLY A O 1
ATOM 4070 N N . MET A 1 516 ? -7.666 -6.835 30.032 1.00 84.81 516 MET A N 1
ATOM 4071 C CA . MET A 1 516 ? -6.215 -6.591 29.899 1.00 84.81 516 MET A CA 1
ATOM 4072 C C . MET A 1 516 ? -5.743 -6.374 28.456 1.00 84.81 516 MET A C 1
ATOM 4074 O O . MET A 1 516 ? -4.829 -5.581 28.214 1.00 84.81 516 MET A O 1
ATOM 4078 N N . ASP A 1 517 ? -6.390 -7.022 27.491 1.00 84.25 517 ASP A N 1
ATOM 4079 C CA . ASP A 1 517 ? -6.060 -6.865 26.073 1.00 84.25 517 ASP A CA 1
ATOM 4080 C C . ASP A 1 517 ? -6.231 -5.413 25.601 1.00 84.25 517 ASP A C 1
ATOM 4082 O O . ASP A 1 517 ? -5.405 -4.916 24.836 1.00 84.25 517 ASP A O 1
ATOM 4086 N N . ALA A 1 518 ? -7.212 -4.678 26.144 1.00 88.19 518 ALA A N 1
ATOM 4087 C CA . ALA A 1 518 ? -7.443 -3.272 25.804 1.00 88.19 518 ALA A CA 1
ATOM 4088 C C . ALA A 1 518 ? -6.254 -2.367 26.182 1.00 88.19 518 ALA A C 1
ATOM 4090 O O . ALA A 1 518 ? -6.007 -1.344 25.541 1.00 88.19 518 ALA A O 1
ATOM 4091 N N . PHE A 1 519 ? -5.492 -2.750 27.205 1.00 90.75 519 PHE A N 1
ATOM 4092 C CA . PHE A 1 519 ? -4.355 -1.988 27.719 1.00 90.75 519 PHE A CA 1
ATOM 4093 C C . PHE A 1 519 ? -3.020 -2.410 27.099 1.00 90.75 519 PHE A C 1
ATOM 4095 O O . PHE A 1 519 ? -1.999 -1.754 27.324 1.00 90.75 519 PHE A O 1
ATOM 4102 N N . THR A 1 520 ? -3.003 -3.490 26.319 1.00 87.81 520 THR A N 1
ATOM 4103 C CA . THR A 1 520 ? -1.768 -4.122 25.860 1.00 87.81 520 THR A CA 1
ATOM 4104 C C . THR A 1 520 ? -1.125 -3.361 24.698 1.00 87.81 520 THR A C 1
ATOM 4106 O O . THR A 1 520 ? -1.787 -2.969 23.743 1.00 87.81 520 THR A O 1
ATOM 4109 N N . LEU A 1 521 ? 0.197 -3.176 24.758 1.00 87.62 521 LEU A N 1
ATOM 4110 C CA . LEU A 1 521 ? 1.030 -2.617 23.691 1.00 87.62 521 LEU A CA 1
ATOM 4111 C C . LEU A 1 521 ? 2.007 -3.677 23.193 1.00 87.62 521 LEU A C 1
ATOM 4113 O O . LEU A 1 521 ? 2.670 -4.329 24.001 1.00 87.62 521 LEU A O 1
ATOM 4117 N N . VAL A 1 522 ? 2.197 -3.795 21.880 1.00 83.69 522 VAL A N 1
ATOM 4118 C CA . VAL A 1 522 ? 3.156 -4.749 21.310 1.00 83.69 522 VAL A CA 1
ATOM 4119 C C . VAL A 1 522 ? 4.369 -4.017 20.754 1.00 83.69 522 VAL A C 1
ATOM 4121 O O . VAL A 1 522 ? 4.274 -3.231 19.809 1.00 83.69 522 VAL A O 1
ATOM 4124 N N . GLN A 1 523 ? 5.553 -4.305 21.303 1.00 85.06 523 GLN A N 1
ATOM 4125 C CA . GLN A 1 523 ? 6.804 -3.720 20.815 1.00 85.06 523 GLN A CA 1
ATOM 4126 C C . GLN A 1 523 ? 7.929 -4.743 20.668 1.00 85.06 523 GLN A C 1
ATOM 4128 O O . GLN A 1 523 ? 8.095 -5.652 21.475 1.00 85.06 523 GLN A O 1
ATOM 4133 N N . SER A 1 524 ? 8.744 -4.562 19.623 1.00 85.12 524 SER A N 1
ATOM 4134 C CA . SER A 1 524 ? 9.982 -5.323 19.444 1.00 85.12 524 SER A CA 1
ATOM 4135 C C . SER A 1 524 ? 11.088 -4.792 20.349 1.00 85.12 524 SER A C 1
ATOM 4137 O O . SER A 1 524 ? 11.393 -3.599 20.329 1.00 85.12 524 SER A O 1
ATOM 4139 N N . ILE A 1 525 ? 11.742 -5.696 21.067 1.00 86.12 525 ILE A N 1
ATOM 4140 C CA . ILE A 1 525 ? 12.975 -5.451 21.804 1.00 86.12 525 ILE A CA 1
ATOM 4141 C C . ILE A 1 525 ? 14.105 -6.219 21.141 1.00 86.12 525 ILE A C 1
ATOM 4143 O O . ILE A 1 525 ? 13.969 -7.388 20.805 1.00 86.12 525 ILE A O 1
ATOM 4147 N N . GLN A 1 526 ? 15.226 -5.541 20.935 1.00 86.75 526 GLN A N 1
ATOM 4148 C CA . GLN A 1 526 ? 16.492 -6.121 20.495 1.00 86.75 526 GLN A CA 1
ATOM 4149 C C . GLN A 1 526 ? 17.526 -6.049 21.632 1.00 86.75 526 GLN A C 1
ATOM 4151 O O . GLN A 1 526 ? 17.284 -5.303 22.584 1.00 86.75 526 GLN A O 1
ATOM 4156 N N . PRO A 1 527 ? 18.664 -6.766 21.530 1.00 88.25 527 PRO A N 1
ATOM 4157 C CA . PRO A 1 527 ? 19.733 -6.671 22.522 1.00 88.25 527 PRO A CA 1
ATOM 4158 C C . PRO A 1 527 ? 20.102 -5.203 22.809 1.00 88.25 527 PRO A C 1
ATOM 4160 O O . PRO A 1 527 ? 20.186 -4.426 21.844 1.00 88.25 527 PRO A O 1
ATOM 4163 N N . PRO A 1 528 ? 20.348 -4.805 24.072 1.00 88.50 528 PRO A N 1
ATOM 4164 C CA . PRO A 1 528 ? 20.581 -3.404 24.428 1.00 88.50 528 PRO A CA 1
ATOM 4165 C C . PRO A 1 528 ? 21.687 -2.725 23.617 1.00 88.50 528 PRO A C 1
ATOM 4167 O O . PRO A 1 528 ? 21.526 -1.592 23.161 1.00 88.50 528 PRO A O 1
ATOM 4170 N N . SER A 1 529 ? 22.766 -3.460 23.338 1.00 86.88 529 SER A N 1
ATOM 4171 C CA . SER A 1 529 ? 23.923 -3.002 22.560 1.00 86.88 529 SER A CA 1
ATOM 4172 C C . SER A 1 529 ? 23.617 -2.663 21.098 1.00 86.88 529 SER A C 1
ATOM 4174 O O . SER A 1 529 ? 24.426 -2.017 20.437 1.00 86.88 529 SER A O 1
ATOM 4176 N N . ARG A 1 530 ? 22.462 -3.085 20.563 1.00 87.94 530 ARG A N 1
ATOM 4177 C CA . ARG A 1 530 ? 22.056 -2.803 19.175 1.00 87.94 530 ARG A CA 1
ATOM 4178 C C . ARG A 1 530 ? 21.247 -1.520 19.020 1.00 87.94 530 ARG A C 1
ATOM 4180 O O . ARG A 1 530 ? 20.951 -1.133 17.887 1.00 87.94 530 ARG A O 1
ATOM 4187 N N . TYR A 1 531 ? 20.822 -0.883 20.110 1.00 90.25 531 TYR A N 1
ATOM 4188 C CA . TYR A 1 531 ? 20.159 0.415 20.009 1.00 90.25 531 TYR A CA 1
ATOM 4189 C C . TYR A 1 531 ? 21.182 1.519 19.771 1.00 90.25 531 TYR A C 1
ATOM 4191 O O . TYR A 1 531 ? 22.244 1.544 20.382 1.00 90.25 531 TYR A O 1
ATOM 4199 N N . LYS A 1 532 ? 20.831 2.464 18.896 1.00 89.88 532 LYS A N 1
ATOM 4200 C CA . LYS A 1 532 ? 21.637 3.664 18.681 1.00 89.88 532 LYS A CA 1
ATOM 4201 C C . LYS A 1 532 ? 21.680 4.476 19.982 1.00 89.88 532 LYS A C 1
ATOM 4203 O O . LYS A 1 532 ? 20.634 4.689 20.604 1.00 89.88 532 LYS A O 1
ATOM 4208 N N . SER A 1 533 ? 22.872 4.913 20.376 1.00 88.38 533 SER A N 1
ATOM 4209 C CA . SER A 1 533 ? 23.051 5.859 21.478 1.00 88.38 533 SER A CA 1
ATOM 4210 C C . SER A 1 533 ? 22.471 7.229 21.125 1.00 88.38 533 SER A C 1
ATOM 4212 O O . SER A 1 533 ? 22.338 7.587 19.950 1.00 88.38 533 SER A O 1
ATOM 4214 N N . ASN A 1 534 ? 22.132 8.005 22.150 1.00 86.56 534 ASN A N 1
ATOM 4215 C CA . ASN A 1 534 ? 21.774 9.410 21.996 1.00 86.56 534 ASN A CA 1
ATOM 4216 C C . ASN A 1 534 ? 22.982 10.211 21.459 1.00 86.56 534 ASN A C 1
ATOM 4218 O O . ASN A 1 534 ? 24.119 9.749 21.587 1.00 86.56 534 ASN A O 1
ATOM 4222 N N . PRO A 1 535 ? 22.779 11.422 20.904 1.00 86.00 535 PRO A N 1
ATOM 4223 C CA . PRO A 1 535 ? 23.874 12.250 20.383 1.00 86.00 535 PRO A CA 1
ATOM 4224 C C . PRO A 1 535 ? 25.002 12.515 21.391 1.00 86.00 535 PRO A C 1
ATOM 4226 O O . PRO A 1 535 ? 26.165 12.581 21.016 1.00 86.00 535 PRO A O 1
ATOM 4229 N N . ASN A 1 536 ? 24.670 12.591 22.682 1.00 86.81 536 ASN A N 1
ATOM 4230 C CA . ASN A 1 536 ? 25.623 12.767 23.782 1.00 86.81 536 ASN A CA 1
ATOM 4231 C C . ASN A 1 536 ? 26.329 11.464 24.225 1.00 86.81 536 ASN A C 1
ATOM 4233 O O . ASN A 1 536 ? 26.912 11.420 25.304 1.00 86.81 536 ASN A O 1
ATOM 4237 N N . GLY A 1 537 ? 26.210 10.376 23.459 1.00 84.62 537 GLY A N 1
ATOM 4238 C CA . GLY A 1 537 ? 26.803 9.070 23.762 1.00 84.62 537 GLY A CA 1
ATOM 4239 C C . GLY A 1 537 ? 26.058 8.248 24.819 1.00 84.62 537 GLY A C 1
ATOM 4240 O O . GLY A 1 537 ? 26.320 7.053 24.944 1.00 84.62 537 GLY A O 1
ATOM 4241 N N . SER A 1 538 ? 25.098 8.835 25.542 1.00 85.88 538 SER A N 1
ATOM 4242 C CA . SER A 1 538 ? 24.307 8.105 26.538 1.00 85.88 538 SER A CA 1
ATOM 4243 C C . SER A 1 538 ? 23.381 7.074 25.895 1.00 85.88 538 SER A C 1
ATOM 4245 O O . SER A 1 538 ? 22.954 7.202 24.743 1.00 85.88 538 SER A O 1
ATOM 4247 N N . GLN A 1 539 ? 23.030 6.045 26.660 1.00 84.94 539 GLN A N 1
ATOM 4248 C CA . GLN A 1 539 ? 22.108 5.024 26.193 1.00 84.94 539 GLN A CA 1
ATOM 4249 C C . GLN A 1 539 ? 20.709 5.601 25.942 1.00 84.94 539 GLN A C 1
ATOM 4251 O O . GLN A 1 539 ? 20.168 6.359 26.756 1.00 84.94 539 GLN A O 1
ATOM 4256 N N . SER A 1 540 ? 20.101 5.208 24.822 1.00 90.25 540 SER A N 1
ATOM 4257 C CA . SER A 1 540 ? 18.728 5.593 24.498 1.00 90.25 540 SER A CA 1
ATOM 4258 C C . SER A 1 540 ? 17.717 4.982 25.471 1.00 90.25 540 SER A C 1
ATOM 4260 O O . SER A 1 540 ? 17.953 3.936 26.076 1.00 90.25 540 SER A O 1
ATOM 4262 N N . VAL A 1 541 ? 16.548 5.617 25.581 1.00 88.69 541 VAL A N 1
ATOM 4263 C CA . VAL A 1 541 ? 15.412 5.155 26.405 1.00 88.69 541 VAL A CA 1
ATOM 4264 C C . VAL A 1 541 ? 15.035 3.699 26.076 1.00 88.69 541 VAL A C 1
ATOM 4266 O O . VAL A 1 541 ? 14.758 2.901 26.969 1.00 88.69 541 VAL A O 1
ATOM 4269 N N . TYR A 1 542 ? 15.101 3.314 24.797 1.00 90.25 542 TYR A N 1
ATOM 4270 C CA . TYR A 1 542 ? 14.840 1.943 24.351 1.00 90.25 542 TYR A CA 1
ATOM 4271 C C . TYR A 1 542 ? 15.929 0.946 24.770 1.00 90.25 542 TYR A C 1
ATOM 4273 O O . TYR A 1 542 ? 15.601 -0.199 25.083 1.00 90.25 542 TYR A O 1
ATOM 4281 N N . GLY A 1 543 ? 17.198 1.373 24.792 1.00 90.50 543 GLY A N 1
ATOM 4282 C CA . GLY A 1 543 ? 18.311 0.571 25.305 1.00 90.50 543 GLY A CA 1
ATOM 4283 C C . GLY A 1 543 ? 18.197 0.343 26.811 1.00 90.50 543 GLY A C 1
ATOM 4284 O O . GLY A 1 543 ? 18.240 -0.802 27.248 1.00 90.50 543 GLY A O 1
ATOM 4285 N N . LYS A 1 544 ? 17.913 1.407 27.578 1.00 91.38 544 LYS A N 1
ATOM 4286 C CA . LYS A 1 544 ? 17.685 1.328 29.033 1.00 91.38 544 LYS A CA 1
ATOM 4287 C C . LYS A 1 544 ? 16.541 0.380 29.386 1.00 91.38 544 LYS A C 1
ATOM 4289 O O . LYS A 1 544 ? 16.669 -0.440 30.286 1.00 91.38 544 LYS A O 1
ATOM 4294 N N . ARG A 1 545 ? 15.426 0.456 28.645 1.00 92.25 545 ARG A N 1
ATOM 4295 C CA . ARG A 1 545 ? 14.314 -0.496 28.784 1.00 92.25 545 ARG A CA 1
ATOM 4296 C C . ARG A 1 545 ? 14.774 -1.931 28.526 1.00 92.25 545 ARG A C 1
ATOM 4298 O O . ARG A 1 545 ? 14.387 -2.826 29.263 1.00 92.25 545 ARG A O 1
ATOM 4305 N N . ALA A 1 546 ? 15.552 -2.158 27.469 1.00 91.62 546 ALA A N 1
ATOM 4306 C CA . ALA A 1 546 ? 16.018 -3.497 27.134 1.00 91.62 546 ALA A CA 1
ATOM 4307 C C . ALA A 1 546 ? 16.910 -4.083 28.240 1.00 91.62 546 ALA A C 1
ATOM 4309 O O . ALA A 1 546 ? 16.700 -5.232 28.604 1.00 91.62 546 ALA A O 1
ATOM 4310 N N . GLU A 1 547 ? 17.818 -3.299 28.832 1.00 91.81 547 GLU A N 1
ATOM 4311 C CA . GLU A 1 547 ? 18.625 -3.738 29.987 1.00 91.81 547 GLU A CA 1
ATOM 4312 C C . GLU A 1 547 ? 17.767 -4.053 31.212 1.00 91.81 547 GLU A C 1
ATOM 4314 O O . GLU A 1 547 ? 17.950 -5.085 31.853 1.00 91.81 547 GLU A O 1
ATOM 4319 N N . ALA A 1 548 ? 16.794 -3.191 31.514 1.00 91.81 548 ALA A N 1
ATOM 4320 C CA . ALA A 1 548 ? 15.874 -3.410 32.626 1.00 91.81 548 ALA A CA 1
ATOM 4321 C C . ALA A 1 548 ? 14.983 -4.649 32.429 1.00 91.81 548 ALA A C 1
ATOM 4323 O O . ALA A 1 548 ? 14.507 -5.227 33.397 1.00 91.81 548 ALA A O 1
ATOM 4324 N N . ILE A 1 549 ? 14.742 -5.066 31.185 1.00 90.19 549 ILE A N 1
ATOM 4325 C CA . ILE A 1 549 ? 14.018 -6.306 30.887 1.00 90.19 549 ILE A CA 1
ATOM 4326 C C . ILE A 1 549 ? 14.964 -7.508 30.918 1.00 90.19 549 ILE A C 1
ATOM 4328 O O . ILE A 1 549 ? 14.560 -8.565 31.393 1.00 90.19 549 ILE A O 1
ATOM 4332 N N . GLU A 1 550 ? 16.224 -7.363 30.494 1.00 88.56 550 GLU A N 1
ATOM 4333 C CA . GLU A 1 550 ? 17.227 -8.427 30.636 1.00 88.56 550 GLU A CA 1
ATOM 4334 C C . GLU A 1 550 ? 17.460 -8.818 32.099 1.00 88.56 550 GLU A C 1
ATOM 4336 O O . GLU A 1 550 ? 17.676 -9.995 32.385 1.00 88.56 550 GLU A O 1
ATOM 4341 N N . SER A 1 551 ? 17.364 -7.868 33.035 1.00 87.00 551 SER A N 1
ATOM 4342 C CA . SER A 1 551 ? 17.454 -8.168 34.470 1.00 87.00 551 SER A CA 1
ATOM 4343 C C . SER A 1 551 ? 16.235 -8.915 35.024 1.00 87.00 551 SER A C 1
ATOM 4345 O O . SER A 1 551 ? 16.348 -9.553 36.068 1.00 87.00 551 SER A O 1
ATOM 4347 N N . LEU A 1 552 ? 15.090 -8.856 34.337 1.00 85.25 552 LEU A N 1
ATOM 4348 C CA . LEU A 1 552 ? 13.845 -9.514 34.742 1.00 85.25 552 LEU A CA 1
ATOM 4349 C C . LEU A 1 552 ? 13.653 -10.887 34.089 1.00 85.25 552 LEU A C 1
ATOM 4351 O O . LEU A 1 552 ? 13.218 -11.823 34.751 1.00 85.25 552 LEU A O 1
ATOM 4355 N N . LEU A 1 553 ? 13.947 -10.998 32.792 1.00 82.50 553 LEU A N 1
ATOM 4356 C CA . LEU A 1 553 ? 13.626 -12.165 31.957 1.00 82.50 553 LEU A CA 1
ATOM 4357 C C . LEU A 1 553 ? 14.864 -12.916 31.453 1.00 82.50 553 LEU A C 1
ATOM 4359 O O . LEU A 1 553 ? 14.742 -13.928 30.763 1.00 82.50 553 LEU A O 1
ATOM 4363 N N . GLY A 1 554 ? 16.060 -12.420 31.765 1.00 80.81 554 GLY A N 1
ATOM 4364 C CA . GLY A 1 554 ? 17.312 -12.938 31.233 1.00 80.81 554 GLY A CA 1
ATOM 4365 C C . GLY A 1 554 ? 17.701 -12.325 29.885 1.00 80.81 554 GLY A C 1
ATOM 4366 O O . GLY A 1 554 ? 17.011 -11.494 29.296 1.00 80.81 554 GLY A O 1
ATOM 4367 N N . LYS A 1 555 ? 18.877 -12.729 29.400 1.00 81.50 555 LYS A N 1
ATOM 4368 C CA . LYS A 1 555 ? 19.564 -12.094 28.269 1.00 81.50 555 LYS A CA 1
ATOM 4369 C C . LYS A 1 555 ? 18.770 -12.172 26.958 1.00 81.50 555 LYS A C 1
ATOM 4371 O O . LYS A 1 555 ? 18.367 -13.251 26.518 1.00 81.50 555 LYS A O 1
ATOM 4376 N N . ILE A 1 556 ? 18.654 -11.045 26.257 1.00 79.00 556 ILE A N 1
ATOM 4377 C CA . ILE A 1 556 ? 17.981 -10.936 24.962 1.00 79.00 556 ILE A CA 1
ATOM 4378 C C . ILE A 1 556 ? 19.038 -11.055 23.862 1.00 79.00 556 ILE A C 1
ATOM 4380 O O . ILE A 1 556 ? 19.755 -10.109 23.552 1.00 79.00 556 ILE A O 1
ATOM 4384 N N . ASN A 1 557 ? 19.127 -12.228 23.231 1.00 75.25 557 ASN A N 1
ATOM 4385 C CA . ASN A 1 557 ? 20.132 -12.494 22.188 1.00 75.25 557 ASN A CA 1
ATOM 4386 C C . ASN A 1 557 ? 19.690 -12.054 20.780 1.00 75.25 557 ASN A C 1
ATOM 4388 O O . ASN A 1 557 ? 20.518 -11.729 19.925 1.00 75.25 557 ASN A O 1
ATOM 4392 N N . VAL A 1 558 ? 18.380 -12.024 20.525 1.00 74.19 558 VAL A N 1
ATOM 4393 C CA . VAL A 1 558 ? 17.784 -11.682 19.225 1.00 74.19 558 VAL A CA 1
ATOM 4394 C C . VAL A 1 558 ? 16.601 -10.741 19.404 1.00 74.19 558 VAL A C 1
ATOM 4396 O O . VAL A 1 558 ? 16.036 -10.629 20.487 1.00 74.19 558 VAL A O 1
ATOM 4399 N N . ARG A 1 559 ? 16.219 -10.045 18.329 1.00 80.00 559 ARG A N 1
ATOM 4400 C CA . ARG A 1 559 ? 15.035 -9.184 18.355 1.00 80.00 559 ARG A CA 1
ATOM 4401 C C . ARG A 1 559 ? 13.772 -10.038 18.538 1.00 80.00 559 ARG A C 1
ATOM 4403 O O . ARG A 1 559 ? 13.499 -10.882 17.690 1.00 80.00 559 ARG A O 1
ATOM 4410 N N . ARG A 1 560 ? 12.988 -9.767 19.582 1.00 75.50 560 ARG A N 1
ATOM 4411 C CA . ARG A 1 560 ? 11.712 -10.428 19.905 1.00 75.50 560 ARG A CA 1
ATOM 4412 C C . ARG A 1 560 ? 10.636 -9.384 20.210 1.00 75.50 560 ARG A C 1
ATOM 4414 O O . ARG A 1 560 ? 10.953 -8.307 20.703 1.00 75.50 560 ARG A O 1
ATOM 4421 N N . LYS A 1 561 ? 9.374 -9.671 19.892 1.00 80.94 561 LYS A N 1
ATOM 4422 C CA . LYS A 1 561 ? 8.230 -8.839 20.290 1.00 80.94 561 LYS A CA 1
ATOM 4423 C C . LYS A 1 561 ? 7.729 -9.244 21.679 1.00 80.94 561 LYS A C 1
ATOM 4425 O O . LYS A 1 561 ? 7.720 -10.425 22.003 1.00 80.94 561 LYS A O 1
ATOM 4430 N N . PHE A 1 562 ? 7.338 -8.252 22.467 1.00 83.75 562 PHE A N 1
ATOM 4431 C CA . PHE A 1 562 ? 6.797 -8.401 23.813 1.00 83.75 562 PHE A CA 1
ATOM 4432 C C . PHE A 1 562 ? 5.472 -7.647 23.915 1.00 83.75 562 PHE A C 1
ATOM 4434 O O . PHE A 1 562 ? 5.298 -6.604 23.271 1.00 83.75 562 PHE A O 1
ATOM 4441 N N . LYS A 1 563 ? 4.573 -8.179 24.746 1.00 86.81 563 LYS A N 1
ATOM 4442 C CA . LYS A 1 563 ? 3.325 -7.538 25.160 1.00 86.81 563 LYS A CA 1
ATOM 4443 C C . LYS A 1 563 ? 3.572 -6.777 26.459 1.00 86.81 563 LYS A C 1
ATOM 4445 O O . LYS A 1 563 ? 4.067 -7.349 27.429 1.00 86.81 563 LYS A O 1
ATOM 4450 N N . PHE A 1 564 ? 3.241 -5.497 26.461 1.00 90.50 564 PHE A N 1
ATOM 4451 C CA . PHE A 1 564 ? 3.446 -4.586 27.578 1.00 90.50 564 PHE A CA 1
ATOM 4452 C C . PHE A 1 564 ? 2.136 -4.011 28.069 1.00 90.50 564 PHE A C 1
ATOM 4454 O O . PHE A 1 564 ? 1.218 -3.813 27.281 1.00 90.50 564 PHE A O 1
ATOM 4461 N N . VAL A 1 565 ? 2.123 -3.612 29.331 1.00 92.94 565 VAL A N 1
ATOM 4462 C CA . VAL A 1 565 ? 1.188 -2.618 29.859 1.00 92.94 565 VAL A CA 1
ATOM 4463 C C . VAL A 1 565 ? 1.945 -1.480 30.516 1.00 92.94 565 VAL A C 1
ATOM 4465 O O . VAL A 1 565 ? 3.119 -1.616 30.857 1.00 92.94 565 VAL A O 1
ATOM 4468 N N . VAL A 1 566 ? 1.294 -0.334 30.664 1.00 93.31 566 VAL A N 1
ATOM 4469 C CA . VAL A 1 566 ? 1.857 0.812 31.369 1.00 93.31 566 VAL A CA 1
ATOM 4470 C C . VAL A 1 566 ? 1.464 0.730 32.831 1.00 93.31 566 VAL A C 1
ATOM 4472 O O . VAL A 1 566 ? 0.282 0.725 33.172 1.00 93.31 566 VAL A O 1
ATOM 4475 N N . THR A 1 567 ? 2.469 0.684 33.695 1.00 94.12 567 THR A N 1
ATOM 4476 C CA . THR A 1 567 ? 2.273 0.611 35.141 1.00 94.12 567 THR A CA 1
ATOM 4477 C C . THR A 1 567 ? 2.535 1.957 35.814 1.00 94.12 567 THR A C 1
ATOM 4479 O O . THR A 1 567 ? 3.084 2.903 35.229 1.00 94.12 567 THR A O 1
ATOM 4482 N N . LYS A 1 568 ? 2.122 2.066 37.079 1.00 93.94 568 LYS A N 1
ATOM 4483 C CA . LYS A 1 568 ? 2.348 3.248 37.928 1.00 93.94 568 LYS A CA 1
ATOM 4484 C C . LYS A 1 568 ? 3.836 3.465 38.228 1.00 93.94 568 LYS A C 1
ATOM 4486 O O . LYS A 1 568 ? 4.280 4.600 38.380 1.00 93.94 568 LYS A O 1
ATOM 4491 N N . LYS A 1 569 ? 4.623 2.385 38.285 1.00 93.12 569 LYS A N 1
ATOM 4492 C CA . LYS A 1 569 ? 6.060 2.402 38.606 1.00 93.12 569 LYS A CA 1
ATOM 4493 C C . LYS A 1 569 ? 6.905 2.106 37.362 1.00 93.12 569 LYS A C 1
ATOM 4495 O O . LYS A 1 569 ? 6.486 1.315 36.527 1.00 93.12 569 LYS A O 1
ATOM 4500 N N . PRO A 1 570 ? 8.093 2.710 37.210 1.00 93.25 570 PRO A N 1
ATOM 4501 C CA . PRO A 1 570 ? 8.977 2.377 36.100 1.00 93.25 570 PRO A CA 1
ATOM 4502 C C . PRO A 1 570 ? 9.528 0.951 36.238 1.00 93.25 570 PRO A C 1
ATOM 4504 O O . PRO A 1 570 ? 9.512 0.364 37.323 1.00 93.25 570 PRO A O 1
ATOM 4507 N N . LEU A 1 571 ? 10.087 0.425 35.149 1.00 92.38 571 LEU A N 1
ATOM 4508 C CA . LEU A 1 571 ? 10.873 -0.803 35.184 1.00 92.38 571 LEU A CA 1
ATOM 4509 C C . LEU A 1 571 ? 12.028 -0.682 36.203 1.00 92.38 571 LEU A C 1
ATOM 4511 O O . LEU A 1 571 ? 12.626 0.396 36.336 1.00 92.38 571 LEU A O 1
ATOM 4515 N N . PRO A 1 572 ? 12.379 -1.774 36.903 1.00 87.75 572 PRO A N 1
ATOM 4516 C CA . PRO A 1 572 ? 13.452 -1.771 37.889 1.00 87.75 572 PRO A CA 1
ATOM 4517 C C . PRO A 1 572 ? 14.798 -1.326 37.305 1.00 87.75 572 PRO A C 1
ATOM 4519 O O . PRO A 1 572 ? 15.142 -1.645 36.171 1.00 87.75 572 PRO A O 1
ATOM 4522 N N . GLY A 1 573 ? 15.580 -0.590 38.096 1.00 85.50 573 GLY A N 1
ATOM 4523 C CA . GLY A 1 573 ? 16.929 -0.151 37.717 1.00 85.50 573 GLY A CA 1
ATOM 4524 C C . GLY A 1 573 ? 16.999 1.114 36.850 1.00 85.50 573 GLY A C 1
ATOM 4525 O O . GLY A 1 573 ? 18.094 1.633 36.629 1.00 85.50 573 GLY A O 1
ATOM 4526 N N . ILE A 1 574 ? 15.867 1.671 36.403 1.00 88.88 574 ILE A N 1
ATOM 4527 C CA . ILE A 1 574 ? 15.855 2.912 35.615 1.00 88.88 574 ILE A CA 1
ATOM 4528 C C . ILE A 1 574 ? 16.093 4.134 36.512 1.00 88.88 574 ILE A C 1
ATOM 4530 O O . ILE A 1 574 ? 15.253 4.510 37.327 1.00 88.88 574 ILE A O 1
ATOM 4534 N N . LYS A 1 575 ? 17.232 4.806 36.305 1.00 80.44 575 LYS A N 1
ATOM 4535 C CA . LYS A 1 575 ? 17.560 6.093 36.941 1.00 80.44 575 LYS A CA 1
ATOM 4536 C C . LYS A 1 575 ? 16.915 7.245 36.159 1.00 80.44 575 LYS A C 1
ATOM 4538 O O . LYS A 1 575 ? 17.146 7.357 34.954 1.00 80.44 575 LYS A O 1
ATOM 4543 N N . ASN A 1 576 ? 16.156 8.103 36.848 1.00 84.75 576 ASN A N 1
ATOM 4544 C CA . ASN A 1 576 ? 15.411 9.247 36.292 1.00 84.75 576 ASN A CA 1
ATOM 4545 C C . ASN A 1 576 ? 14.411 8.837 35.188 1.00 84.75 576 ASN A C 1
ATOM 4547 O O . ASN A 1 576 ? 14.635 9.121 34.006 1.00 84.75 576 ASN A O 1
ATOM 4551 N N . PRO A 1 577 ? 13.329 8.121 35.548 1.00 87.19 577 PRO A N 1
ATOM 4552 C CA . PRO A 1 577 ? 12.335 7.664 34.587 1.00 87.19 577 PRO A CA 1
ATOM 4553 C C . PRO A 1 577 ? 11.593 8.845 33.948 1.00 87.19 577 PRO A C 1
ATOM 4555 O O . PRO A 1 577 ? 11.456 9.918 34.526 1.00 87.19 577 PRO A O 1
ATOM 4558 N N . THR A 1 578 ? 11.068 8.620 32.748 1.00 84.00 578 THR A N 1
ATOM 4559 C CA . THR A 1 578 ? 10.323 9.615 31.968 1.00 84.00 578 THR A CA 1
ATOM 4560 C C . THR A 1 578 ? 9.034 8.980 31.474 1.00 84.00 578 THR A C 1
ATOM 4562 O O . THR A 1 578 ? 9.044 7.848 30.979 1.00 84.00 578 THR A O 1
ATOM 4565 N N . LYS A 1 579 ? 7.917 9.694 31.637 1.00 84.62 579 LYS A N 1
ATOM 4566 C CA . LYS A 1 579 ? 6.579 9.203 31.303 1.00 84.62 579 LYS A CA 1
ATOM 4567 C C . LYS A 1 579 ? 5.948 10.098 30.242 1.00 84.62 579 LYS A C 1
ATOM 4569 O O . LYS A 1 579 ? 5.382 11.136 30.546 1.00 84.62 579 LYS A O 1
ATOM 4574 N N . SER A 1 580 ? 6.107 9.719 28.975 1.00 82.19 580 SER A N 1
ATOM 4575 C CA . SER A 1 580 ? 5.426 10.390 27.859 1.00 82.19 580 SER A CA 1
ATOM 4576 C C . SER A 1 580 ? 3.929 10.069 27.881 1.00 82.19 580 SER A C 1
ATOM 4578 O O . SER A 1 580 ? 3.561 8.927 28.144 1.00 82.19 580 SER A O 1
ATOM 4580 N N . GLY A 1 581 ? 3.077 11.036 27.527 1.00 77.44 581 GLY A N 1
ATOM 4581 C CA . GLY A 1 581 ? 1.621 10.856 27.417 1.00 77.44 581 GLY A CA 1
ATOM 4582 C C . GLY A 1 581 ? 1.158 9.936 26.278 1.00 77.44 581 GLY A C 1
ATOM 4583 O O . GLY A 1 581 ? -0.013 9.583 26.222 1.00 77.44 581 GLY A O 1
ATOM 4584 N N . VAL A 1 582 ? 2.061 9.529 25.377 1.00 73.25 582 VAL A N 1
ATOM 4585 C CA . VAL A 1 582 ? 1.741 8.610 24.267 1.00 73.25 582 VAL A CA 1
ATOM 4586 C C . VAL A 1 582 ? 2.546 7.315 24.301 1.00 73.25 582 VAL A C 1
ATOM 4588 O O . VAL A 1 582 ? 2.032 6.275 23.900 1.00 73.25 582 VAL A O 1
ATOM 4591 N N . LYS A 1 583 ? 3.808 7.351 24.758 1.00 80.38 583 LYS A N 1
ATOM 4592 C CA . LYS A 1 583 ? 4.701 6.174 24.797 1.00 80.38 583 LYS A CA 1
ATOM 4593 C C . LYS A 1 583 ? 5.673 6.227 25.983 1.00 80.38 583 LYS A C 1
ATOM 4595 O O . LYS A 1 583 ? 6.840 6.589 25.808 1.00 80.38 583 LYS A O 1
ATOM 4600 N N . PRO A 1 584 ? 5.243 5.875 27.202 1.00 87.19 584 PRO A N 1
ATOM 4601 C CA . PRO A 1 584 ? 6.064 5.936 28.405 1.00 87.19 584 PRO A CA 1
ATOM 4602 C C . PRO A 1 584 ? 6.979 4.709 28.497 1.00 87.19 584 PRO A C 1
ATOM 4604 O O . PRO A 1 584 ? 6.789 3.840 29.339 1.00 87.19 584 PRO A O 1
ATOM 4607 N N . ILE A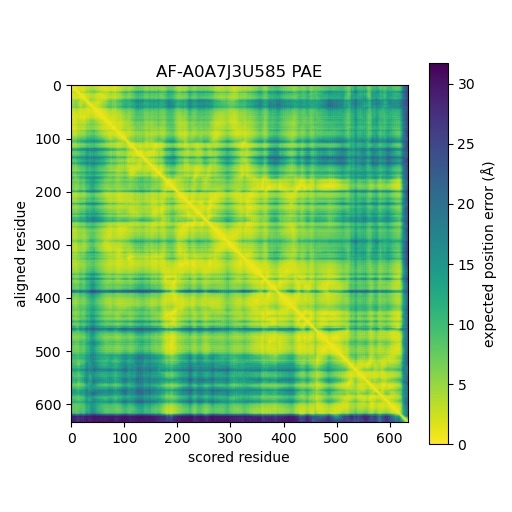 1 585 ? 7.988 4.635 27.624 1.00 90.00 585 ILE A N 1
ATOM 4608 C CA . ILE A 1 585 ? 8.861 3.460 27.430 1.00 90.00 585 ILE A CA 1
ATOM 4609 C C . ILE A 1 585 ? 9.437 2.901 28.744 1.00 90.00 585 ILE A C 1
ATOM 4611 O O . ILE A 1 585 ? 9.535 1.687 28.896 1.00 90.00 585 ILE A O 1
ATOM 4615 N N . HIS A 1 586 ? 9.794 3.764 29.699 1.00 92.69 586 HIS A N 1
ATOM 4616 C CA . HIS A 1 586 ? 10.334 3.362 31.002 1.00 92.69 586 HIS A CA 1
ATOM 4617 C C . HIS A 1 586 ? 9.305 2.694 31.934 1.00 92.69 586 HIS A C 1
ATOM 4619 O O . HIS A 1 586 ? 9.705 2.031 32.882 1.00 92.69 586 HIS A O 1
ATOM 4625 N N . PHE A 1 587 ? 8.008 2.857 31.678 1.00 93.25 587 PHE A N 1
ATOM 4626 C CA . PHE A 1 587 ? 6.893 2.313 32.468 1.00 93.25 587 PHE A CA 1
ATOM 4627 C C . PHE A 1 587 ? 6.182 1.154 31.757 1.00 93.25 587 PHE A C 1
ATOM 4629 O O . PHE A 1 587 ? 5.163 0.669 32.236 1.00 93.25 587 PHE A O 1
ATOM 4636 N N . MET A 1 588 ? 6.689 0.724 30.598 1.00 92.38 588 MET A N 1
ATOM 4637 C CA . MET A 1 588 ? 6.147 -0.413 29.860 1.00 92.38 588 MET A CA 1
ATOM 4638 C C . MET A 1 588 ? 6.635 -1.715 30.498 1.00 92.38 588 MET A C 1
ATOM 4640 O O . MET A 1 588 ? 7.778 -2.122 30.284 1.00 92.38 588 MET A O 1
ATOM 4644 N N . TYR A 1 589 ? 5.769 -2.364 31.268 1.00 92.06 589 TYR A N 1
ATOM 4645 C CA . TYR A 1 589 ? 6.051 -3.598 31.994 1.00 92.06 589 TYR A CA 1
ATOM 4646 C C . TYR A 1 589 ? 5.554 -4.828 31.215 1.00 92.06 589 TYR A C 1
ATOM 4648 O O . TYR A 1 589 ? 4.432 -4.780 30.701 1.00 92.06 589 TYR A O 1
ATOM 4656 N N . PRO A 1 590 ? 6.357 -5.903 31.056 1.00 90.44 590 PRO A N 1
ATOM 4657 C CA . PRO A 1 590 ? 5.910 -7.119 30.376 1.00 90.44 590 PRO A CA 1
ATOM 4658 C C . PRO A 1 590 ? 4.659 -7.696 31.040 1.00 90.44 590 PRO A C 1
ATOM 4660 O O . PRO A 1 590 ? 4.641 -7.886 32.255 1.00 90.44 590 PRO A O 1
ATOM 4663 N N . ILE A 1 591 ? 3.627 -8.000 30.249 1.00 88.31 591 ILE A N 1
ATOM 4664 C CA . ILE A 1 591 ? 2.350 -8.504 30.779 1.00 88.31 591 ILE A CA 1
ATOM 4665 C C . ILE A 1 591 ? 2.524 -9.820 31.549 1.00 88.31 591 ILE A C 1
ATOM 4667 O O . ILE A 1 591 ? 1.862 -10.035 32.554 1.00 88.31 591 ILE A O 1
ATOM 4671 N N . GLU A 1 592 ? 3.465 -10.661 31.115 1.00 82.25 592 GLU A N 1
ATOM 4672 C CA . GLU A 1 592 ? 3.777 -11.963 31.720 1.00 82.25 592 GLU A CA 1
ATOM 4673 C C . GLU A 1 592 ? 4.374 -11.860 33.132 1.00 82.25 592 GLU A C 1
ATOM 4675 O O . GLU A 1 592 ? 4.372 -12.835 33.875 1.00 82.25 592 GLU A O 1
ATOM 4680 N N . LEU A 1 593 ? 4.872 -10.681 33.510 1.00 85.75 593 LEU A N 1
ATOM 4681 C CA . LEU A 1 593 ? 5.443 -10.419 34.831 1.00 85.75 593 LEU A CA 1
ATOM 4682 C C . LEU A 1 593 ? 4.505 -9.620 35.741 1.00 85.75 593 LEU A C 1
ATOM 4684 O O . LEU A 1 593 ? 4.853 -9.353 36.894 1.00 85.75 593 LEU A O 1
ATOM 4688 N N . LEU A 1 594 ? 3.350 -9.196 35.229 1.00 87.62 594 LEU A N 1
ATOM 4689 C CA . LEU A 1 594 ? 2.385 -8.414 35.987 1.00 87.62 594 LEU A CA 1
ATOM 4690 C C . LEU A 1 594 ? 1.734 -9.301 37.058 1.00 87.62 594 LEU A C 1
ATOM 4692 O O . LEU A 1 594 ? 1.151 -10.334 36.732 1.00 87.62 594 LEU A O 1
ATOM 4696 N N . LYS A 1 595 ? 1.824 -8.904 38.332 1.00 85.31 595 LYS A N 1
ATOM 4697 C CA . LYS A 1 595 ? 1.278 -9.689 39.454 1.00 85.31 595 LYS A CA 1
ATOM 4698 C C . LYS A 1 595 ? -0.158 -9.310 39.778 1.00 85.31 595 LYS A C 1
ATOM 4700 O O . LYS A 1 595 ? -0.967 -10.183 40.073 1.00 85.31 595 LYS A O 1
ATOM 4705 N N . ASP A 1 596 ? -0.454 -8.015 39.731 1.00 87.19 596 ASP A N 1
ATOM 4706 C CA . ASP A 1 596 ? -1.783 -7.473 39.986 1.00 87.19 596 ASP A CA 1
ATOM 4707 C C . ASP A 1 596 ? -2.143 -6.426 38.921 1.00 87.19 596 ASP A C 1
ATOM 4709 O O . ASP A 1 596 ? -1.339 -5.571 38.541 1.00 87.19 596 ASP A O 1
ATOM 4713 N N . ARG A 1 597 ? -3.394 -6.466 38.462 1.00 86.94 597 ARG A N 1
ATOM 4714 C CA . ARG A 1 597 ? -3.981 -5.461 37.576 1.00 86.94 597 ARG A CA 1
ATOM 4715 C C . ARG A 1 597 ? -3.951 -4.059 38.192 1.00 86.94 597 ARG A C 1
ATOM 4717 O O . ARG A 1 597 ? -3.813 -3.084 37.459 1.00 86.94 597 ARG A O 1
ATOM 4724 N N . ASN A 1 598 ? -4.007 -3.932 39.516 1.00 89.88 598 ASN A N 1
ATOM 4725 C CA . ASN A 1 598 ? -3.953 -2.634 40.203 1.00 89.88 598 ASN A CA 1
ATOM 4726 C C . ASN A 1 598 ? -2.635 -1.867 39.984 1.00 89.88 598 ASN A C 1
ATOM 4728 O O . ASN A 1 598 ? -2.547 -0.671 40.294 1.00 89.88 598 ASN A O 1
ATOM 4732 N N . GLU A 1 599 ? -1.605 -2.531 39.456 1.00 91.94 599 GLU A N 1
ATOM 4733 C CA . GLU A 1 599 ? -0.339 -1.905 39.080 1.00 91.94 599 GLU A CA 1
ATOM 4734 C C . GLU A 1 599 ? -0.441 -1.059 37.801 1.00 91.94 599 GLU A C 1
ATOM 4736 O O . GLU A 1 599 ? 0.433 -0.212 37.579 1.00 91.94 599 GLU A O 1
ATOM 4741 N N . LEU A 1 600 ? -1.489 -1.246 36.986 1.00 93.50 600 LEU A N 1
ATOM 4742 C CA . LEU A 1 600 ? -1.744 -0.441 35.790 1.00 93.50 600 LEU A CA 1
ATOM 4743 C C . LEU A 1 600 ? -1.943 1.030 36.154 1.00 93.50 600 LEU A C 1
ATOM 4745 O O . LEU A 1 600 ? -2.564 1.377 37.161 1.00 93.50 600 LEU A O 1
ATOM 4749 N N . ASP A 1 601 ? -1.430 1.907 35.298 1.00 94.00 601 ASP A N 1
ATOM 4750 C CA . ASP A 1 601 ? -1.673 3.339 35.410 1.00 94.00 601 ASP A CA 1
ATOM 4751 C C . ASP A 1 601 ? -2.902 3.747 34.593 1.00 94.00 601 ASP A C 1
ATOM 4753 O O . ASP A 1 601 ? -2.793 4.190 33.449 1.00 94.00 601 ASP A O 1
ATOM 4757 N N . MET A 1 602 ? -4.081 3.558 35.185 1.00 92.38 602 MET A N 1
ATOM 4758 C CA . MET A 1 602 ? -5.356 3.889 34.545 1.00 92.38 602 MET A CA 1
ATOM 4759 C C . MET A 1 602 ? -5.498 5.385 34.240 1.00 92.38 602 MET A C 1
ATOM 4761 O O . MET A 1 602 ? -6.077 5.739 33.218 1.00 92.38 602 MET A O 1
ATOM 4765 N N . GLU A 1 603 ? -4.930 6.266 35.068 1.00 91.19 603 GLU A N 1
ATOM 4766 C CA . GLU A 1 603 ? -4.928 7.713 34.818 1.00 91.19 603 GLU A CA 1
ATOM 4767 C C . GLU A 1 603 ? -4.162 8.029 33.528 1.00 91.19 603 GLU A C 1
ATOM 4769 O O . GLU A 1 603 ? -4.674 8.712 32.639 1.00 91.19 603 GLU A O 1
ATOM 4774 N N . TRP A 1 604 ? -2.987 7.417 33.355 1.00 91.81 604 TRP A N 1
ATOM 4775 C CA . TRP A 1 604 ? -2.219 7.547 32.123 1.00 91.81 604 TRP A CA 1
ATOM 4776 C C . TRP A 1 604 ? -2.972 7.017 30.894 1.00 91.81 604 TRP A C 1
ATOM 4778 O O . TRP A 1 604 ? -2.906 7.641 29.836 1.00 91.81 604 TRP A O 1
ATOM 4788 N N . TYR A 1 605 ? -3.690 5.892 30.997 1.00 91.75 605 TYR A N 1
ATOM 4789 C CA . TYR A 1 605 ? -4.490 5.376 29.875 1.00 91.75 605 TYR A CA 1
ATOM 4790 C C . TYR A 1 605 ? -5.667 6.298 29.521 1.00 91.75 605 TYR A C 1
ATOM 4792 O O . TYR A 1 605 ? -5.985 6.445 28.339 1.00 91.75 605 TYR A O 1
ATOM 4800 N N . THR A 1 606 ? -6.281 6.948 30.508 1.00 90.38 606 THR A N 1
ATOM 4801 C CA . THR A 1 606 ? -7.324 7.960 30.290 1.00 90.38 606 THR A CA 1
ATOM 4802 C C . THR A 1 606 ? -6.767 9.170 29.535 1.00 90.38 606 THR A C 1
ATOM 4804 O O . THR A 1 606 ? -7.325 9.577 28.512 1.00 90.38 606 THR A O 1
ATOM 4807 N N . ASP A 1 607 ? -5.617 9.700 29.955 1.00 89.12 607 ASP A N 1
ATOM 4808 C CA . ASP A 1 607 ? -4.961 10.820 29.265 1.00 89.12 607 ASP A CA 1
ATOM 4809 C C . ASP A 1 607 ? -4.409 10.427 27.890 1.00 89.12 607 ASP A C 1
ATOM 4811 O O . ASP A 1 607 ? -4.440 11.215 26.939 1.00 89.12 607 ASP A O 1
ATOM 4815 N N . LEU A 1 608 ? -3.951 9.183 27.735 1.00 89.12 608 LEU A N 1
ATOM 4816 C CA . LEU A 1 608 ? -3.545 8.634 26.447 1.00 89.12 608 LEU A CA 1
ATOM 4817 C C . LEU A 1 608 ? -4.672 8.746 25.420 1.00 89.12 608 LEU A C 1
ATOM 4819 O O . LEU A 1 608 ? -4.371 9.029 24.263 1.00 89.12 608 LEU A O 1
ATOM 4823 N N . ILE A 1 609 ? -5.935 8.517 25.793 1.00 89.44 609 ILE A N 1
ATOM 4824 C CA . ILE A 1 609 ? -7.057 8.617 24.849 1.00 89.44 609 ILE A CA 1
ATOM 4825 C C . ILE A 1 609 ? -7.118 10.034 24.268 1.00 89.44 609 ILE A C 1
ATOM 4827 O O . ILE A 1 609 ? -7.127 10.177 23.046 1.00 89.44 609 ILE A O 1
ATOM 4831 N N . LYS A 1 610 ? -7.052 11.078 25.104 1.00 88.44 610 LYS A N 1
ATOM 4832 C CA . LYS A 1 610 ? -7.032 12.482 24.643 1.00 88.44 610 LYS A CA 1
ATOM 4833 C C . LYS A 1 610 ? -5.858 12.739 23.702 1.00 88.44 610 LYS A C 1
ATOM 4835 O O . LYS A 1 610 ? -6.043 13.179 22.568 1.00 88.44 610 LYS A O 1
ATOM 4840 N N . ASN A 1 611 ? -4.660 12.360 24.143 1.00 87.06 611 ASN A N 1
ATOM 4841 C CA . ASN A 1 611 ? -3.410 12.507 23.401 1.00 87.06 611 ASN A CA 1
ATOM 4842 C C . ASN A 1 611 ? -3.440 11.768 22.054 1.00 87.06 611 ASN A C 1
ATOM 4844 O O . ASN A 1 611 ? -2.894 12.231 21.050 1.00 87.06 611 ASN A O 1
ATOM 4848 N N . PHE A 1 612 ? -4.070 10.595 22.028 1.00 87.44 612 PHE A N 1
ATOM 4849 C CA . PHE A 1 612 ? -4.237 9.781 20.838 1.00 87.44 612 PHE A CA 1
ATOM 4850 C C . PHE A 1 612 ? -5.162 10.457 19.833 1.00 87.44 612 PHE A C 1
ATOM 4852 O O . PHE A 1 612 ? -4.782 10.558 18.668 1.00 87.44 612 PHE A O 1
ATOM 4859 N N . ILE A 1 613 ? -6.329 10.940 20.266 1.00 88.62 613 ILE A N 1
ATOM 4860 C CA . ILE A 1 613 ? -7.269 11.668 19.405 1.00 88.62 613 ILE A CA 1
ATOM 4861 C C . ILE A 1 613 ? -6.612 12.951 18.882 1.00 88.62 613 ILE A C 1
ATOM 4863 O O . ILE A 1 613 ? -6.584 13.182 17.671 1.00 88.62 613 ILE A O 1
ATOM 4867 N N . GLN A 1 614 ? -5.977 13.729 19.761 1.00 86.88 614 GLN A N 1
ATOM 4868 C CA . GLN A 1 614 ? -5.215 14.923 19.395 1.00 86.88 614 GLN A CA 1
ATOM 4869 C C . GLN A 1 614 ? -4.173 14.635 18.320 1.00 86.88 614 GLN A C 1
ATOM 4871 O O . GLN A 1 614 ? -4.148 15.320 17.299 1.00 86.88 614 GLN A O 1
ATOM 4876 N N . GLY A 1 615 ? -3.349 13.603 18.501 1.00 85.69 615 GLY A N 1
ATOM 4877 C CA . GLY A 1 615 ? -2.339 13.223 17.517 1.00 85.69 615 GLY A CA 1
ATOM 4878 C C . GLY A 1 615 ? -2.929 12.643 16.229 1.00 85.69 615 GLY A C 1
ATOM 4879 O O . GLY A 1 615 ? -2.392 12.881 15.147 1.00 85.69 615 GLY A O 1
ATOM 4880 N N . ALA A 1 616 ? -4.028 11.889 16.317 1.00 87.19 616 ALA A N 1
ATOM 4881 C CA . ALA A 1 616 ? -4.641 11.237 15.164 1.00 87.19 616 ALA A CA 1
ATOM 4882 C C . ALA A 1 616 ? -5.251 12.250 14.188 1.00 87.19 616 ALA A C 1
ATOM 4884 O O . ALA A 1 616 ? -5.072 12.113 12.973 1.00 87.19 616 ALA A O 1
ATOM 4885 N N . PHE A 1 617 ? -5.906 13.277 14.732 1.00 90.19 617 PHE A N 1
ATOM 4886 C CA . PHE A 1 617 ? -6.568 14.334 13.973 1.00 90.19 617 PHE A CA 1
ATOM 4887 C C . PHE A 1 617 ? -5.710 15.604 13.824 1.00 90.19 617 PHE A C 1
ATOM 4889 O O . PHE A 1 617 ? -5.925 16.395 12.913 1.00 90.19 617 PHE A O 1
ATOM 4896 N N . GLY A 1 618 ? -4.683 15.805 14.648 1.00 86.94 618 GLY A N 1
ATOM 4897 C CA . GLY A 1 618 ? -3.889 17.038 14.643 1.00 86.94 618 GLY A CA 1
ATOM 4898 C C . GLY A 1 618 ? -4.668 18.243 15.177 1.00 86.94 618 GLY A C 1
ATOM 4899 O O . GLY A 1 618 ? -4.575 19.325 14.606 1.00 86.94 618 GLY A O 1
ATOM 4900 N N . LEU A 1 619 ? -5.459 18.044 16.237 1.00 83.38 619 LEU A N 1
ATOM 4901 C CA . LEU A 1 619 ? -6.278 19.079 16.880 1.00 83.38 619 LEU A CA 1
ATOM 4902 C C . LEU A 1 619 ? -5.596 19.540 18.184 1.00 83.38 619 LEU A C 1
ATOM 4904 O O . LEU A 1 619 ? -5.758 18.866 19.198 1.00 83.38 619 LEU A O 1
ATOM 4908 N N . PRO A 1 620 ? -4.821 20.644 18.179 1.00 67.06 620 PRO A N 1
ATOM 4909 C CA . PRO A 1 620 ? -3.933 21.008 19.290 1.00 67.06 620 PRO A CA 1
ATOM 4910 C C . PRO A 1 620 ? -4.658 21.419 20.582 1.00 67.06 620 PRO A C 1
ATOM 4912 O O . PRO A 1 620 ? -4.097 21.253 21.658 1.00 67.06 620 PRO A O 1
ATOM 4915 N N . ASP A 1 621 ? -5.904 21.891 20.496 1.00 64.88 621 ASP A N 1
ATOM 4916 C CA . ASP A 1 621 ? -6.642 22.470 21.637 1.00 64.88 621 ASP A CA 1
ATOM 4917 C C . ASP A 1 621 ? -7.368 21.432 22.514 1.00 64.88 621 ASP A C 1
ATOM 4919 O O . ASP A 1 621 ? -8.330 21.760 23.206 1.00 64.88 621 ASP A O 1
ATOM 4923 N N . LEU A 1 622 ? -6.978 20.159 22.432 1.00 58.97 622 LEU A N 1
ATOM 4924 C CA . LEU A 1 622 ? -7.597 19.074 23.198 1.00 58.97 622 LEU A CA 1
ATOM 4925 C C . LEU A 1 622 ? -7.063 18.953 24.635 1.00 58.97 622 LEU A C 1
ATOM 4927 O O . LEU A 1 622 ? -7.615 18.163 25.396 1.00 58.97 622 LEU A O 1
ATOM 4931 N N . ASP A 1 623 ? -6.057 19.743 25.035 1.00 46.84 623 ASP A N 1
ATOM 4932 C CA . ASP A 1 623 ? -5.620 19.815 26.432 1.00 46.84 623 ASP A CA 1
ATOM 4933 C C . ASP A 1 623 ? -5.024 21.181 26.831 1.00 46.84 623 ASP A C 1
ATOM 4935 O O . ASP A 1 623 ? -4.300 21.822 26.071 1.00 46.84 623 ASP A O 1
ATOM 4939 N N . THR A 1 624 ? -5.288 21.601 28.073 1.00 38.66 624 THR A N 1
ATOM 4940 C CA . THR A 1 624 ? -4.739 22.804 28.747 1.00 38.66 624 THR A CA 1
ATOM 4941 C C . THR A 1 624 ? -3.287 22.643 29.225 1.00 38.66 624 THR A C 1
ATOM 4943 O O . THR A 1 624 ? -2.780 23.472 29.981 1.00 38.66 624 THR A O 1
ATOM 4946 N N . LYS A 1 625 ? -2.586 21.583 28.814 1.00 36.47 625 LYS A N 1
ATOM 4947 C CA . LYS A 1 625 ? -1.165 21.378 29.118 1.00 36.47 625 LYS A CA 1
ATOM 4948 C C . LYS A 1 625 ? -0.415 21.070 27.832 1.00 36.47 625 LYS A C 1
ATOM 4950 O O . LYS A 1 625 ? -0.721 20.096 27.156 1.00 36.47 625 LYS A O 1
ATOM 4955 N N . GLU A 1 626 ? 0.555 21.929 27.517 1.00 32.53 626 GLU A N 1
ATOM 4956 C CA . GLU A 1 626 ? 1.414 21.841 26.335 1.00 32.53 626 GLU A CA 1
ATOM 4957 C C . GLU A 1 626 ? 1.884 20.405 26.081 1.00 32.53 626 GLU A C 1
ATOM 4959 O O . GLU A 1 626 ? 2.708 19.846 26.810 1.00 32.53 626 GLU A O 1
ATOM 4964 N N . GLN A 1 627 ? 1.373 19.809 25.006 1.00 32.56 627 GLN A N 1
ATOM 4965 C CA . GLN A 1 627 ? 1.913 18.576 24.470 1.00 32.56 627 GLN A CA 1
ATOM 4966 C C . GLN A 1 627 ? 3.066 18.923 23.524 1.00 32.56 627 GLN A C 1
ATOM 4968 O O . GLN A 1 627 ? 2.868 19.477 22.443 1.00 32.56 627 GLN A O 1
ATOM 4973 N N . TYR A 1 628 ? 4.292 18.604 23.934 1.00 38.62 628 TYR A N 1
ATOM 4974 C CA . TYR A 1 628 ? 5.479 18.802 23.108 1.00 38.62 628 TYR A CA 1
ATOM 4975 C C . TYR A 1 628 ? 5.543 17.756 21.986 1.00 38.62 628 TYR A C 1
ATOM 4977 O O . TYR A 1 628 ? 5.646 16.553 22.240 1.00 38.62 628 TYR A O 1
ATOM 4985 N N . GLY A 1 629 ? 5.495 18.226 20.740 1.00 31.81 629 GLY A N 1
ATOM 4986 C CA . GLY A 1 629 ? 5.677 17.410 19.543 1.00 31.81 629 GLY A CA 1
ATOM 4987 C C . GLY A 1 629 ? 7.116 16.904 19.357 1.00 31.81 629 GLY A C 1
ATOM 4988 O O . GLY A 1 629 ? 8.090 17.509 19.813 1.00 31.81 629 GLY A O 1
ATOM 4989 N N . LEU A 1 630 ? 7.250 15.766 18.667 1.00 38.38 630 LEU A N 1
ATOM 4990 C CA . LEU A 1 630 ? 8.527 15.129 18.283 1.00 38.38 630 LEU A CA 1
ATOM 4991 C C . LEU A 1 630 ? 9.356 15.965 17.289 1.00 38.38 630 LEU A C 1
ATOM 4993 O O . LEU A 1 630 ? 10.535 15.703 17.077 1.00 38.38 630 LEU A O 1
ATOM 4997 N N . ASP A 1 631 ? 8.737 16.971 16.696 1.00 33.50 631 ASP A N 1
ATOM 4998 C CA . ASP A 1 631 ? 9.280 17.953 15.765 1.00 33.50 631 ASP A CA 1
ATOM 4999 C C . ASP A 1 631 ? 10.247 18.956 16.421 1.00 33.50 631 ASP A C 1
ATOM 5001 O O . ASP A 1 631 ? 11.064 19.536 15.715 1.00 33.50 631 ASP A O 1
ATOM 5005 N N . ARG A 1 632 ? 10.256 19.083 17.758 1.00 30.64 632 ARG A N 1
ATOM 5006 C CA . ARG A 1 632 ? 11.269 19.855 18.515 1.00 30.64 632 ARG A CA 1
ATOM 5007 C C . ARG A 1 632 ? 12.457 19.024 19.040 1.00 30.64 632 ARG A C 1
ATOM 5009 O O . ARG A 1 632 ? 13.237 19.522 19.845 1.00 30.64 632 ARG A O 1
ATOM 5016 N N . TRP A 1 633 ? 12.585 17.759 18.625 1.00 31.30 633 TRP A N 1
ATOM 5017 C CA . TRP A 1 633 ? 13.723 16.872 18.950 1.00 31.30 633 TRP A CA 1
ATOM 5018 C C . TRP A 1 633 ? 14.677 16.620 17.763 1.00 31.30 633 TRP A C 1
ATOM 5020 O O . TRP A 1 633 ? 15.581 15.784 17.866 1.00 31.30 633 TRP A O 1
ATOM 5030 N N . MET A 1 634 ? 14.474 17.325 16.647 1.00 23.77 634 MET A N 1
ATOM 5031 C CA . MET A 1 634 ? 15.494 17.572 15.619 1.00 23.77 634 MET A CA 1
ATOM 5032 C C . MET A 1 634 ? 16.039 18.983 15.802 1.00 23.77 634 MET A C 1
ATOM 5034 O O . MET A 1 634 ? 17.216 19.176 15.430 1.00 23.77 634 MET A O 1
#

Nearest PDB structures (foldseek):
  4flz-assembly1_A  TM=5.669E-01  e=5.643E-18  Pyrococcus abyssi GE5
  1tgo-assembly1_A  TM=6.866E-01  e=5.525E-16  Thermococcus gorgonarius
  4flv-assembly1_A  TM=5.582E-01  e=9.836E-18  Pyrococcus abyssi GE5
  7b0f-assembly1_A  TM=6.808E-01  e=1.057E-15  Thermococcus gorgonarius
  1s5j-assembly1_A  TM=6.349E-01  e=3.704E-11  Saccharolobus solfataricus

Secondary structure (DSSP, 8-state):
--HHHHHHHH---S--SHHHHHHHHT-PPTT-----TTT--SSHHHHHHHHHHHHHHHHHHHHHHHHHHHHHHHHT--HHHHTT--HHHHHHHHHHHHIIIII---PPPB-HHHHHHHHTTS-SSHHHHHHHHHHH--HHHHTTTTSGGGS-GGGG-HHHH--TTTSS---B------B-TTTTS--TT-EEEEEEEEE-TTHHHHHHHHTT-STTTEEEPBTTSPPSEEEEESB--HHHHTS-B-EEE---TT--S-EEEEEEE-SSPPHHHHHHHHHHHHHHHHHHHHHH--HHHHHHHHHHHHHHHHHHHHSSHHHHS-TTS-BS---HHHHHHHHHHHHHHHHHHHHHHHHTT-EEEEE-SSEEEEEEESB--HHHHHHHT----S--BSS-HHHHHHHHHHHHHHHHHHTT-TT---EEEEEEEEEEEETTEEEEEEEETTEEEEEEESTTT--TTS-HHHHHHHHHHHHHHHHHTSB-S-HHHHHHHHHHHHHHHHHHHHHT--GGGS-HHHH-EEEEE--GGGSPPPTTSPPPHHHHHHHHHHHHH----S-EEEEEEEBSSPPTT-SS----SS--GGGEEEGGG---GGGB-HHHHHHHHHHHHHHHHT-GGG-SS----GGG--

pLDDT: mean 89.24, std 9.54, range [23.77, 98.38]